Protein AF-X8GX09-F1 (afdb_monomer)

Foldseek 3Di:
DAALVNLLVQAFDFFAVVQLVVLQVLQLQFPDPRCVLPPLSVVLSLLSRLQVHVPCLQPQEEEEAEFAEAQLVVLVLFPDHLVVRLVVLLCCQVQNDLLSVLCVVLVYHYQAEHQADLDDHPDPSHHDLHLYNHFHNLLVLVPPDDDPVNVVVVLVVLLCVVVVNDDPVPDFAPCQDPVGHHPPRFARADLVSLVSLLQLLLVVLVVCLVVVGQAYFYFYGYTCQLLLLLLLLCQLPVDQSVQFHDSQVNDDPVSSVSSRVSSRVLNVVQCSNDPRVQRQLSVSCRHRHTSSLSSLLSNLSNCSVSSHAYEYDFSSNLSSLSSNCSSHPNSLSSYAYQEQAQGSNSVVSCVVSVHDHDYYDNDRPTRSSSVSVSSVVSVVVVCSSPPGQTCVNVVHDGDDDDDD

Radius of gyration: 22.36 Å; Cα contacts (8 Å, |Δi|>4): 854; chains: 1; bounding box: 73×46×57 Å

Mean predicted aligned error: 7.29 Å

Sequence (404 aa):
MISREKIRKIKALVPDQRAMCQARDRWDKVAMPLDGLGTLQEDLIRMAGILGNADHLLEAPRLLVMCADNGIVAEGVSQTGQEVTALVADSIACGESPSAIFAARCDCQLRVVDVGMACDARDPSVICAKVARGSRNFAQSWSSGRTEEERGLFAQNIAEISRGAMTEKEISPSGFCSDGSIEIHRGAMTEEEALAAISVGIEESARAKEDGVGLLLTGEMGIGNTTTSAACLSALLDLPAEAVAGRGAGLSDRRLAKKREVIDRAREIFYSSCRRENPDPLAILCQVGGFDIAALVGLILGANQTRTPVLLDGLISSVAALIADRLCPGAREVCLASHLGREPGMSHAMRVLKLNPIIHADLALGEGTGALLALQLLQTAALVYTSTKTFEKLGMDAYQRESL

Nearest PDB structures (foldseek):
  4kqj-assembly1_A  TM=9.368E-01  e=9.141E-29  Salmonella enterica subsp. enterica serovar Typhimurium str. LT2
  4kqg-assembly1_A  TM=9.245E-01  e=2.585E-28  Salmonella enterica subsp. enterica serovar Typhimurium str. LT2
  1jh8-assembly1_A  TM=9.326E-01  e=1.513E-27  Salmonella enterica
  4kqk-assembly1_B  TM=9.215E-01  e=9.480E-28  Salmonella enterica subsp. enterica serovar Typhimurium str. LT2
  1d0s-assembly1_A  TM=9.230E-01  e=7.985E-27  Salmonella enterica subsp. enterica serovar Typhimurium

Solvent-accessible surface area (backbone atoms only — not comparable to full-atom values): 20561 Å² total; per-residue (Å²): 122,61,46,77,70,55,47,66,65,51,68,46,53,76,60,31,63,66,18,24,48,53,29,47,63,49,53,54,38,38,67,63,68,83,72,73,62,49,67,56,51,51,51,55,23,50,38,10,9,35,58,59,37,64,62,70,66,70,32,60,27,31,38,42,27,29,22,15,19,33,33,48,36,81,74,50,54,44,97,66,63,58,79,51,35,44,58,49,50,29,32,38,58,73,48,72,28,74,40,31,48,45,24,66,73,64,68,30,48,78,47,37,33,32,30,7,35,64,66,79,63,82,45,87,71,42,41,83,61,59,67,45,65,29,23,40,32,34,71,57,57,76,66,76,90,72,51,75,67,56,51,52,54,49,52,50,53,45,48,31,42,75,66,68,78,48,58,90,84,74,70,67,34,86,48,58,44,102,91,56,47,50,67,68,82,49,24,12,38,50,68,70,50,39,33,45,22,21,25,54,14,26,52,54,33,50,49,37,50,76,73,56,34,34,25,39,28,38,22,39,45,37,39,35,42,69,52,20,34,24,27,36,47,20,53,75,68,78,44,59,26,76,60,27,47,52,46,72,98,65,52,52,71,71,32,39,50,49,44,31,53,55,30,41,53,50,36,52,56,56,52,68,57,42,63,84,93,72,56,60,50,64,58,40,43,18,39,36,29,36,37,27,39,29,19,45,21,12,27,44,52,23,18,28,72,67,38,28,28,33,32,25,18,42,56,52,47,44,40,13,42,52,40,28,23,68,57,23,72,46,28,46,69,31,54,44,41,14,33,48,32,64,42,50,29,32,65,57,43,31,63,75,70,71,47,71,49,78,39,85,73,62,46,74,86,49,46,20,41,46,18,46,55,37,46,52,53,44,51,56,50,49,46,53,74,72,71,55,62,33,19,71,80,69,79,42,82,62,80,76,89,75,89,128

pLDDT: mean 88.5, std 17.3, range [27.48, 98.94]

Secondary structure (DSSP, 8-state):
---HHHHTTPPPP---HHHHHHHHHHHTTBSS-TTTTTHHHHHHHHHHHHHTSSS-TTSS-EEEEEEE-BGGGGGT-SSS-THHHHHHHHHHHTT-SHHHHHHHHTT-EEEEEEEE-SSPPSSTTSEE--SSSSB--TTGGG-S---HHHHHHHHHHHHHHTTTSS-TTS--SSSB-TTS-B-----SS-HHHHHHHHHHHHHHHHHHHHTT-S-EEEEEE-TTHHHHHHHHHHHHHT--HHHH---TTT--HHHHHHHHHHHHHHHHHHHHHS-SSS--HHHHHHHH--HHHHHHHHHHHHHHHHT--EEE-SHHHHHHHHHHHHHSTTGGGGEEE-B--SSTHHHHHHHHHT---SB-S-----TTHHHHHHHHHHHHHHHHHHHSPBHHHHT-PPPP----

Structure (mmCIF, N/CA/C/O backbone):
data_AF-X8GX09-F1
#
_entry.id   AF-X8GX09-F1
#
loop_
_atom_site.group_PDB
_atom_site.id
_atom_site.type_symbol
_atom_site.label_atom_id
_atom_site.label_alt_id
_atom_site.label_comp_id
_atom_site.label_asym_id
_atom_site.label_entity_id
_atom_site.label_seq_id
_atom_site.pdbx_PDB_ins_code
_atom_site.Cartn_x
_atom_site.Cartn_y
_atom_site.Cartn_z
_atom_site.occupancy
_atom_site.B_iso_or_equiv
_atom_site.auth_seq_id
_atom_site.auth_comp_id
_atom_site.auth_asym_id
_atom_site.auth_atom_id
_atom_site.pdbx_PDB_model_num
ATOM 1 N N . MET A 1 1 ? 18.633 0.596 8.131 1.00 77.56 1 MET A N 1
ATOM 2 C CA . MET A 1 1 ? 18.691 -0.455 7.084 1.00 77.56 1 MET A CA 1
ATOM 3 C C . MET A 1 1 ? 18.430 -1.863 7.634 1.00 77.56 1 MET A C 1
ATOM 5 O O . MET A 1 1 ? 19.110 -2.329 8.554 1.00 77.56 1 MET A O 1
ATOM 9 N N . ILE A 1 2 ? 17.411 -2.522 7.081 1.00 93.88 2 ILE A N 1
ATOM 10 C CA . ILE A 1 2 ? 17.019 -3.920 7.310 1.00 93.88 2 ILE A CA 1
ATOM 11 C C . ILE A 1 2 ? 17.931 -4.882 6.512 1.00 93.88 2 ILE A C 1
ATOM 13 O O . ILE A 1 2 ? 18.717 -4.448 5.677 1.00 93.88 2 ILE A O 1
ATOM 17 N N . SER A 1 3 ? 17.853 -6.192 6.763 1.00 94.38 3 SER A N 1
ATOM 18 C CA . SER A 1 3 ? 18.513 -7.222 5.944 1.00 94.38 3 SER A CA 1
ATOM 19 C C . SER A 1 3 ? 17.567 -8.393 5.680 1.00 94.38 3 SER A C 1
ATOM 21 O O . SER A 1 3 ? 16.642 -8.619 6.463 1.00 94.38 3 SER A O 1
ATOM 23 N N . ARG A 1 4 ? 17.827 -9.183 4.630 1.00 91.31 4 ARG A N 1
ATOM 24 C CA . ARG A 1 4 ? 17.089 -10.421 4.309 1.00 91.31 4 ARG A CA 1
ATOM 25 C C . ARG A 1 4 ? 16.961 -11.364 5.518 1.00 91.31 4 ARG A C 1
ATOM 27 O O . ARG A 1 4 ? 15.898 -11.934 5.754 1.00 91.31 4 ARG A O 1
ATOM 34 N N . GLU A 1 5 ? 18.010 -11.483 6.335 1.00 93.00 5 GLU A N 1
ATOM 35 C CA . GLU A 1 5 ? 17.980 -12.270 7.577 1.00 93.00 5 GLU A CA 1
ATOM 36 C C . GLU A 1 5 ? 17.070 -11.649 8.654 1.00 93.00 5 GLU A C 1
ATOM 38 O O . GLU A 1 5 ? 16.341 -12.371 9.332 1.00 93.00 5 GLU A O 1
ATOM 43 N N . LYS A 1 6 ? 17.072 -10.316 8.807 1.00 95.25 6 LYS A N 1
ATOM 44 C CA . LYS A 1 6 ? 16.174 -9.622 9.744 1.00 95.25 6 LYS A CA 1
ATOM 45 C C . LYS A 1 6 ? 14.711 -9.738 9.315 1.00 95.25 6 LYS A C 1
ATOM 47 O O . LYS A 1 6 ? 13.882 -10.006 10.177 1.00 95.25 6 LYS A O 1
ATOM 52 N N . ILE A 1 7 ? 14.403 -9.619 8.018 1.00 94.12 7 ILE A N 1
ATOM 53 C CA . ILE A 1 7 ? 13.040 -9.801 7.482 1.00 94.12 7 ILE A CA 1
ATOM 54 C C . ILE A 1 7 ? 12.510 -11.197 7.837 1.00 94.12 7 ILE A C 1
ATOM 56 O O . ILE A 1 7 ? 11.435 -11.312 8.415 1.00 94.12 7 ILE A O 1
ATOM 60 N N . ARG A 1 8 ? 13.311 -12.252 7.622 1.00 91.38 8 ARG A N 1
ATOM 61 C CA . ARG A 1 8 ? 12.964 -13.640 7.999 1.00 91.38 8 ARG A CA 1
ATOM 62 C C . ARG A 1 8 ? 12.752 -13.860 9.506 1.00 91.38 8 ARG A C 1
ATOM 64 O O . ARG A 1 8 ? 12.214 -14.894 9.892 1.00 91.38 8 ARG A O 1
ATOM 71 N N . LYS A 1 9 ? 13.195 -12.930 10.361 1.00 95.00 9 LYS A N 1
ATOM 72 C CA . LYS A 1 9 ? 12.987 -12.952 11.821 1.00 95.00 9 LYS A CA 1
ATOM 73 C C . LYS A 1 9 ? 11.794 -12.101 12.274 1.00 95.00 9 LYS A C 1
ATOM 75 O O . LYS A 1 9 ? 11.441 -12.166 13.453 1.00 95.00 9 LYS A O 1
ATOM 80 N N . ILE A 1 10 ? 11.167 -11.326 11.381 1.00 95.94 10 ILE A N 1
ATOM 81 C CA . ILE A 1 10 ? 9.906 -10.638 11.679 1.00 95.94 10 ILE A CA 1
ATOM 82 C C . ILE A 1 10 ? 8.837 -11.710 11.899 1.00 95.94 10 ILE A C 1
ATOM 84 O O . ILE A 1 10 ? 8.649 -12.604 11.075 1.00 95.94 10 ILE A O 1
ATOM 88 N N . LYS A 1 11 ? 8.148 -11.628 13.038 1.00 96.19 11 LYS A N 1
ATOM 89 C CA . LYS A 1 11 ? 6.986 -12.464 13.332 1.00 96.19 11 LYS A CA 1
ATOM 90 C C . LYS A 1 11 ? 5.736 -11.747 12.844 1.00 96.19 11 LYS A C 1
ATOM 92 O O . LYS A 1 11 ? 5.598 -10.547 13.085 1.00 96.19 11 LYS A O 1
ATOM 97 N N . ALA A 1 12 ? 4.835 -12.484 12.208 1.00 96.12 12 ALA A N 1
ATOM 98 C CA . ALA A 1 12 ? 3.511 -11.974 11.904 1.00 96.12 12 ALA A CA 1
ATOM 99 C C . ALA A 1 12 ? 2.754 -11.626 13.191 1.00 96.12 12 ALA A C 1
ATOM 101 O O . ALA A 1 12 ? 2.875 -12.311 14.216 1.00 96.12 12 ALA A O 1
ATOM 102 N N . LEU A 1 13 ? 1.974 -10.555 13.122 1.00 97.12 13 LEU A N 1
ATOM 103 C CA . LEU A 1 13 ? 1.052 -10.156 14.161 1.00 97.12 13 LEU A CA 1
ATOM 104 C C . LEU A 1 13 ? -0.058 -11.199 14.294 1.00 97.12 13 LEU A C 1
ATOM 106 O O . LEU A 1 13 ? -0.650 -11.624 13.306 1.00 97.12 13 LEU A O 1
ATOM 110 N N . VAL A 1 14 ? -0.390 -11.555 15.533 1.00 97.69 14 VAL A N 1
ATOM 111 C CA . VAL A 1 14 ? -1.643 -12.249 15.844 1.00 97.69 14 VAL A CA 1
ATOM 112 C C . VAL A 1 14 ? -2.621 -11.204 16.393 1.00 97.69 14 VAL A C 1
ATOM 114 O O . VAL A 1 14 ? -2.331 -10.623 17.448 1.00 97.69 14 VAL A O 1
ATOM 117 N N . PRO A 1 15 ? -3.748 -10.928 15.706 1.00 97.50 15 PRO A N 1
ATOM 118 C CA . PRO A 1 15 ? -4.781 -10.024 16.204 1.00 97.50 15 PRO A CA 1
ATOM 119 C C . PRO A 1 15 ? -5.319 -10.465 17.571 1.00 97.50 15 PRO A C 1
ATOM 121 O O . PRO A 1 15 ? -5.603 -11.646 17.800 1.00 97.50 15 PRO A O 1
ATOM 124 N N . ASP A 1 16 ? -5.458 -9.509 18.489 1.00 98.44 16 ASP A N 1
ATOM 125 C CA . ASP A 1 16 ? -5.918 -9.748 19.854 1.00 98.44 16 ASP A CA 1
ATOM 126 C C . ASP A 1 16 ? -7.410 -10.099 19.868 1.00 98.44 16 ASP A C 1
ATOM 128 O O . ASP A 1 16 ? -8.286 -9.253 19.682 1.00 98.44 16 ASP A O 1
ATOM 132 N N . GLN A 1 17 ? -7.697 -11.373 20.129 1.00 98.31 17 GLN A N 1
ATOM 133 C CA . GLN A 1 17 ? -9.060 -11.893 20.162 1.00 98.31 17 GLN A CA 1
ATOM 134 C C . GLN A 1 17 ? -9.920 -11.254 21.262 1.00 98.31 17 GLN A C 1
ATOM 136 O O . GLN A 1 17 ? -11.131 -11.159 21.095 1.00 98.31 17 GLN A O 1
ATOM 141 N N . ARG A 1 18 ? -9.336 -10.772 22.371 1.00 98.38 18 ARG A N 1
ATOM 142 C CA . ARG A 1 18 ? -10.103 -10.082 23.422 1.00 98.38 18 ARG A CA 1
ATOM 143 C C . ARG A 1 18 ? -10.561 -8.713 22.944 1.00 98.38 18 ARG A C 1
ATOM 145 O O . ARG A 1 18 ? -11.720 -8.377 23.158 1.00 98.38 18 ARG A O 1
ATOM 152 N N . ALA A 1 19 ? -9.690 -7.964 22.269 1.00 98.31 19 ALA A N 1
ATOM 153 C CA . ALA A 1 19 ? -10.050 -6.671 21.690 1.00 98.31 19 ALA A CA 1
ATOM 154 C C . ALA A 1 19 ? -11.108 -6.820 20.579 1.00 98.31 19 ALA A C 1
ATOM 156 O O . ALA A 1 19 ? -12.080 -6.067 20.553 1.00 98.31 19 ALA A O 1
ATOM 157 N N . MET A 1 20 ? -10.990 -7.852 19.731 1.00 98.44 20 MET A N 1
ATOM 158 C CA . MET A 1 20 ? -12.016 -8.180 18.728 1.00 98.44 20 MET A CA 1
ATOM 159 C C . MET A 1 20 ? -13.367 -8.533 19.373 1.00 98.44 20 MET A C 1
ATOM 161 O O . MET A 1 20 ? -14.400 -8.013 18.953 1.00 98.44 20 MET A O 1
ATOM 165 N N . CYS A 1 21 ? -13.379 -9.371 20.417 1.00 97.69 21 CYS A N 1
ATOM 166 C CA . CYS A 1 21 ? -14.605 -9.690 21.154 1.00 97.69 21 CYS A CA 1
ATOM 167 C C . CYS A 1 21 ? -15.210 -8.446 21.819 1.00 97.69 21 CYS A C 1
ATOM 169 O O . CYS A 1 21 ? -16.398 -8.208 21.666 1.00 97.69 21 CYS A O 1
ATOM 171 N N . GLN A 1 22 ? -14.407 -7.598 22.473 1.00 97.19 22 GLN A N 1
ATOM 172 C CA . GLN A 1 22 ? -14.884 -6.346 23.075 1.00 97.19 22 GLN A CA 1
ATOM 173 C C . GLN A 1 22 ? -15.508 -5.392 22.045 1.00 97.19 22 GLN A C 1
ATOM 175 O O . GLN A 1 22 ? -16.511 -4.741 22.341 1.00 97.19 22 GLN A O 1
ATOM 180 N N . ALA A 1 23 ? -14.940 -5.319 20.836 1.00 97.06 23 ALA A N 1
ATOM 181 C CA . ALA A 1 23 ? -15.512 -4.533 19.750 1.00 97.06 23 ALA A CA 1
ATOM 182 C C . ALA A 1 23 ? -16.837 -5.130 19.246 1.00 97.06 23 ALA A C 1
ATOM 184 O O . ALA A 1 23 ? -17.809 -4.397 19.062 1.00 97.06 23 ALA A O 1
ATOM 185 N N . ARG A 1 24 ? -16.921 -6.458 19.094 1.00 96.19 24 ARG A N 1
ATOM 186 C CA . ARG A 1 24 ? -18.161 -7.149 18.703 1.00 96.19 24 ARG A CA 1
ATOM 187 C C . ARG A 1 24 ? -19.259 -7.015 19.771 1.00 96.19 24 ARG A C 1
ATOM 189 O O . ARG A 1 24 ? -20.366 -6.608 19.441 1.00 96.19 24 ARG A O 1
ATOM 196 N N . ASP A 1 25 ? -18.924 -7.189 21.049 1.00 93.81 25 ASP A N 1
ATOM 197 C CA . ASP A 1 25 ? -19.816 -6.971 22.202 1.00 93.81 25 ASP A CA 1
ATOM 198 C C . ASP A 1 25 ? -20.341 -5.530 22.299 1.00 93.81 25 ASP A C 1
ATOM 200 O O . ASP A 1 25 ? -21.367 -5.280 22.940 1.00 93.81 25 ASP A O 1
ATOM 204 N N . ARG A 1 26 ? -19.615 -4.550 21.742 1.00 93.62 26 ARG A N 1
ATOM 205 C CA . ARG A 1 26 ? -20.077 -3.160 21.656 1.00 93.62 26 ARG A CA 1
ATOM 206 C C . ARG A 1 26 ? -21.017 -2.962 20.472 1.00 93.62 26 ARG A C 1
ATOM 208 O O . ARG A 1 26 ? -22.057 -2.335 20.660 1.00 93.62 26 ARG A O 1
ATOM 215 N N . TRP A 1 27 ? -20.691 -3.521 19.307 1.00 94.56 27 TRP A N 1
ATOM 216 C CA . TRP A 1 27 ? -21.572 -3.513 18.136 1.00 94.56 27 TRP A CA 1
ATOM 217 C C . TRP A 1 27 ? -22.931 -4.154 18.424 1.00 94.56 27 TRP A C 1
ATOM 219 O O . TRP A 1 27 ? -23.954 -3.533 18.153 1.00 94.56 27 TRP A O 1
ATOM 229 N N . ASP A 1 28 ? -22.955 -5.311 19.085 1.00 93.44 28 ASP A N 1
ATOM 230 C CA . ASP A 1 28 ? -24.190 -6.040 19.411 1.00 93.44 28 ASP A CA 1
ATOM 231 C C . ASP A 1 28 ? -25.116 -5.275 20.389 1.00 93.44 28 ASP A C 1
ATOM 233 O O . ASP A 1 28 ? -26.297 -5.595 20.523 1.00 93.44 28 ASP A O 1
ATOM 237 N N . LYS A 1 29 ? -24.608 -4.228 21.059 1.00 91.75 29 LYS A N 1
ATOM 238 C CA . LYS A 1 29 ? -25.391 -3.334 21.937 1.00 91.75 29 LYS A CA 1
ATOM 239 C C . LYS A 1 29 ? -25.959 -2.112 21.218 1.00 91.75 29 LYS A C 1
ATOM 241 O O . LYS A 1 29 ? -26.852 -1.465 21.774 1.00 91.75 29 LYS A O 1
ATOM 246 N N . VAL A 1 30 ? -25.444 -1.758 20.038 1.00 91.81 30 VAL A N 1
ATOM 247 C CA . VAL A 1 30 ? -25.959 -0.650 19.217 1.00 91.81 30 VAL A CA 1
ATOM 248 C C . VAL A 1 30 ? -27.373 -0.999 18.762 1.00 91.81 30 VAL A C 1
ATOM 250 O O . VAL A 1 30 ? -27.600 -2.108 18.299 1.00 91.81 30 VAL A O 1
ATOM 253 N N . ALA A 1 31 ? -28.323 -0.063 18.864 1.00 91.31 31 ALA A N 1
ATOM 254 C CA . ALA A 1 31 ? -29.719 -0.290 18.479 1.00 91.31 31 ALA A CA 1
ATOM 255 C C . ALA A 1 31 ? -29.926 -0.373 16.948 1.00 91.31 31 ALA A C 1
ATOM 257 O O . ALA A 1 31 ? -30.525 0.509 16.330 1.00 91.31 31 ALA A O 1
ATOM 258 N N . MET A 1 32 ? -29.412 -1.438 16.337 1.00 90.75 32 MET A N 1
ATOM 259 C CA . MET A 1 32 ? -29.482 -1.768 14.912 1.00 90.75 32 MET A CA 1
ATOM 260 C C . MET A 1 32 ? -29.564 -3.296 14.729 1.00 90.75 32 MET A C 1
ATOM 262 O O . MET A 1 32 ? -29.229 -4.032 15.657 1.00 90.75 32 MET A O 1
ATOM 266 N N . PRO A 1 33 ? -30.003 -3.809 13.564 1.00 91.44 33 PRO A N 1
ATOM 267 C CA . PRO A 1 33 ? -29.869 -5.230 13.242 1.00 91.44 33 PRO A CA 1
ATOM 268 C C . PRO A 1 33 ? -28.412 -5.693 13.346 1.00 91.44 33 PRO A C 1
ATOM 270 O O . PRO A 1 33 ? -27.508 -4.962 12.930 1.00 91.44 33 PRO A O 1
ATOM 273 N N . LEU A 1 34 ? -28.195 -6.903 13.873 1.00 91.81 34 LEU A N 1
ATOM 274 C CA . LEU A 1 34 ? -26.862 -7.505 13.968 1.00 91.81 34 LEU A CA 1
ATOM 275 C C . LEU A 1 34 ? -26.174 -7.500 12.600 1.00 91.81 34 LEU A C 1
ATOM 277 O O . LEU A 1 34 ? -26.791 -7.812 11.582 1.00 91.81 34 LEU A O 1
ATOM 281 N N . ASP A 1 35 ? -24.897 -7.127 12.597 1.00 92.06 35 ASP A N 1
ATOM 282 C CA . ASP A 1 35 ? -24.030 -7.090 11.412 1.00 92.06 35 ASP A CA 1
ATOM 283 C C . ASP A 1 35 ? -24.530 -6.167 10.277 1.00 92.06 35 ASP A C 1
ATOM 285 O O . ASP A 1 35 ? -24.058 -6.238 9.143 1.00 92.06 35 ASP A O 1
ATOM 289 N N . GLY A 1 36 ? -25.449 -5.240 10.584 1.00 93.12 36 GLY A N 1
ATOM 290 C CA . GLY A 1 36 ? -26.128 -4.373 9.613 1.00 93.12 36 GLY A CA 1
ATOM 291 C C . GLY A 1 36 ? -25.252 -3.353 8.868 1.00 93.12 36 GLY A C 1
ATOM 292 O O . GLY A 1 36 ? -25.745 -2.719 7.938 1.00 93.12 36 GLY A O 1
ATOM 293 N N . LEU A 1 37 ? -23.974 -3.191 9.237 1.00 94.75 37 LEU A N 1
ATOM 294 C CA . LEU A 1 37 ? -22.977 -2.421 8.466 1.00 94.75 37 LEU A CA 1
ATOM 295 C C . LEU A 1 37 ? -21.973 -3.313 7.703 1.00 94.75 37 LEU A C 1
ATOM 297 O O . LEU A 1 37 ? -21.069 -2.796 7.043 1.00 94.75 37 LEU A O 1
ATOM 301 N N . GLY A 1 38 ? -22.123 -4.640 7.766 1.00 95.50 38 GLY A N 1
ATOM 302 C CA . GLY A 1 38 ? -21.319 -5.609 7.021 1.00 95.50 38 GLY A CA 1
ATOM 303 C C . GLY A 1 38 ? -19.811 -5.429 7.218 1.00 95.50 38 GLY A C 1
ATOM 304 O O . GLY A 1 38 ? -19.320 -5.326 8.342 1.00 95.50 38 GLY A O 1
ATOM 305 N N . THR A 1 39 ? -19.066 -5.364 6.113 1.00 96.44 39 THR A N 1
ATOM 306 C CA . THR A 1 39 ? -17.598 -5.257 6.119 1.00 96.44 39 THR A CA 1
ATOM 307 C C . THR A 1 39 ? -17.073 -4.045 6.895 1.00 96.44 39 THR A C 1
ATOM 309 O O . THR A 1 39 ? -16.023 -4.158 7.510 1.00 96.44 39 THR A O 1
ATOM 312 N N . LEU A 1 40 ? -17.797 -2.916 6.955 1.00 96.94 40 LEU A N 1
ATOM 313 C CA . LEU A 1 40 ? -17.369 -1.748 7.747 1.00 96.94 40 LEU A CA 1
ATOM 314 C C . LEU A 1 40 ? -17.296 -2.057 9.248 1.00 96.94 40 LEU A C 1
ATOM 316 O O . LEU A 1 40 ? -16.394 -1.590 9.942 1.00 96.94 40 LEU A O 1
ATOM 320 N N . GLN A 1 41 ? -18.245 -2.850 9.747 1.00 95.94 41 GLN A N 1
ATOM 321 C CA . GLN A 1 41 ? -18.258 -3.311 11.131 1.00 95.94 41 GLN A CA 1
ATOM 322 C C . GLN A 1 41 ? -17.149 -4.343 11.372 1.00 95.94 41 GLN A C 1
ATOM 324 O O . GLN A 1 41 ? -16.435 -4.239 12.370 1.00 95.94 41 GLN A O 1
ATOM 329 N N . GLU A 1 42 ? -16.968 -5.307 10.463 1.00 97.12 42 GLU A N 1
ATOM 330 C CA . GLU A 1 42 ? -15.925 -6.330 10.613 1.00 97.12 42 GLU A CA 1
ATOM 331 C C . GLU A 1 42 ? -14.512 -5.739 10.506 1.00 97.12 42 GLU A C 1
ATOM 333 O O . GLU A 1 42 ? -13.656 -6.099 11.307 1.00 97.12 42 GLU A O 1
ATOM 338 N N . ASP A 1 43 ? -14.254 -4.782 9.612 1.00 97.69 43 ASP A N 1
ATOM 339 C CA . ASP A 1 43 ? -12.947 -4.121 9.536 1.00 97.69 43 ASP A CA 1
ATOM 340 C C . ASP A 1 43 ? -12.648 -3.304 10.802 1.00 97.69 43 ASP A C 1
ATOM 342 O O . ASP A 1 43 ? -11.533 -3.388 11.313 1.00 97.69 43 ASP A O 1
ATOM 346 N N . LEU A 1 44 ? -13.631 -2.619 11.401 1.00 97.75 44 LEU A N 1
ATOM 347 C CA . LEU A 1 44 ? -13.449 -1.971 12.711 1.00 97.75 44 LEU A CA 1
ATOM 348 C C . LEU A 1 44 ? -13.179 -2.990 13.840 1.00 97.75 44 LEU A C 1
ATOM 350 O O . LEU A 1 44 ? -12.355 -2.731 14.718 1.00 97.75 44 LEU A O 1
ATOM 354 N N . ILE A 1 45 ? -13.795 -4.177 13.801 1.00 98.06 45 ILE A N 1
ATOM 355 C CA . ILE A 1 45 ? -13.486 -5.278 14.733 1.00 98.06 45 ILE A CA 1
ATOM 356 C C . ILE A 1 45 ? -12.063 -5.818 14.497 1.00 98.06 45 ILE A C 1
ATOM 358 O O . ILE A 1 45 ? -11.317 -6.031 15.454 1.00 98.06 45 ILE A O 1
ATOM 362 N N . ARG A 1 46 ? -11.635 -5.994 13.241 1.00 97.88 46 ARG A N 1
ATOM 363 C CA . ARG A 1 46 ? -10.267 -6.414 12.886 1.00 97.88 46 ARG A CA 1
ATOM 364 C C . ARG A 1 46 ? -9.229 -5.383 13.327 1.00 97.88 46 ARG A C 1
ATOM 366 O O . ARG A 1 46 ? -8.206 -5.763 13.893 1.00 97.88 46 ARG A O 1
ATOM 373 N N . MET A 1 47 ? -9.515 -4.092 13.153 1.00 98.19 47 MET A N 1
ATOM 374 C CA . MET A 1 47 ? -8.690 -2.987 13.651 1.00 98.19 47 MET A CA 1
ATOM 375 C C . MET A 1 47 ? -8.506 -3.049 15.164 1.00 98.19 47 MET A C 1
ATOM 377 O O . MET A 1 47 ? -7.375 -2.914 15.627 1.00 98.19 47 MET A O 1
ATOM 381 N N . ALA A 1 48 ? -9.569 -3.345 15.919 1.00 98.38 48 ALA A N 1
ATOM 382 C CA . ALA A 1 48 ? -9.471 -3.542 17.362 1.00 98.38 48 ALA A CA 1
ATOM 383 C C . ALA A 1 48 ? -8.497 -4.680 17.721 1.00 98.38 48 ALA A C 1
ATOM 385 O O . ALA A 1 48 ? -7.617 -4.528 18.571 1.00 98.38 48 ALA A O 1
ATOM 386 N N . GLY A 1 49 ? -8.580 -5.806 17.004 1.00 98.50 49 GLY A N 1
ATOM 387 C CA . GLY A 1 49 ? -7.633 -6.915 17.138 1.00 98.50 49 GLY A CA 1
ATOM 388 C C . GLY A 1 49 ? -6.189 -6.531 16.813 1.00 98.50 49 GLY A C 1
ATOM 389 O O . GLY A 1 49 ? -5.271 -6.887 17.555 1.00 98.50 49 GLY A O 1
ATOM 390 N N . ILE A 1 50 ? -5.960 -5.787 15.732 1.00 98.38 50 ILE A N 1
ATOM 391 C CA . ILE A 1 50 ? -4.623 -5.313 15.351 1.00 98.38 50 ILE A CA 1
ATOM 392 C C . ILE A 1 50 ? -4.058 -4.403 16.452 1.00 98.38 50 ILE A C 1
ATOM 394 O O . ILE A 1 50 ? -3.008 -4.714 17.020 1.00 98.38 50 ILE A O 1
ATOM 398 N N . LEU A 1 51 ? -4.788 -3.347 16.820 1.00 97.56 51 LEU A N 1
ATOM 399 C CA . LEU A 1 51 ? -4.386 -2.364 17.830 1.00 97.56 51 LEU A CA 1
ATOM 400 C C . LEU A 1 51 ? -4.209 -2.980 19.227 1.00 97.56 51 LEU A C 1
ATOM 402 O O . LEU A 1 51 ? -3.320 -2.568 19.971 1.00 97.56 51 LEU A O 1
ATOM 406 N N . GLY A 1 52 ? -5.001 -4.001 19.568 1.00 97.25 52 GLY A N 1
ATOM 407 C CA . GLY A 1 52 ? -5.064 -4.575 20.916 1.00 97.25 52 GLY A CA 1
ATOM 408 C C . GLY A 1 52 ? -5.962 -3.786 21.877 1.00 97.25 52 GLY A C 1
ATOM 409 O O . GLY A 1 52 ? -5.852 -3.948 23.090 1.00 97.25 52 GLY A O 1
ATOM 410 N N . ASN A 1 53 ? -6.838 -2.927 21.353 1.00 95.12 53 ASN A N 1
ATOM 411 C CA . ASN A 1 53 ? -7.824 -2.150 22.103 1.00 95.12 53 ASN A CA 1
ATOM 412 C C . ASN A 1 53 ? -9.144 -2.088 21.311 1.00 95.12 53 ASN A C 1
ATOM 414 O O . ASN A 1 53 ? -9.151 -2.317 20.110 1.00 95.12 53 ASN A O 1
ATOM 418 N N . ALA A 1 54 ? -10.270 -1.804 21.967 1.00 95.56 54 ALA A N 1
ATOM 419 C CA . ALA A 1 54 ? -11.575 -1.665 21.304 1.00 95.56 54 ALA A CA 1
ATOM 420 C C . ALA A 1 54 ? -12.010 -0.192 21.156 1.00 95.56 54 ALA A C 1
ATOM 422 O O . ALA A 1 54 ? -13.171 0.096 20.867 1.00 95.56 54 ALA A O 1
ATOM 423 N N . ASP A 1 55 ? -11.089 0.745 21.374 1.00 91.25 55 ASP A N 1
ATOM 424 C CA . ASP A 1 55 ? -11.323 2.183 21.505 1.00 91.25 55 ASP A CA 1
ATOM 425 C C . ASP A 1 55 ? -10.344 2.952 20.612 1.00 91.25 55 ASP A C 1
ATOM 427 O O . ASP A 1 55 ? -9.304 2.417 20.246 1.00 91.25 55 ASP A O 1
ATOM 431 N N . HIS A 1 56 ? -10.658 4.202 20.255 1.00 86.12 56 HIS A N 1
ATOM 432 C CA . HIS A 1 56 ? -9.757 5.067 19.467 1.00 86.12 56 HIS A CA 1
ATOM 433 C C . HIS A 1 56 ? -9.287 4.459 18.122 1.00 86.12 56 HIS A C 1
ATOM 435 O O . HIS A 1 56 ? -8.230 4.799 17.600 1.00 86.12 56 HIS A O 1
ATOM 441 N N . LEU A 1 57 ? -10.108 3.587 17.520 1.00 90.25 57 LEU A N 1
ATOM 442 C CA . LEU A 1 57 ? -9.748 2.758 16.358 1.00 90.25 57 LEU A CA 1
ATOM 443 C C . LEU A 1 57 ? -9.240 3.545 15.133 1.00 90.25 57 L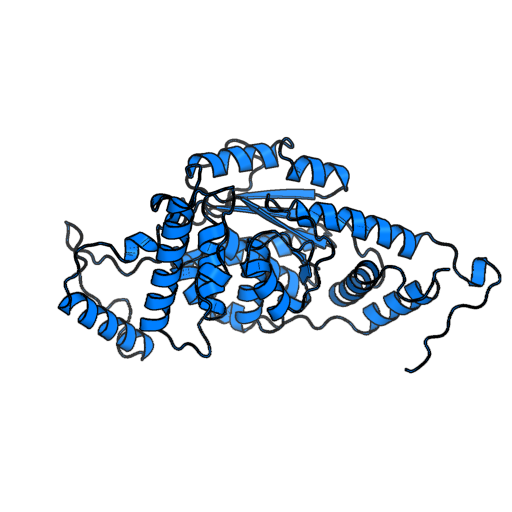EU A C 1
ATOM 445 O O . LEU A 1 57 ? -8.491 3.003 14.329 1.00 90.25 57 LEU A O 1
ATOM 449 N N . LEU A 1 58 ? -9.658 4.806 14.982 1.00 91.81 58 LEU A N 1
ATOM 450 C CA . LEU A 1 58 ? -9.320 5.695 13.862 1.00 91.81 58 LEU A CA 1
ATOM 451 C C . LEU A 1 58 ? -8.561 6.950 14.323 1.00 91.81 58 LEU A C 1
ATOM 453 O O . LEU A 1 58 ? -8.722 8.017 13.738 1.00 91.81 58 LEU A O 1
ATOM 457 N N . GLU A 1 59 ? -7.788 6.859 15.406 1.00 91.69 59 GLU A N 1
ATOM 458 C CA . GLU A 1 59 ? -7.016 7.991 15.925 1.00 91.69 59 GLU A CA 1
ATOM 459 C C . GLU A 1 59 ? -5.900 8.416 14.955 1.00 91.69 59 GLU A C 1
ATOM 461 O O . GLU A 1 59 ? -5.153 7.578 14.447 1.00 91.69 59 GLU A O 1
ATOM 466 N N . ALA A 1 60 ? -5.811 9.726 14.689 1.00 95.50 60 ALA A N 1
ATOM 467 C CA . ALA A 1 60 ? -4.777 10.368 13.871 1.00 95.50 60 ALA A CA 1
ATOM 468 C C . ALA A 1 60 ? -4.409 9.600 12.574 1.00 95.50 60 ALA A C 1
ATOM 470 O O . ALA A 1 60 ? -3.248 9.217 12.401 1.00 95.50 60 ALA A O 1
ATOM 471 N N . PRO A 1 61 ? -5.366 9.335 11.659 1.00 98.19 61 PRO A N 1
ATOM 472 C CA . PRO A 1 61 ? -5.106 8.520 10.478 1.00 98.19 61 PRO A CA 1
ATOM 473 C C . PRO A 1 61 ? -4.085 9.211 9.568 1.00 98.19 61 PRO A C 1
ATOM 475 O O . PRO A 1 61 ? -4.152 10.424 9.363 1.00 98.19 61 PRO A O 1
ATOM 478 N N . ARG A 1 62 ? -3.152 8.453 8.984 1.00 98.62 62 ARG A N 1
ATOM 479 C CA . ARG A 1 62 ? -2.053 9.013 8.184 1.00 98.62 62 ARG A CA 1
ATOM 480 C C . ARG A 1 62 ? -1.881 8.319 6.838 1.00 98.62 62 ARG A C 1
ATOM 482 O O . ARG A 1 62 ? -1.575 7.131 6.790 1.00 98.62 62 ARG A O 1
ATOM 489 N N . LEU A 1 63 ? -1.982 9.091 5.762 1.00 98.81 63 LEU A N 1
ATOM 490 C CA . LEU A 1 63 ? -1.599 8.706 4.411 1.00 98.81 63 LEU A CA 1
ATOM 491 C C . LEU A 1 63 ? -0.097 8.925 4.199 1.00 98.81 63 LEU A C 1
ATOM 493 O O . LEU A 1 63 ? 0.421 10.031 4.368 1.00 98.81 63 LEU A O 1
ATOM 497 N N . LEU A 1 64 ? 0.586 7.856 3.793 1.00 98.69 64 LEU A N 1
ATOM 498 C CA . LEU A 1 64 ? 1.969 7.887 3.326 1.00 98.69 64 LEU A CA 1
ATOM 499 C C . LEU A 1 64 ? 1.999 7.608 1.823 1.00 98.69 64 LEU A C 1
ATOM 501 O O . LEU A 1 64 ? 1.681 6.495 1.401 1.00 98.69 64 LEU A O 1
ATOM 505 N N . VAL A 1 65 ? 2.388 8.604 1.027 1.00 98.75 65 VAL A N 1
ATOM 506 C CA . VAL A 1 65 ? 2.547 8.474 -0.427 1.00 98.75 65 VAL A CA 1
ATOM 507 C C . VAL A 1 65 ? 4.009 8.181 -0.749 1.00 98.75 65 VAL A C 1
ATOM 509 O O . VAL A 1 65 ? 4.870 9.038 -0.555 1.00 98.75 65 VAL A O 1
ATOM 512 N N . MET A 1 66 ? 4.292 6.968 -1.229 1.00 98.75 66 MET A N 1
ATOM 513 C CA . MET A 1 66 ? 5.641 6.541 -1.616 1.00 98.75 66 MET A CA 1
ATOM 514 C C . MET A 1 66 ? 5.897 6.848 -3.097 1.00 98.75 66 MET A C 1
ATOM 516 O O . MET A 1 66 ? 5.248 6.276 -3.974 1.00 98.75 66 MET A O 1
ATOM 520 N N . CYS A 1 67 ? 6.843 7.742 -3.382 1.00 98.62 67 CYS A N 1
ATOM 521 C CA . CYS A 1 67 ? 7.106 8.257 -4.724 1.00 98.62 67 CYS A CA 1
ATOM 522 C C . CYS A 1 67 ? 8.387 7.672 -5.335 1.00 98.62 67 CYS A C 1
ATOM 524 O O . CYS A 1 67 ? 9.465 7.747 -4.731 1.00 98.62 67 CYS A O 1
ATOM 526 N N . ALA A 1 68 ? 8.289 7.126 -6.551 1.00 98.31 68 ALA A N 1
ATOM 527 C CA . ALA A 1 68 ? 9.436 6.607 -7.296 1.00 98.31 68 ALA A CA 1
ATOM 528 C C . ALA A 1 68 ? 9.206 6.551 -8.812 1.00 98.31 68 ALA A C 1
ATOM 530 O O . ALA A 1 68 ? 8.121 6.216 -9.280 1.00 98.31 68 ALA A O 1
ATOM 531 N N . ASP A 1 69 ? 10.261 6.789 -9.591 1.00 97.94 69 ASP A N 1
ATOM 532 C CA . ASP A 1 69 ? 10.226 6.612 -11.043 1.00 97.94 69 ASP A CA 1
ATOM 533 C C . ASP A 1 69 ? 10.606 5.194 -11.460 1.00 97.94 69 ASP A C 1
ATOM 535 O O . ASP A 1 69 ? 11.435 4.543 -10.824 1.00 97.94 69 ASP A O 1
ATOM 539 N N . ASN A 1 70 ? 10.018 4.713 -12.560 1.00 96.88 70 ASN A N 1
ATOM 540 C CA . ASN A 1 70 ? 10.209 3.339 -13.020 1.00 96.88 70 ASN A CA 1
ATOM 541 C C . ASN A 1 70 ? 10.776 3.299 -14.439 1.00 96.88 70 ASN A C 1
ATOM 543 O O . ASN A 1 70 ? 10.097 3.679 -15.395 1.00 96.88 70 ASN A O 1
ATOM 547 N N . GLY A 1 71 ? 12.008 2.809 -14.615 1.00 94.81 71 GLY A N 1
ATOM 548 C CA . GLY A 1 71 ? 12.716 2.795 -15.906 1.00 94.81 71 GLY A CA 1
ATOM 549 C C . GLY A 1 71 ? 11.961 2.095 -17.040 1.00 94.81 71 GLY A C 1
ATOM 550 O O . GLY A 1 71 ? 12.156 2.417 -18.210 1.00 94.81 71 GLY A O 1
ATOM 551 N N . ILE A 1 72 ? 11.030 1.200 -16.696 1.00 94.75 72 ILE A N 1
ATOM 552 C CA . ILE A 1 72 ? 10.140 0.502 -17.632 1.00 94.75 72 ILE A CA 1
ATOM 553 C C . ILE A 1 72 ? 9.321 1.439 -18.538 1.00 94.75 72 ILE A C 1
ATOM 555 O O . ILE A 1 72 ? 8.884 1.030 -19.612 1.00 94.75 72 ILE A O 1
ATOM 559 N N . VAL A 1 73 ? 9.144 2.709 -18.151 1.00 93.62 73 VAL A N 1
ATOM 560 C CA . VAL A 1 73 ? 8.499 3.756 -18.966 1.00 93.62 73 VAL A CA 1
ATOM 561 C C . VAL A 1 73 ? 9.143 3.897 -20.352 1.00 93.62 73 VAL A C 1
ATOM 563 O O . VAL A 1 73 ? 8.425 4.161 -21.320 1.00 93.62 73 VAL A O 1
ATOM 566 N N . ALA A 1 74 ? 10.448 3.630 -20.482 1.00 92.00 74 ALA A N 1
ATOM 567 C CA . ALA A 1 74 ? 11.166 3.653 -21.758 1.00 92.00 74 ALA A CA 1
ATOM 568 C C . ALA A 1 74 ? 10.615 2.659 -22.807 1.00 92.00 74 ALA A C 1
ATOM 570 O O . ALA A 1 74 ? 10.765 2.896 -24.004 1.00 92.00 74 ALA A O 1
ATOM 571 N N . GLU A 1 75 ? 9.900 1.604 -22.395 1.00 91.94 75 GLU A N 1
ATOM 572 C CA . GLU A 1 75 ? 9.221 0.660 -23.302 1.00 91.94 75 GLU A CA 1
ATOM 573 C C . GLU A 1 75 ? 7.897 1.199 -23.886 1.00 91.94 75 GLU A C 1
ATOM 575 O O . GLU A 1 75 ? 7.194 0.491 -24.610 1.00 91.94 75 GLU A O 1
ATOM 580 N N . GLY A 1 76 ? 7.506 2.438 -23.564 1.00 90.88 76 GLY A N 1
ATOM 581 C CA . GLY A 1 76 ? 6.263 3.047 -24.051 1.00 90.88 76 GLY A CA 1
ATOM 582 C C . GLY A 1 76 ? 4.994 2.533 -23.356 1.00 90.88 76 GLY A C 1
ATOM 583 O O . GLY A 1 76 ? 3.897 2.661 -23.903 1.00 90.88 76 GLY A O 1
ATOM 584 N N . VAL A 1 77 ? 5.133 1.976 -22.148 1.00 90.75 77 VAL A N 1
ATOM 585 C CA . VAL A 1 77 ? 4.041 1.421 -21.317 1.00 90.75 77 VAL A CA 1
ATOM 586 C C . VAL A 1 77 ? 3.278 2.476 -20.497 1.00 90.75 77 VAL A C 1
ATOM 588 O O . VAL A 1 77 ? 2.481 2.126 -19.630 1.00 90.75 77 VAL A O 1
ATOM 591 N N . SER A 1 78 ? 3.511 3.764 -20.762 1.00 88.75 78 SER A N 1
ATOM 592 C CA . SER A 1 78 ? 2.846 4.908 -20.125 1.00 88.75 78 SER A CA 1
ATOM 593 C C . SER A 1 78 ? 2.300 5.891 -21.173 1.00 88.75 78 SER A C 1
ATOM 595 O O . SER A 1 78 ? 2.661 5.834 -22.353 1.00 88.75 78 SER A O 1
ATOM 597 N N . GLN A 1 79 ? 1.409 6.790 -20.747 1.00 85.50 79 GLN A N 1
ATOM 598 C CA . GLN A 1 79 ? 0.981 7.946 -21.542 1.00 85.50 79 GLN A CA 1
ATOM 599 C C . GLN A 1 79 ? 1.950 9.129 -21.418 1.00 85.50 79 GLN A C 1
ATOM 601 O O . GLN A 1 79 ? 2.194 9.811 -22.412 1.00 85.50 79 GLN A O 1
ATOM 606 N N . THR A 1 80 ? 2.503 9.325 -20.222 1.00 85.06 80 THR A N 1
ATOM 607 C CA . THR A 1 80 ? 3.435 10.391 -19.824 1.00 85.06 80 THR A CA 1
ATOM 608 C C . THR A 1 80 ? 4.842 9.840 -19.588 1.00 85.06 80 THR A C 1
ATOM 610 O O . THR A 1 80 ? 5.004 8.631 -19.383 1.00 85.06 80 THR A O 1
ATOM 613 N N . GLY A 1 81 ? 5.854 10.710 -19.604 1.00 84.81 81 GLY A N 1
ATOM 614 C CA . GLY A 1 81 ? 7.201 10.371 -19.154 1.00 84.81 81 GLY A CA 1
ATOM 615 C C . GLY A 1 81 ? 7.361 10.483 -17.632 1.00 84.81 81 GLY A C 1
ATOM 616 O O . GLY A 1 81 ? 6.424 10.821 -16.905 1.00 84.81 81 GLY A O 1
ATOM 617 N N . GLN A 1 82 ? 8.561 10.149 -17.155 1.00 83.38 82 GLN A N 1
ATOM 618 C CA . GLN A 1 82 ? 8.934 10.131 -15.732 1.00 83.38 82 GLN A CA 1
ATOM 619 C C . GLN A 1 82 ? 8.966 11.530 -15.101 1.00 83.38 82 GLN A C 1
ATOM 621 O O . GLN A 1 82 ? 8.720 11.686 -13.911 1.00 83.38 82 GLN A O 1
ATOM 626 N N . GLU A 1 83 ? 9.180 12.572 -15.906 1.00 80.56 83 GLU A N 1
ATOM 627 C CA . GLU A 1 83 ? 9.190 13.971 -15.470 1.00 80.56 83 GLU A CA 1
ATOM 628 C C . GLU A 1 83 ? 7.905 14.413 -14.747 1.00 80.56 83 GLU A C 1
ATOM 630 O O . GLU A 1 83 ? 7.922 15.386 -13.997 1.00 80.56 83 GLU A O 1
ATOM 635 N N . VAL A 1 84 ? 6.797 13.687 -14.934 1.00 90.56 84 VAL A N 1
ATOM 636 C CA . VAL A 1 84 ? 5.516 13.951 -14.267 1.00 90.56 84 VAL A CA 1
ATOM 637 C C . VAL A 1 84 ? 5.501 13.486 -12.804 1.00 90.56 84 VAL A C 1
ATOM 639 O O . VAL A 1 84 ? 4.776 14.080 -12.009 1.00 90.56 84 VAL A O 1
ATOM 642 N N . THR A 1 85 ? 6.305 12.490 -12.406 1.00 92.38 85 THR A N 1
ATOM 643 C CA . THR A 1 85 ? 6.275 11.919 -11.044 1.00 92.38 85 THR A CA 1
ATOM 644 C C . THR A 1 85 ? 6.545 12.981 -9.975 1.00 92.38 85 THR A C 1
ATOM 646 O O . THR A 1 85 ? 5.731 13.156 -9.070 1.00 92.38 85 THR A O 1
ATOM 649 N N . ALA A 1 86 ? 7.623 13.759 -10.120 1.00 93.50 86 ALA A N 1
ATOM 650 C CA . ALA A 1 86 ? 7.956 14.823 -9.170 1.00 93.50 86 ALA A CA 1
ATOM 651 C C . ALA A 1 86 ? 6.969 16.001 -9.204 1.00 93.50 86 ALA A C 1
ATOM 653 O O . ALA A 1 86 ? 6.688 16.584 -8.163 1.00 93.50 86 ALA A O 1
ATOM 654 N N . LEU A 1 87 ? 6.391 16.325 -10.369 1.00 94.25 87 LEU A N 1
ATOM 655 C CA . LEU A 1 87 ? 5.385 17.389 -10.484 1.00 94.25 87 LEU A CA 1
ATOM 656 C C . LEU A 1 87 ? 4.096 17.045 -9.724 1.00 94.25 87 LEU A C 1
ATOM 658 O O . LEU A 1 87 ? 3.503 17.920 -9.096 1.00 94.25 87 LEU A O 1
ATOM 662 N N . VAL A 1 88 ? 3.672 15.779 -9.765 1.00 95.88 88 VAL A N 1
ATOM 663 C CA . VAL A 1 88 ? 2.522 15.306 -8.984 1.00 95.88 88 VAL A CA 1
ATOM 664 C C . VAL A 1 88 ? 2.895 15.170 -7.508 1.00 95.88 88 VAL A C 1
ATOM 666 O O . VAL A 1 88 ? 2.116 15.596 -6.668 1.00 95.88 88 VAL A O 1
ATOM 669 N N . ALA A 1 89 ? 4.092 14.676 -7.170 1.00 96.94 89 ALA A N 1
ATOM 670 C CA . ALA A 1 89 ? 4.558 14.621 -5.780 1.00 96.94 89 ALA A CA 1
ATOM 671 C C . ALA A 1 89 ? 4.594 16.012 -5.113 1.00 96.94 89 ALA A C 1
ATOM 673 O O . ALA A 1 89 ? 4.118 16.147 -3.985 1.00 96.94 89 ALA A O 1
ATOM 674 N N . ASP A 1 90 ? 5.072 17.043 -5.825 1.00 96.44 90 ASP A N 1
ATOM 675 C CA . ASP A 1 90 ? 4.959 18.446 -5.405 1.00 96.44 90 ASP A CA 1
ATOM 676 C C . ASP A 1 90 ? 3.480 18.823 -5.183 1.00 96.44 90 ASP A C 1
ATOM 678 O O . ASP A 1 90 ? 3.121 19.290 -4.111 1.00 96.44 90 ASP A O 1
ATOM 682 N N . SER A 1 91 ? 2.596 18.570 -6.157 1.00 96.94 91 SER A N 1
ATOM 683 C CA . SER A 1 91 ? 1.163 18.916 -6.072 1.00 96.94 91 SER A CA 1
ATOM 684 C C . SER A 1 91 ? 0.427 18.223 -4.912 1.00 96.94 91 SER A C 1
ATOM 686 O O . SER A 1 91 ? -0.454 18.822 -4.289 1.00 96.94 91 SER A O 1
ATOM 688 N N . ILE A 1 92 ? 0.812 16.987 -4.571 1.00 97.50 92 ILE A N 1
ATOM 689 C CA . ILE A 1 92 ? 0.322 16.275 -3.384 1.00 97.50 92 ILE A CA 1
ATOM 690 C C . ILE A 1 92 ? 0.822 16.971 -2.110 1.00 97.50 92 ILE A C 1
ATOM 692 O O . ILE A 1 92 ? 0.028 17.237 -1.209 1.00 97.50 92 ILE A O 1
ATOM 696 N N . ALA A 1 93 ? 2.111 17.316 -2.036 1.00 95.69 93 ALA A N 1
ATOM 697 C CA . ALA A 1 93 ? 2.693 18.004 -0.883 1.00 95.69 93 ALA A CA 1
ATOM 698 C C . ALA A 1 93 ? 2.119 19.420 -0.669 1.00 95.69 93 ALA A C 1
ATOM 700 O O . ALA A 1 93 ? 1.845 19.797 0.470 1.00 95.69 93 ALA A O 1
ATOM 701 N N . CYS A 1 94 ? 1.863 20.172 -1.745 1.00 94.00 94 CYS A N 1
ATOM 702 C CA . CYS A 1 94 ? 1.280 21.517 -1.697 1.00 94.00 94 CYS A CA 1
ATOM 703 C C . CYS A 1 94 ? -0.224 21.544 -1.349 1.00 94.00 94 CYS A C 1
ATOM 705 O O . CYS A 1 94 ? -0.777 22.626 -1.149 1.00 94.00 94 CYS A O 1
ATOM 707 N N . GLY A 1 95 ? -0.909 20.395 -1.287 1.00 93.88 95 GLY A N 1
ATOM 708 C CA . GLY A 1 95 ? -2.343 20.334 -0.979 1.00 93.88 95 GLY A CA 1
ATOM 709 C C . GLY A 1 95 ? -3.290 20.432 -2.185 1.00 93.88 95 GLY A C 1
ATOM 710 O O . GLY A 1 95 ? -4.498 20.559 -1.994 1.00 93.88 95 GLY A O 1
ATOM 711 N N . GLU A 1 96 ? -2.770 20.390 -3.414 1.00 94.31 96 GLU A N 1
ATOM 712 C CA . GLU A 1 96 ? -3.533 20.652 -4.646 1.00 94.31 96 GLU A CA 1
ATOM 713 C C . GLU A 1 96 ? -4.063 19.379 -5.330 1.00 94.31 96 GLU A C 1
ATOM 715 O O . GLU A 1 96 ? -5.030 19.441 -6.095 1.00 94.31 96 GLU A O 1
ATOM 720 N N . SER A 1 97 ? -3.451 18.221 -5.066 1.00 96.50 97 SER A N 1
ATOM 721 C CA . SER A 1 97 ? -3.864 16.940 -5.649 1.00 96.50 97 SER A CA 1
ATOM 722 C C . SER A 1 97 ? -5.229 16.453 -5.125 1.00 96.50 97 SER A C 1
ATOM 724 O O . SER A 1 97 ? -5.649 16.810 -4.018 1.00 96.50 97 SER A O 1
ATOM 726 N N . PRO A 1 98 ? -5.917 15.541 -5.844 1.00 96.19 98 PRO A N 1
ATOM 727 C CA . PRO A 1 98 ? -7.138 14.914 -5.337 1.00 96.19 98 PRO A CA 1
ATOM 728 C C . PRO A 1 98 ? -6.913 14.148 -4.025 1.00 96.19 98 PRO A C 1
ATOM 730 O O . PRO A 1 98 ? -7.761 14.205 -3.135 1.00 96.19 98 PRO A O 1
ATOM 733 N N . SER A 1 99 ? -5.769 13.469 -3.878 1.00 96.69 99 SER A N 1
ATOM 734 C CA . SER A 1 99 ? -5.379 12.788 -2.635 1.00 96.69 99 SER A CA 1
ATOM 735 C C . SER A 1 99 ? -5.243 13.755 -1.460 1.00 96.69 99 SER A C 1
ATOM 737 O O . SER A 1 99 ? -5.773 13.478 -0.386 1.00 96.69 99 SER A O 1
ATOM 739 N N . ALA A 1 100 ? -4.627 14.921 -1.651 1.00 96.88 100 ALA A N 1
ATOM 740 C CA . ALA A 1 100 ? -4.470 15.900 -0.584 1.00 96.88 100 ALA A CA 1
ATOM 741 C C . ALA A 1 100 ? -5.795 16.590 -0.212 1.00 96.88 100 ALA A C 1
ATOM 743 O O . ALA A 1 100 ? -6.098 16.742 0.973 1.00 96.88 100 ALA A O 1
ATOM 744 N N . ILE A 1 101 ? -6.641 16.902 -1.202 1.00 96.50 101 ILE A N 1
ATOM 745 C CA . ILE A 1 101 ? -8.010 17.399 -0.979 1.00 96.50 101 ILE A CA 1
ATOM 746 C C . ILE A 1 101 ? -8.829 16.385 -0.164 1.00 96.50 101 ILE A C 1
ATOM 748 O O . ILE A 1 101 ? -9.546 16.756 0.769 1.00 96.50 101 ILE A O 1
ATOM 752 N N . PHE A 1 102 ? -8.723 15.094 -0.491 1.00 97.25 102 PHE A N 1
ATOM 753 C CA . PHE A 1 102 ? -9.426 14.033 0.231 1.00 97.25 102 PHE A CA 1
ATOM 754 C C . PHE A 1 102 ? -8.872 13.852 1.653 1.00 97.25 102 PHE A C 1
ATOM 756 O O . PHE A 1 102 ? -9.667 13.716 2.581 1.00 97.25 102 PHE A O 1
ATOM 763 N N . ALA A 1 103 ? -7.548 13.920 1.842 1.00 97.81 103 ALA A N 1
ATOM 764 C CA . ALA A 1 103 ? -6.897 13.828 3.150 1.00 97.81 103 ALA A CA 1
ATOM 765 C C . ALA A 1 103 ? -7.335 14.958 4.091 1.00 97.81 103 ALA A C 1
ATOM 767 O O . ALA A 1 103 ? -7.787 14.691 5.207 1.00 97.81 103 ALA A O 1
ATOM 768 N N . ALA A 1 104 ? -7.330 16.202 3.604 1.00 96.56 104 ALA A N 1
ATOM 769 C CA . ALA A 1 104 ? -7.843 17.352 4.343 1.00 96.56 104 ALA A CA 1
ATOM 770 C C . ALA A 1 104 ? -9.336 17.207 4.697 1.00 96.56 104 ALA A C 1
ATOM 772 O O . ALA A 1 104 ? -9.771 17.631 5.768 1.00 96.56 104 ALA A O 1
ATOM 773 N N . ARG A 1 105 ? -10.143 16.576 3.829 1.00 95.56 105 ARG A N 1
ATOM 774 C CA . ARG A 1 105 ? -11.584 16.394 4.068 1.00 95.56 105 ARG A CA 1
ATOM 775 C C . ARG A 1 105 ? -11.900 15.414 5.204 1.00 95.56 105 ARG A C 1
ATOM 777 O O . ARG A 1 105 ? -12.961 15.562 5.818 1.00 95.56 105 ARG A O 1
ATOM 784 N N . CYS A 1 106 ? -11.035 14.438 5.469 1.00 94.50 106 CYS A N 1
ATOM 785 C CA . CYS A 1 106 ? -11.232 13.393 6.480 1.00 94.50 106 CYS A CA 1
ATOM 786 C C . CYS A 1 106 ? -10.254 13.477 7.666 1.00 94.50 106 CYS A C 1
ATOM 788 O O . CYS A 1 106 ? -10.061 12.473 8.348 1.00 94.50 106 CYS A O 1
ATOM 790 N N . ASP A 1 107 ? -9.637 14.642 7.900 1.00 95.94 107 ASP A N 1
ATOM 791 C CA . ASP A 1 107 ? -8.644 14.871 8.968 1.00 95.94 107 ASP A CA 1
ATOM 792 C C . ASP A 1 107 ? -7.508 13.826 8.964 1.00 95.94 107 ASP A C 1
ATOM 794 O O . ASP A 1 107 ? -7.091 13.288 9.990 1.00 95.94 107 ASP A O 1
ATOM 798 N N . CYS A 1 108 ? -7.045 13.478 7.760 1.00 98.12 108 CYS A N 1
ATOM 799 C CA . CYS A 1 108 ? -5.960 12.532 7.559 1.00 98.12 108 CYS A CA 1
ATOM 800 C C . CYS A 1 108 ? -4.646 13.280 7.335 1.00 98.12 108 CYS A C 1
ATOM 802 O O . CYS A 1 108 ? -4.525 14.116 6.440 1.00 98.12 108 CYS A O 1
ATOM 804 N N . GLN A 1 109 ? -3.644 12.955 8.148 1.00 97.62 109 GLN A N 1
ATOM 805 C CA . GLN A 1 109 ? -2.296 13.491 8.013 1.00 97.62 109 GLN A CA 1
ATOM 806 C C . GLN A 1 109 ? -1.665 12.977 6.717 1.00 97.62 109 GLN A C 1
ATOM 808 O O . GLN A 1 109 ? -1.718 11.782 6.437 1.00 97.62 109 GLN A O 1
ATOM 813 N N . LEU A 1 110 ? -1.020 13.853 5.953 1.00 97.88 110 LEU A N 1
ATOM 814 C CA . LEU A 1 110 ? -0.387 13.512 4.681 1.00 97.88 110 LEU A CA 1
ATOM 815 C C . LEU A 1 110 ? 1.134 13.649 4.786 1.00 97.88 110 LEU A C 1
ATOM 817 O O . LEU A 1 110 ? 1.638 14.663 5.267 1.00 97.88 110 LEU A O 1
ATOM 821 N N . ARG A 1 111 ? 1.873 12.640 4.315 1.00 98.00 111 ARG A N 1
ATOM 822 C CA . ARG A 1 111 ? 3.320 12.728 4.070 1.00 98.00 111 ARG A CA 1
ATOM 823 C C . ARG A 1 111 ? 3.637 12.156 2.693 1.00 98.00 111 ARG A C 1
ATOM 825 O O . ARG A 1 111 ? 3.180 11.066 2.352 1.00 98.00 111 ARG A O 1
ATOM 832 N N . VAL A 1 112 ? 4.449 12.884 1.934 1.00 98.62 112 VAL A N 1
ATOM 833 C CA . VAL A 1 112 ? 4.955 12.472 0.620 1.00 98.62 112 VAL A CA 1
ATOM 834 C C . VAL A 1 112 ? 6.427 12.121 0.779 1.00 98.62 112 VAL A C 1
ATOM 836 O O . VAL A 1 112 ? 7.195 12.931 1.299 1.00 98.62 112 VAL A O 1
ATOM 839 N N . VAL A 1 113 ? 6.820 10.915 0.374 1.00 98.69 113 VAL A N 1
ATOM 840 C CA . VAL A 1 113 ? 8.169 10.378 0.583 1.00 98.69 113 VAL A CA 1
ATOM 841 C C . VAL A 1 113 ? 8.784 10.014 -0.761 1.00 98.69 113 VAL A C 1
ATOM 843 O O . VAL A 1 113 ? 8.343 9.089 -1.435 1.00 98.69 113 VAL A O 1
ATOM 846 N N . ASP A 1 114 ? 9.829 10.734 -1.148 1.00 98.50 114 ASP A N 1
ATOM 847 C CA . ASP A 1 114 ? 10.635 10.457 -2.332 1.00 98.50 114 ASP A CA 1
ATOM 848 C C . ASP A 1 114 ? 11.619 9.326 -2.015 1.00 98.50 114 ASP A C 1
ATOM 850 O O . ASP A 1 114 ? 12.669 9.545 -1.408 1.00 98.50 114 ASP A O 1
ATOM 854 N N . VAL A 1 115 ? 11.243 8.105 -2.400 1.00 98.56 115 VAL A N 1
ATOM 855 C CA . VAL A 1 115 ? 12.049 6.885 -2.229 1.00 98.56 115 VAL A CA 1
ATOM 856 C C . VAL A 1 115 ? 12.949 6.656 -3.444 1.00 98.56 115 VAL A C 1
ATOM 858 O O . VAL A 1 115 ? 14.005 6.032 -3.335 1.00 98.56 115 VAL A O 1
ATOM 861 N N . GLY A 1 116 ? 12.564 7.168 -4.615 1.00 97.88 116 GLY A N 1
ATOM 862 C CA . GLY A 1 116 ? 13.329 6.943 -5.835 1.00 97.88 116 GLY A CA 1
ATOM 863 C C . GLY A 1 116 ? 12.875 7.727 -7.058 1.00 97.88 116 GLY A C 1
ATOM 864 O O . GLY A 1 116 ? 12.827 7.148 -8.142 1.00 97.88 116 GLY A O 1
ATOM 865 N N . MET A 1 117 ? 12.496 9.001 -6.923 1.00 97.50 117 MET A N 1
ATOM 866 C CA . MET A 1 117 ? 12.181 9.830 -8.098 1.00 97.50 117 MET A CA 1
ATOM 867 C C . MET A 1 117 ? 13.441 10.107 -8.940 1.00 97.50 117 MET A C 1
ATOM 869 O O . MET A 1 117 ? 14.563 10.127 -8.429 1.00 97.50 117 MET A O 1
ATOM 873 N N . ALA A 1 118 ? 13.293 10.290 -10.252 1.00 94.19 118 ALA A N 1
ATOM 874 C CA . ALA A 1 118 ? 14.419 10.528 -11.155 1.00 94.19 118 ALA A CA 1
ATOM 875 C C . ALA A 1 118 ? 15.027 11.927 -10.933 1.00 94.19 118 ALA A C 1
ATOM 877 O O . ALA A 1 118 ? 16.245 12.083 -10.799 1.00 94.19 118 ALA A O 1
ATOM 878 N N . CYS A 1 119 ? 14.174 12.943 -10.822 1.00 92.38 119 CYS A N 1
ATOM 879 C CA . CYS A 1 119 ? 14.521 14.291 -10.375 1.00 92.38 119 CYS A CA 1
ATOM 880 C C . CYS A 1 119 ? 14.245 14.468 -8.871 1.00 92.38 119 CYS A C 1
ATOM 882 O O . CYS A 1 119 ? 13.694 13.589 -8.214 1.00 92.38 119 CYS A O 1
ATOM 884 N N . ASP A 1 120 ? 14.702 15.585 -8.309 1.00 92.19 120 ASP A N 1
ATOM 885 C CA . ASP A 1 120 ? 14.380 15.958 -6.930 1.00 92.19 120 ASP A CA 1
ATOM 886 C C . ASP A 1 120 ? 13.077 16.770 -6.910 1.00 92.19 120 ASP A C 1
ATOM 888 O O . ASP A 1 120 ? 12.812 17.535 -7.842 1.00 92.19 120 ASP A O 1
ATOM 892 N N . ALA A 1 121 ? 12.277 16.602 -5.855 1.00 93.38 121 ALA A N 1
ATOM 893 C CA . ALA A 1 121 ? 11.107 17.440 -5.602 1.00 93.38 121 ALA A CA 1
ATOM 894 C C . ALA A 1 121 ? 11.493 18.921 -5.442 1.00 93.38 121 ALA A C 1
ATOM 896 O O . ALA A 1 121 ? 12.616 19.249 -5.047 1.00 93.38 121 ALA A O 1
ATOM 897 N N . ARG A 1 122 ? 10.550 19.819 -5.736 1.00 94.00 122 ARG A N 1
ATOM 898 C CA . ARG A 1 122 ? 10.712 21.269 -5.546 1.00 94.00 122 ARG A CA 1
ATOM 899 C C . ARG A 1 122 ? 10.058 21.741 -4.254 1.00 94.00 122 ARG A C 1
ATOM 901 O O . ARG A 1 122 ? 10.552 22.700 -3.665 1.00 94.00 122 ARG A O 1
ATOM 908 N N . ASP A 1 123 ? 8.977 21.093 -3.817 1.00 93.19 123 ASP A N 1
ATOM 909 C CA . ASP A 1 123 ? 8.370 21.392 -2.522 1.00 93.19 123 ASP A CA 1
ATOM 910 C C . ASP A 1 123 ? 9.208 20.775 -1.378 1.00 93.19 123 ASP A C 1
ATOM 912 O O . ASP A 1 123 ? 9.445 19.562 -1.371 1.00 93.19 123 ASP A O 1
ATOM 916 N N . PRO A 1 124 ? 9.670 21.573 -0.394 1.00 93.62 124 PRO A N 1
ATOM 917 C CA . PRO A 1 124 ? 10.525 21.094 0.695 1.00 93.62 124 PRO A CA 1
ATOM 918 C C . PRO A 1 124 ? 9.805 20.176 1.698 1.00 93.62 124 PRO A C 1
ATOM 920 O O . PRO A 1 124 ? 10.458 19.605 2.571 1.00 93.62 124 PRO A O 1
ATOM 923 N N . SER A 1 125 ? 8.481 20.037 1.598 1.00 95.44 125 SER A N 1
ATOM 924 C CA . SER A 1 125 ? 7.666 19.128 2.412 1.00 95.44 125 SER A CA 1
ATOM 925 C C . SER A 1 125 ? 7.703 17.688 1.887 1.00 95.44 125 SER A C 1
ATOM 927 O O . SER A 1 125 ? 7.321 16.767 2.614 1.00 95.44 125 SER A O 1
ATOM 929 N N . VAL A 1 126 ? 8.183 17.466 0.654 1.00 97.88 126 VAL A N 1
ATOM 930 C CA . VAL A 1 126 ? 8.474 16.122 0.142 1.00 97.88 126 VAL A CA 1
ATOM 931 C C . VAL A 1 126 ? 9.729 15.586 0.831 1.00 97.88 126 VAL A C 1
ATOM 933 O O . VAL A 1 126 ? 10.832 16.117 0.698 1.00 97.88 126 VAL A O 1
ATOM 936 N N . ILE A 1 127 ? 9.568 14.497 1.578 1.00 97.94 127 ILE A N 1
ATOM 937 C CA . ILE A 1 127 ? 10.632 13.893 2.379 1.00 97.94 127 ILE A CA 1
ATOM 938 C C . ILE A 1 127 ? 11.595 13.153 1.451 1.00 97.94 127 ILE A C 1
ATOM 940 O O . ILE A 1 127 ? 11.244 12.126 0.873 1.00 97.94 127 ILE A O 1
ATOM 944 N N . CYS A 1 128 ? 12.829 13.644 1.330 1.00 97.12 128 CYS A N 1
ATOM 945 C CA . CYS A 1 128 ? 13.862 12.974 0.545 1.00 97.12 128 CYS A CA 1
ATOM 946 C C . CYS A 1 128 ? 14.439 11.769 1.309 1.00 97.12 128 CYS A C 1
ATOM 948 O O . CYS A 1 128 ? 15.268 11.926 2.205 1.00 97.12 128 CYS A O 1
ATOM 950 N N . ALA A 1 129 ? 14.016 10.565 0.923 1.00 97.56 129 ALA A N 1
ATOM 951 C CA . ALA A 1 129 ? 14.519 9.275 1.401 1.00 97.56 129 ALA A CA 1
ATOM 952 C C . ALA A 1 129 ? 15.080 8.435 0.230 1.00 97.56 129 ALA A C 1
ATOM 954 O O . ALA A 1 129 ? 14.995 7.206 0.210 1.00 97.56 129 ALA A O 1
ATOM 955 N N . LYS A 1 130 ? 15.615 9.132 -0.781 1.00 96.25 130 LYS A N 1
ATOM 956 C CA . LYS A 1 130 ? 15.915 8.601 -2.112 1.00 96.25 130 LYS A CA 1
ATOM 957 C C . LYS A 1 130 ? 17.026 7.549 -2.074 1.00 96.25 130 LYS A C 1
ATOM 959 O O . LYS A 1 130 ? 18.168 7.858 -1.741 1.00 96.25 130 LYS A O 1
ATOM 964 N N . VAL A 1 131 ? 16.702 6.329 -2.495 1.00 97.00 131 VAL A N 1
ATOM 965 C CA . VAL A 1 131 ? 17.648 5.212 -2.645 1.00 97.00 131 VAL A CA 1
ATOM 966 C C . VAL A 1 131 ? 18.476 5.362 -3.923 1.00 97.00 131 VAL A C 1
ATOM 968 O O . VAL A 1 131 ? 19.698 5.239 -3.895 1.00 97.00 131 VAL A O 1
ATOM 971 N N . ALA A 1 132 ? 17.813 5.654 -5.044 1.00 95.56 132 ALA A N 1
ATOM 972 C CA . ALA A 1 132 ? 18.425 5.898 -6.348 1.00 95.56 132 ALA A CA 1
ATOM 973 C C . ALA A 1 132 ? 17.518 6.803 -7.204 1.00 95.56 132 ALA A C 1
ATOM 975 O O . ALA A 1 132 ? 16.345 6.993 -6.888 1.00 95.56 132 ALA A O 1
ATOM 976 N N . ARG A 1 133 ? 18.045 7.367 -8.299 1.00 95.50 133 ARG A N 1
ATOM 977 C CA . ARG A 1 133 ? 17.257 8.176 -9.248 1.00 95.50 133 ARG A CA 1
ATOM 978 C C . ARG A 1 133 ? 16.509 7.280 -10.239 1.00 95.50 133 ARG A C 1
ATOM 980 O O . ARG A 1 133 ? 17.014 7.018 -11.328 1.00 95.50 133 ARG A O 1
ATOM 987 N N . GLY A 1 134 ? 15.317 6.830 -9.850 1.00 95.44 134 GLY A N 1
ATOM 988 C CA . GLY A 1 134 ? 14.487 5.898 -10.616 1.00 95.44 134 GLY A CA 1
ATOM 989 C C . GLY A 1 134 ? 14.975 4.446 -10.555 1.00 95.44 134 GLY A C 1
ATOM 990 O O . GLY A 1 134 ? 16.171 4.170 -10.446 1.00 95.44 134 GLY A O 1
ATOM 991 N N . SER A 1 135 ? 14.043 3.493 -10.638 1.00 95.88 135 SER A N 1
ATOM 992 C CA . SER A 1 135 ? 14.374 2.085 -10.876 1.00 95.88 135 SER A CA 1
ATOM 993 C C . SER A 1 135 ? 14.831 1.888 -12.326 1.00 95.88 135 SER A C 1
ATOM 995 O O . SER A 1 135 ? 14.482 2.656 -13.228 1.00 95.88 135 SER A O 1
ATOM 997 N N . ARG A 1 136 ? 15.635 0.856 -12.580 1.00 94.25 136 ARG A N 1
ATOM 998 C CA . ARG A 1 136 ? 16.177 0.574 -13.917 1.00 94.25 136 ARG A CA 1
ATOM 999 C C . ARG A 1 136 ? 15.093 0.033 -14.845 1.00 94.25 136 ARG A C 1
ATOM 1001 O O . ARG A 1 136 ? 14.116 -0.572 -14.405 1.00 94.25 136 ARG A O 1
ATOM 1008 N N . ASN A 1 137 ? 15.274 0.207 -16.156 1.00 92.69 137 ASN A N 1
ATOM 1009 C CA . ASN A 1 137 ? 14.403 -0.451 -17.123 1.00 92.69 137 ASN A CA 1
ATOM 1010 C C . ASN A 1 137 ? 14.691 -1.957 -17.115 1.00 92.69 137 ASN A C 1
ATOM 1012 O O . ASN A 1 137 ? 15.600 -2.423 -17.803 1.00 92.69 137 ASN A O 1
ATOM 1016 N N . PHE A 1 138 ? 13.892 -2.726 -16.370 1.00 89.88 138 PHE A N 1
ATOM 1017 C CA . PHE A 1 138 ? 14.067 -4.173 -16.332 1.00 89.88 138 PHE A CA 1
ATOM 1018 C C . PHE A 1 138 ? 13.957 -4.803 -17.726 1.00 89.88 138 PHE A C 1
ATOM 1020 O O . PHE A 1 138 ? 14.624 -5.801 -17.965 1.00 89.88 138 PHE A O 1
ATOM 1027 N N . ALA A 1 139 ? 13.223 -4.218 -18.684 1.00 85.94 139 ALA A N 1
ATOM 1028 C CA . ALA A 1 139 ? 13.160 -4.736 -20.052 1.00 85.94 139 ALA A CA 1
ATOM 1029 C C . ALA A 1 139 ? 14.488 -4.605 -20.832 1.00 85.94 139 ALA A C 1
ATOM 1031 O O . ALA A 1 139 ? 14.773 -5.444 -21.690 1.00 85.94 139 ALA A O 1
ATOM 1032 N N . GLN A 1 140 ? 15.322 -3.608 -20.510 1.00 72.06 140 GLN A N 1
ATOM 1033 C CA . GLN A 1 140 ? 16.629 -3.401 -21.152 1.00 72.06 140 GLN A CA 1
ATOM 1034 C C . GLN A 1 140 ? 17.731 -4.310 -20.609 1.00 72.06 140 GLN A C 1
ATOM 1036 O O . GLN A 1 140 ? 18.663 -4.629 -21.346 1.00 72.06 140 GLN A O 1
ATOM 1041 N N . SER A 1 141 ? 17.583 -4.831 -19.384 1.00 54.62 141 SER A N 1
ATOM 1042 C CA . SER A 1 141 ? 18.476 -5.878 -18.853 1.00 54.62 141 SER A CA 1
ATOM 1043 C C . SER A 1 141 ? 18.539 -7.130 -19.751 1.00 54.62 141 SER A C 1
ATOM 1045 O O . SER A 1 141 ? 19.503 -7.894 -19.707 1.00 54.62 141 SER A O 1
ATOM 1047 N N . TRP A 1 142 ? 17.555 -7.281 -20.649 1.00 53.03 142 TRP A N 1
ATOM 1048 C CA . TRP A 1 142 ? 17.434 -8.362 -21.622 1.00 53.03 142 TRP A CA 1
ATOM 1049 C C . TRP A 1 142 ? 17.776 -7.980 -23.085 1.00 53.03 142 TRP A C 1
ATOM 1051 O O . TRP A 1 142 ? 17.469 -8.780 -23.978 1.00 53.03 142 TRP A O 1
ATOM 1061 N N . SER A 1 143 ? 18.296 -6.777 -23.391 1.00 40.03 143 SER A N 1
ATOM 1062 C CA . SER A 1 143 ? 18.262 -6.220 -24.767 1.00 40.03 143 SER A CA 1
ATOM 1063 C C . SER A 1 143 ? 19.591 -5.775 -25.405 1.00 40.03 143 SER A C 1
ATOM 1065 O O . SER A 1 143 ? 19.565 -4.963 -26.330 1.00 40.03 143 SER A O 1
ATOM 1067 N N . SER A 1 144 ? 20.739 -6.323 -24.998 1.00 34.62 144 SER A N 1
ATOM 1068 C CA . SER A 1 144 ? 22.028 -6.129 -25.687 1.00 34.62 144 SER A CA 1
ATOM 1069 C C . SER A 1 144 ? 22.590 -7.443 -26.266 1.00 34.62 144 SER A C 1
ATOM 1071 O O . SER A 1 144 ? 23.082 -8.314 -25.556 1.00 34.62 144 SER A O 1
ATOM 1073 N N . GLY A 1 145 ? 22.510 -7.585 -27.594 1.00 39.44 145 GLY A N 1
ATOM 1074 C CA . GLY A 1 145 ? 23.456 -8.359 -28.420 1.00 39.44 145 GLY A CA 1
ATOM 1075 C C . GLY A 1 145 ? 23.441 -9.898 -28.430 1.00 39.44 145 GLY A C 1
ATOM 1076 O O . GLY A 1 145 ? 24.049 -10.457 -29.335 1.00 39.44 145 GLY A O 1
ATOM 1077 N N . ARG A 1 146 ? 22.777 -10.600 -27.501 1.00 46.78 146 ARG A N 1
ATOM 1078 C CA . ARG A 1 146 ? 23.036 -12.047 -27.299 1.00 46.78 146 ARG A CA 1
ATOM 1079 C C . ARG A 1 146 ? 22.516 -12.989 -28.399 1.00 46.78 146 ARG A C 1
ATOM 1081 O O . ARG A 1 146 ? 21.298 -13.136 -28.592 1.00 46.78 146 ARG A O 1
ATOM 1088 N N . THR A 1 147 ? 23.464 -13.698 -29.011 1.00 49.81 147 THR A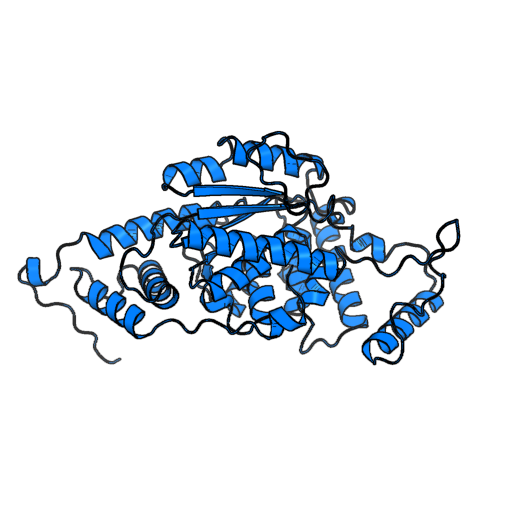 N 1
ATOM 1089 C CA . THR A 1 147 ? 23.299 -14.912 -29.826 1.00 49.81 147 THR A CA 1
ATOM 1090 C C . THR A 1 147 ? 22.673 -16.064 -29.025 1.00 49.81 147 THR A C 1
ATOM 1092 O O . THR A 1 147 ? 22.490 -15.985 -27.809 1.00 49.81 147 THR A O 1
ATOM 1095 N N . GLU A 1 148 ? 22.301 -17.149 -29.705 1.00 49.00 148 GLU A N 1
ATOM 1096 C CA . GLU A 1 148 ? 21.645 -18.304 -29.077 1.00 49.00 148 GLU A CA 1
ATOM 1097 C C . GLU A 1 148 ? 22.567 -19.043 -28.083 1.00 49.00 148 GLU A C 1
ATOM 1099 O O . GLU A 1 148 ? 22.117 -19.451 -27.012 1.00 49.00 148 GLU A O 1
ATOM 1104 N N . GLU A 1 149 ? 23.875 -19.089 -28.358 1.00 45.22 149 GLU A N 1
ATOM 1105 C CA . GLU A 1 149 ? 24.899 -19.642 -27.458 1.00 45.22 149 GLU A CA 1
ATOM 1106 C C . GLU A 1 149 ? 25.046 -18.811 -26.168 1.00 45.22 149 GLU A C 1
ATOM 1108 O O . GLU A 1 149 ? 25.072 -19.359 -25.064 1.00 45.22 149 GLU A O 1
ATOM 1113 N N . GLU A 1 150 ? 25.044 -17.478 -26.275 1.00 46.28 150 GLU A N 1
ATOM 1114 C CA . GLU A 1 150 ? 25.137 -16.565 -25.123 1.00 46.28 150 GLU A CA 1
ATOM 1115 C C . GLU A 1 150 ? 23.885 -16.597 -24.228 1.00 46.28 150 GLU A C 1
ATOM 1117 O O . GLU A 1 150 ? 23.957 -16.285 -23.036 1.00 46.28 150 GLU A O 1
ATOM 1122 N N . ARG A 1 151 ? 22.727 -17.001 -24.771 1.00 49.38 151 ARG A N 1
ATOM 1123 C CA . ARG A 1 151 ? 21.518 -17.282 -23.975 1.00 49.38 151 ARG A CA 1
ATOM 1124 C C . ARG A 1 151 ? 21.656 -18.587 -23.192 1.00 49.38 151 ARG A C 1
ATOM 1126 O O . ARG A 1 151 ? 21.286 -18.618 -22.020 1.00 49.38 151 ARG A O 1
ATOM 1133 N N . GLY A 1 152 ? 22.216 -19.627 -23.815 1.00 49.03 152 GLY A N 1
ATOM 1134 C CA . GLY A 1 152 ? 22.507 -20.905 -23.159 1.00 49.03 152 GLY A CA 1
ATOM 1135 C C . GLY A 1 152 ? 23.487 -20.745 -21.996 1.00 49.03 152 GLY A C 1
ATOM 1136 O O . GLY A 1 152 ? 23.181 -21.149 -20.874 1.00 49.03 152 GLY A O 1
ATOM 1137 N N . LEU A 1 153 ? 24.612 -20.064 -22.234 1.00 48.47 153 LEU A N 1
ATOM 1138 C CA . LEU A 1 153 ? 25.632 -19.807 -21.213 1.00 48.47 153 LEU A CA 1
ATOM 1139 C C . LEU A 1 153 ? 25.085 -18.968 -20.044 1.00 48.47 153 LEU A C 1
ATOM 1141 O O . LEU A 1 153 ? 25.379 -19.243 -18.883 1.00 48.47 153 LEU A O 1
ATOM 1145 N N . PHE A 1 154 ? 24.231 -17.978 -20.327 1.00 46.97 154 PHE A N 1
ATOM 1146 C CA . PHE A 1 154 ? 23.572 -17.188 -19.286 1.00 46.97 154 PHE A CA 1
ATOM 1147 C C . PHE A 1 154 ? 22.643 -18.035 -18.401 1.00 46.97 154 PHE A C 1
ATOM 1149 O O . PHE A 1 154 ? 22.739 -17.962 -17.176 1.00 46.97 154 PHE A O 1
ATOM 1156 N N . ALA A 1 155 ? 21.783 -18.869 -18.997 1.00 49.00 155 ALA A N 1
ATOM 1157 C CA . ALA A 1 155 ? 20.901 -19.759 -18.238 1.00 49.00 155 ALA A CA 1
ATOM 1158 C C . ALA A 1 155 ? 21.697 -20.750 -17.367 1.00 49.00 155 ALA A C 1
ATOM 1160 O O . ALA A 1 155 ? 21.329 -21.015 -16.221 1.00 49.00 155 ALA A O 1
ATOM 1161 N N . GLN A 1 156 ? 22.825 -21.243 -17.885 1.00 48.91 156 GLN A N 1
ATOM 1162 C CA . GLN A 1 156 ? 23.726 -22.147 -17.176 1.00 48.91 156 GLN A CA 1
ATOM 1163 C C . GLN A 1 156 ? 24.390 -21.470 -15.962 1.00 48.91 156 GLN A C 1
ATOM 1165 O O . GLN A 1 156 ? 24.297 -21.997 -14.852 1.00 48.91 156 GLN A O 1
ATOM 1170 N N . ASN A 1 157 ? 24.952 -20.268 -16.134 1.00 50.59 157 ASN A N 1
ATOM 1171 C CA . ASN A 1 157 ? 25.598 -19.509 -15.056 1.00 50.59 157 ASN A CA 1
ATOM 1172 C C . ASN A 1 157 ? 24.619 -19.143 -13.926 1.00 50.59 157 ASN A C 1
ATOM 1174 O O . ASN A 1 157 ? 24.945 -19.290 -12.747 1.00 50.59 157 ASN A O 1
ATOM 1178 N N . ILE A 1 158 ? 23.394 -18.714 -14.258 1.00 51.25 158 ILE A N 1
ATOM 1179 C CA . ILE A 1 158 ? 22.377 -18.415 -13.238 1.00 51.25 158 ILE A CA 1
ATOM 1180 C C . ILE A 1 158 ? 21.947 -19.694 -12.504 1.00 51.25 158 ILE A C 1
ATOM 1182 O O . ILE A 1 158 ? 21.800 -19.682 -11.283 1.00 51.25 158 ILE A O 1
ATOM 1186 N N . ALA A 1 159 ? 21.821 -20.826 -13.204 1.00 50.66 159 ALA A N 1
ATOM 1187 C CA . ALA A 1 159 ? 21.552 -22.106 -12.558 1.00 50.66 159 ALA A CA 1
ATOM 1188 C C . ALA A 1 159 ? 22.696 -22.556 -11.627 1.00 50.66 159 ALA A C 1
ATOM 1190 O O . ALA A 1 159 ? 22.446 -23.323 -10.698 1.00 50.66 159 ALA A O 1
ATOM 1191 N N . GLU A 1 160 ? 23.942 -22.133 -11.855 1.00 48.03 160 GLU A N 1
ATOM 1192 C CA . GLU A 1 160 ? 25.098 -22.439 -10.995 1.00 48.03 160 GLU A CA 1
ATOM 1193 C C . GLU A 1 160 ? 25.172 -21.532 -9.760 1.00 48.03 160 GLU A C 1
ATOM 1195 O O . GLU A 1 160 ? 25.372 -22.051 -8.658 1.00 4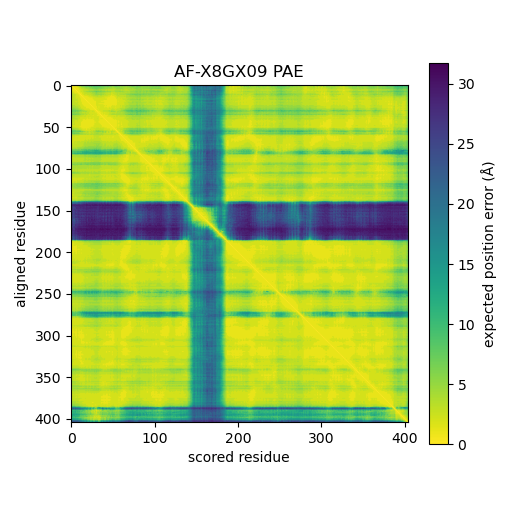8.03 160 GLU A O 1
ATOM 1200 N N . ILE A 1 161 ? 24.862 -20.236 -9.890 1.00 49.94 161 ILE A N 1
ATOM 1201 C CA . ILE A 1 161 ? 24.649 -19.336 -8.739 1.00 49.94 161 ILE A CA 1
ATOM 1202 C C . ILE A 1 161 ? 23.494 -19.846 -7.861 1.00 49.94 161 ILE A C 1
ATOM 1204 O O . ILE A 1 161 ? 23.666 -20.022 -6.655 1.00 49.94 161 ILE A O 1
ATOM 1208 N N . SER A 1 162 ? 22.344 -20.192 -8.452 1.00 47.53 162 SER A N 1
ATOM 1209 C CA . SER A 1 162 ? 21.189 -20.752 -7.725 1.00 47.53 162 SER A CA 1
ATOM 1210 C C . SER A 1 162 ? 21.470 -22.106 -7.054 1.00 47.53 162 SER A C 1
ATOM 1212 O O . SER A 1 162 ? 20.720 -22.526 -6.171 1.00 47.53 162 SER A O 1
ATOM 1214 N N . ARG A 1 163 ? 22.546 -22.802 -7.451 1.00 49.47 163 ARG A N 1
ATOM 1215 C CA . ARG A 1 163 ? 23.047 -24.034 -6.814 1.00 49.47 163 ARG A CA 1
ATOM 1216 C C . ARG A 1 163 ? 24.185 -23.784 -5.813 1.00 49.47 163 ARG A C 1
ATOM 1218 O O . ARG A 1 163 ? 24.648 -24.740 -5.199 1.00 49.47 163 ARG A O 1
ATOM 1225 N N . GLY A 1 164 ? 24.630 -22.537 -5.636 1.00 42.97 164 GLY A N 1
ATOM 1226 C CA . GLY A 1 164 ? 25.757 -22.172 -4.772 1.00 42.97 164 GLY A CA 1
ATOM 1227 C C . GLY A 1 164 ? 27.125 -22.632 -5.290 1.00 42.97 164 GLY A C 1
ATOM 1228 O O . GLY A 1 164 ? 28.066 -22.714 -4.507 1.00 42.97 164 GLY A O 1
ATOM 1229 N N . ALA A 1 165 ? 27.232 -22.965 -6.581 1.00 42.25 165 ALA A N 1
ATOM 1230 C CA . ALA A 1 165 ? 28.463 -23.451 -7.211 1.00 42.25 165 ALA A CA 1
ATOM 1231 C C . ALA A 1 165 ? 29.373 -22.321 -7.732 1.00 42.25 165 ALA A C 1
ATOM 1233 O O . ALA A 1 165 ? 30.548 -22.560 -7.993 1.00 42.25 165 ALA A O 1
ATOM 1234 N N . MET A 1 166 ? 28.834 -21.105 -7.860 1.00 41.94 166 MET A N 1
ATOM 1235 C CA . MET A 1 166 ? 29.541 -19.878 -8.236 1.00 41.94 166 MET A CA 1
ATOM 1236 C C . MET A 1 166 ? 29.031 -18.704 -7.400 1.00 41.94 166 MET A C 1
ATOM 1238 O O . MET A 1 166 ? 27.852 -18.651 -7.044 1.00 41.94 166 MET A O 1
ATOM 1242 N N . THR A 1 167 ? 29.905 -17.740 -7.127 1.00 42.53 167 THR A N 1
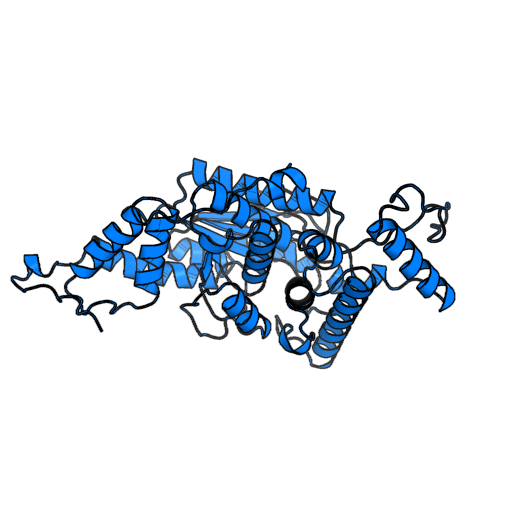ATOM 1243 C CA . THR A 1 167 ? 29.565 -16.473 -6.470 1.00 42.53 167 THR A CA 1
ATOM 1244 C C . THR A 1 167 ? 29.453 -15.332 -7.484 1.00 42.53 167 THR A C 1
ATOM 1246 O O . THR A 1 167 ? 30.110 -15.330 -8.523 1.00 42.53 167 THR A O 1
ATOM 1249 N N . GLU A 1 168 ? 28.656 -14.305 -7.172 1.00 44.97 168 GLU A N 1
ATOM 1250 C CA . GLU A 1 168 ? 28.432 -13.144 -8.058 1.00 44.97 168 GLU A CA 1
ATOM 1251 C C . GLU A 1 168 ? 29.720 -12.389 -8.443 1.00 44.97 168 GLU A C 1
ATOM 1253 O O . GLU A 1 168 ? 29.747 -11.678 -9.444 1.00 44.97 168 GLU A O 1
ATOM 1258 N N . LYS A 1 169 ? 30.802 -12.555 -7.669 1.00 38.12 169 LYS A N 1
ATOM 1259 C CA . LYS A 1 169 ? 32.112 -11.931 -7.915 1.00 38.12 169 LYS A CA 1
ATOM 1260 C C . LYS A 1 169 ? 32.968 -12.645 -8.962 1.00 38.12 169 LYS A C 1
ATOM 1262 O O . LYS A 1 169 ? 33.961 -12.070 -9.398 1.00 38.12 169 LYS A O 1
ATOM 1267 N N . GLU A 1 170 ? 32.641 -13.881 -9.332 1.00 35.59 170 GLU A N 1
ATOM 1268 C CA . GLU A 1 170 ? 33.497 -14.717 -10.190 1.00 35.59 170 GLU A CA 1
ATOM 1269 C C . GLU A 1 170 ? 33.200 -14.565 -11.689 1.00 35.59 170 GLU A C 1
ATOM 1271 O O . GLU A 1 170 ? 33.931 -15.108 -12.517 1.00 35.59 170 GLU A O 1
ATOM 1276 N N . ILE A 1 171 ? 32.166 -13.802 -12.066 1.00 42.12 171 ILE A N 1
ATOM 1277 C CA . ILE A 1 171 ? 31.813 -13.595 -13.474 1.00 42.12 171 ILE A CA 1
ATOM 1278 C C . ILE A 1 171 ? 32.581 -12.392 -14.041 1.00 42.12 171 ILE A C 1
ATOM 1280 O O . ILE A 1 171 ? 32.457 -11.259 -13.580 1.00 42.12 171 ILE A O 1
ATOM 1284 N N . SER A 1 172 ? 33.397 -12.679 -15.054 1.00 32.84 172 SER A N 1
ATOM 1285 C CA . SER A 1 172 ? 34.391 -11.793 -15.667 1.00 32.84 172 SER A CA 1
ATOM 1286 C C . SER A 1 172 ? 33.978 -11.374 -17.086 1.00 32.84 172 SER A C 1
ATOM 1288 O O . SER A 1 172 ? 33.116 -12.024 -17.681 1.00 32.84 172 SER A O 1
ATOM 1290 N N . PRO A 1 173 ? 34.518 -10.268 -17.626 1.00 36.34 173 PRO A N 1
ATOM 1291 C CA . PRO A 1 173 ? 33.598 -9.234 -18.063 1.00 36.34 173 PRO A CA 1
ATOM 1292 C C . PRO A 1 173 ? 32.718 -9.386 -19.303 1.00 36.34 173 PRO A C 1
ATOM 1294 O O . PRO A 1 173 ? 32.205 -8.367 -19.713 1.00 36.34 173 PRO A O 1
ATOM 1297 N N . SER A 1 174 ? 32.439 -10.554 -19.883 1.00 37.66 174 SER A N 1
ATOM 1298 C CA . SER A 1 174 ? 31.578 -10.684 -21.079 1.00 37.66 174 SER A CA 1
ATOM 1299 C C . SER A 1 174 ? 30.085 -10.455 -20.823 1.00 37.66 174 SER A C 1
ATOM 1301 O O . SER A 1 174 ? 29.417 -11.253 -20.173 1.00 37.66 174 SER A O 1
ATOM 1303 N N . GLY A 1 175 ? 29.500 -9.423 -21.445 1.00 47.56 175 GLY A N 1
ATOM 1304 C CA . GLY A 1 175 ? 29.113 -8.241 -20.662 1.00 47.56 175 GLY A CA 1
ATOM 1305 C C . GLY A 1 175 ? 30.017 -6.998 -20.724 1.00 47.56 175 GLY A C 1
ATOM 1306 O O . GLY A 1 175 ? 29.819 -6.136 -19.875 1.00 47.56 175 GLY A O 1
ATOM 1307 N N . PHE A 1 176 ? 30.993 -6.906 -21.646 1.00 31.50 176 PHE A N 1
ATOM 1308 C CA . PHE A 1 176 ? 32.114 -5.946 -21.534 1.00 31.50 176 PHE A CA 1
ATOM 1309 C C . PHE A 1 176 ? 31.612 -4.516 -21.842 1.00 31.50 176 PHE A C 1
ATOM 1311 O O . PHE A 1 176 ? 31.280 -4.202 -22.987 1.00 31.50 176 PHE A O 1
ATOM 1318 N N . CYS A 1 177 ? 31.626 -3.624 -20.845 1.00 35.03 177 CYS A N 1
ATOM 1319 C CA . CYS A 1 177 ? 31.707 -2.175 -21.062 1.00 35.03 177 CYS A CA 1
ATOM 1320 C C . CYS A 1 177 ? 32.959 -1.824 -21.895 1.00 35.03 177 CYS A C 1
ATOM 1322 O O . CYS A 1 177 ? 33.872 -2.636 -22.039 1.00 35.03 177 CYS A O 1
ATOM 1324 N N . SER A 1 178 ? 33.053 -0.596 -22.414 1.00 33.59 178 SER A N 1
ATOM 1325 C CA . SER A 1 178 ? 34.171 -0.164 -23.276 1.00 33.59 178 SER A CA 1
ATOM 1326 C C . SER A 1 178 ? 35.558 -0.150 -22.606 1.00 33.59 178 SER A C 1
ATOM 1328 O O . SER A 1 178 ? 36.563 -0.078 -23.311 1.00 33.59 178 SER A O 1
ATOM 1330 N N . ASP A 1 179 ? 35.620 -0.226 -21.274 1.00 33.31 179 ASP A N 1
ATOM 1331 C CA . ASP A 1 179 ? 36.829 -0.422 -20.458 1.00 33.31 179 ASP A CA 1
ATOM 1332 C C . ASP A 1 179 ? 37.098 -1.898 -20.105 1.00 33.31 179 ASP A C 1
ATOM 1334 O O . ASP A 1 179 ? 38.220 -2.282 -19.778 1.00 33.31 179 ASP A O 1
ATOM 1338 N N . GLY A 1 180 ? 36.050 -2.713 -20.183 1.00 27.48 180 GLY A N 1
ATOM 1339 C CA . GLY A 1 180 ? 36.003 -4.114 -19.827 1.00 27.48 180 GLY A CA 1
ATOM 1340 C C . GLY A 1 180 ? 35.561 -4.454 -18.415 1.00 27.48 180 GLY A C 1
ATOM 1341 O O . GLY A 1 180 ? 36.214 -5.238 -17.735 1.00 27.48 180 GLY A O 1
ATOM 1342 N N . SER A 1 181 ? 34.408 -3.926 -18.010 1.00 33.28 181 SER A N 1
ATOM 1343 C CA . SER A 1 181 ? 33.669 -4.291 -16.792 1.00 33.28 181 SER A CA 1
ATOM 1344 C C . SER A 1 181 ? 32.324 -4.973 -17.121 1.00 33.28 181 SER A C 1
ATOM 1346 O O . SER A 1 181 ? 31.729 -4.653 -18.145 1.00 33.28 181 SER A O 1
ATOM 1348 N N . ILE A 1 182 ? 31.868 -5.951 -16.311 1.00 31.52 182 ILE A N 1
ATOM 1349 C CA . ILE A 1 182 ? 30.698 -6.789 -16.653 1.00 31.52 182 ILE A CA 1
ATOM 1350 C C . ILE A 1 182 ? 29.386 -6.079 -16.316 1.00 31.52 182 ILE A C 1
ATOM 1352 O O . ILE A 1 182 ? 29.172 -5.668 -15.172 1.00 31.52 182 ILE A O 1
ATOM 1356 N N . GLU A 1 183 ? 28.454 -6.000 -17.263 1.00 35.47 183 GLU A N 1
ATOM 1357 C CA . GLU A 1 183 ? 27.086 -5.599 -16.936 1.00 35.47 183 GLU A CA 1
ATOM 1358 C C . GLU A 1 183 ? 26.287 -6.795 -16.385 1.00 35.47 183 GLU A C 1
ATOM 1360 O O . GLU A 1 183 ? 25.556 -7.486 -17.099 1.00 35.47 183 GLU A O 1
ATOM 1365 N N . ILE A 1 184 ? 26.457 -7.056 -15.077 1.00 44.88 184 ILE A N 1
ATOM 1366 C CA . ILE A 1 184 ? 25.633 -8.022 -14.333 1.00 44.88 184 ILE A CA 1
ATOM 1367 C C . ILE A 1 184 ? 24.170 -7.617 -14.460 1.00 44.88 184 ILE A C 1
ATOM 1369 O O . ILE A 1 184 ? 23.824 -6.445 -14.349 1.00 44.88 184 ILE A O 1
ATOM 1373 N N . HIS A 1 185 ? 23.328 -8.626 -14.647 1.00 47.56 185 HIS A N 1
ATOM 1374 C CA . HIS A 1 185 ? 21.889 -8.571 -14.831 1.00 47.56 185 HIS A CA 1
ATOM 1375 C C . HIS A 1 185 ? 21.133 -7.593 -13.904 1.00 47.56 185 HIS A C 1
ATOM 1377 O O . HIS A 1 185 ? 20.590 -7.983 -12.869 1.00 47.56 185 HIS A O 1
ATOM 1383 N N . ARG A 1 186 ? 21.051 -6.310 -14.278 1.00 62.56 186 ARG A N 1
ATOM 1384 C CA . ARG A 1 186 ? 20.374 -5.307 -13.451 1.00 62.56 186 ARG A CA 1
ATOM 1385 C C . ARG A 1 186 ? 18.869 -5.349 -13.693 1.00 62.56 186 ARG A C 1
ATOM 1387 O O . ARG A 1 186 ? 18.361 -4.703 -14.607 1.00 62.56 186 ARG A O 1
ATOM 1394 N N . GLY A 1 187 ? 18.157 -6.081 -12.839 1.00 86.19 187 GLY A N 1
ATOM 1395 C CA . GLY A 1 187 ? 16.720 -5.884 -12.657 1.00 86.19 187 GLY A CA 1
ATOM 1396 C C . GLY A 1 187 ? 16.380 -4.445 -12.252 1.00 86.19 187 GLY A C 1
ATOM 1397 O O . GLY A 1 187 ? 17.258 -3.579 -12.171 1.00 86.19 187 GLY A O 1
ATOM 1398 N N . ALA A 1 188 ? 15.102 -4.184 -11.976 1.00 94.38 188 ALA A N 1
ATOM 1399 C CA . ALA A 1 188 ? 14.633 -2.873 -11.528 1.00 94.38 188 ALA A CA 1
ATOM 1400 C C . ALA A 1 188 ? 15.520 -2.252 -10.422 1.00 94.38 188 ALA A C 1
ATOM 1402 O O . ALA A 1 188 ? 15.795 -1.052 -10.465 1.00 94.38 188 ALA A O 1
ATOM 1403 N N . MET A 1 189 ? 16.028 -3.065 -9.488 1.00 95.00 189 MET A N 1
ATOM 1404 C CA . MET A 1 189 ? 16.946 -2.658 -8.416 1.00 95.00 189 MET A CA 1
ATOM 1405 C C . MET A 1 189 ? 17.847 -3.821 -7.946 1.00 95.00 189 MET A C 1
ATOM 1407 O O . MET A 1 189 ? 17.567 -4.980 -8.253 1.00 95.00 189 MET A O 1
ATOM 1411 N N . THR A 1 190 ? 18.925 -3.535 -7.207 1.00 93.69 190 THR A N 1
ATOM 1412 C CA . THR A 1 190 ? 19.708 -4.562 -6.484 1.00 93.69 190 THR A CA 1
ATOM 1413 C C . THR A 1 190 ? 19.023 -4.958 -5.171 1.00 93.69 190 THR A C 1
ATOM 1415 O O . THR A 1 190 ? 18.082 -4.293 -4.732 1.00 93.69 190 THR A O 1
ATOM 1418 N N . GLU A 1 191 ? 19.489 -6.023 -4.505 1.00 93.56 191 GLU A N 1
ATOM 1419 C CA . GLU A 1 191 ? 18.950 -6.390 -3.187 1.00 93.56 191 GLU A CA 1
ATOM 1420 C C . GLU A 1 191 ? 19.259 -5.325 -2.119 1.00 93.56 191 GLU A C 1
ATOM 1422 O O . GLU A 1 191 ? 18.401 -5.041 -1.288 1.00 93.56 191 GLU A O 1
ATOM 1427 N N . GLU A 1 192 ? 20.418 -4.665 -2.161 1.00 95.12 192 GLU A N 1
ATOM 1428 C CA . GLU A 1 192 ? 20.743 -3.555 -1.255 1.00 95.12 192 GLU A CA 1
ATOM 1429 C C . GLU A 1 192 ? 19.795 -2.371 -1.457 1.00 95.12 192 GLU A C 1
ATOM 1431 O O . GLU A 1 192 ? 19.299 -1.805 -0.484 1.00 95.12 192 GLU A O 1
ATOM 1436 N N . GLU A 1 193 ? 19.509 -2.018 -2.712 1.00 97.56 193 GLU A N 1
ATOM 1437 C CA . GLU A 1 193 ? 18.573 -0.949 -3.062 1.00 97.56 193 GLU A CA 1
ATOM 1438 C C . GLU A 1 193 ? 17.132 -1.310 -2.636 1.00 97.56 193 GLU A C 1
ATOM 1440 O O . GLU A 1 193 ? 16.431 -0.486 -2.042 1.00 97.56 193 GLU A O 1
ATOM 1445 N N . ALA A 1 194 ? 16.701 -2.562 -2.836 1.00 98.31 194 ALA A N 1
ATOM 1446 C CA . ALA A 1 194 ? 15.405 -3.051 -2.361 1.00 98.31 194 ALA A CA 1
ATOM 1447 C C . ALA A 1 194 ? 15.297 -3.017 -0.827 1.00 98.31 194 ALA A C 1
ATOM 1449 O O . ALA A 1 194 ? 14.308 -2.528 -0.279 1.00 98.31 194 ALA A O 1
ATOM 1450 N N . LEU A 1 195 ? 16.322 -3.495 -0.113 1.00 98.44 195 LEU A N 1
ATOM 1451 C CA . LEU A 1 195 ? 16.378 -3.474 1.350 1.00 98.44 195 LEU A CA 1
ATOM 1452 C C . LEU A 1 195 ? 16.456 -2.041 1.897 1.00 98.44 195 LEU A C 1
ATOM 1454 O O . LEU A 1 195 ? 15.881 -1.764 2.952 1.00 98.44 195 LEU A O 1
ATOM 1458 N N . ALA A 1 196 ? 17.109 -1.114 1.193 1.00 98.69 196 ALA A N 1
ATOM 1459 C CA . ALA A 1 196 ? 17.100 0.305 1.534 1.00 98.69 196 ALA A CA 1
ATOM 1460 C C . ALA A 1 196 ? 15.683 0.894 1.422 1.00 98.69 196 ALA A C 1
ATOM 1462 O O . ALA A 1 196 ? 15.198 1.464 2.396 1.00 98.69 196 ALA A O 1
ATOM 1463 N N . ALA A 1 197 ? 14.972 0.664 0.313 1.00 98.75 197 ALA A N 1
ATOM 1464 C CA . ALA A 1 197 ? 13.596 1.139 0.139 1.00 98.75 197 ALA A CA 1
ATOM 1465 C C . ALA A 1 197 ? 12.618 0.512 1.156 1.00 98.75 197 ALA A C 1
ATOM 1467 O O . ALA A 1 197 ? 11.825 1.222 1.772 1.00 98.75 197 ALA A O 1
ATOM 1468 N N . ILE A 1 198 ? 12.738 -0.794 1.434 1.00 98.88 198 ILE A N 1
ATOM 1469 C CA . ILE A 1 198 ? 11.994 -1.466 2.518 1.00 98.88 198 ILE A CA 1
ATOM 1470 C C . ILE A 1 198 ? 12.308 -0.823 3.882 1.00 98.88 198 ILE A C 1
ATOM 1472 O O . ILE A 1 198 ? 11.424 -0.710 4.729 1.00 98.88 198 ILE A O 1
ATOM 1476 N N . SER A 1 199 ? 13.542 -0.362 4.111 1.00 98.81 199 SER A N 1
ATOM 1477 C CA . SER A 1 199 ? 13.896 0.323 5.363 1.00 98.81 199 SER A CA 1
ATOM 1478 C C . SER A 1 199 ? 13.161 1.652 5.518 1.00 98.81 199 SER A C 1
ATOM 1480 O O . SER A 1 199 ? 12.640 1.898 6.600 1.00 98.81 199 SER A O 1
ATOM 1482 N N . VAL A 1 200 ? 13.035 2.448 4.448 1.00 98.81 200 VAL A N 1
ATOM 1483 C CA . VAL A 1 200 ? 12.271 3.713 4.456 1.00 98.81 200 VAL A CA 1
ATOM 1484 C C . VAL A 1 200 ? 10.827 3.478 4.907 1.00 98.81 200 VAL A C 1
ATOM 1486 O O . VAL A 1 200 ? 10.326 4.181 5.782 1.00 98.81 200 VAL A O 1
ATOM 1489 N N . GLY A 1 201 ? 10.172 2.439 4.378 1.00 98.75 201 GLY A N 1
ATOM 1490 C CA . GLY A 1 201 ? 8.815 2.074 4.786 1.00 98.75 201 GLY A CA 1
ATOM 1491 C C . GLY A 1 201 ? 8.697 1.668 6.260 1.00 98.75 201 GLY A C 1
ATOM 1492 O O . GLY A 1 201 ? 7.789 2.123 6.956 1.00 98.75 201 GLY A O 1
ATOM 1493 N N . ILE A 1 202 ? 9.631 0.845 6.756 1.00 98.81 202 ILE A N 1
ATOM 1494 C CA . ILE A 1 202 ? 9.670 0.433 8.172 1.00 98.81 202 ILE A CA 1
ATOM 1495 C C . ILE A 1 202 ? 9.882 1.655 9.080 1.00 98.81 202 ILE A C 1
ATOM 1497 O O . ILE A 1 202 ? 9.219 1.784 10.109 1.00 98.81 202 ILE A O 1
ATOM 1501 N N . GLU A 1 203 ? 10.788 2.555 8.696 1.00 98.62 203 GLU A N 1
ATOM 1502 C CA . GLU A 1 203 ? 11.149 3.758 9.452 1.00 98.62 203 GLU A CA 1
ATOM 1503 C C . GLU A 1 203 ? 9.980 4.764 9.506 1.00 98.62 203 GLU A C 1
ATOM 1505 O O . GLU A 1 203 ? 9.685 5.300 10.576 1.00 98.62 203 GLU A O 1
ATOM 1510 N N . GLU A 1 204 ? 9.228 4.946 8.417 1.00 98.62 204 GLU A N 1
ATOM 1511 C CA . GLU A 1 204 ? 8.017 5.782 8.419 1.00 98.62 204 GLU A CA 1
ATOM 1512 C C . GLU A 1 204 ? 6.840 5.142 9.178 1.00 98.62 204 GLU A C 1
ATOM 1514 O O . GLU A 1 204 ? 6.069 5.862 9.817 1.00 98.62 204 GLU A O 1
ATOM 1519 N N . SER A 1 205 ? 6.731 3.806 9.213 1.00 98.44 205 SER A N 1
ATOM 1520 C CA . SER A 1 205 ? 5.775 3.117 10.096 1.00 98.44 205 SER A CA 1
ATOM 1521 C C . SER A 1 205 ? 6.108 3.306 11.577 1.00 98.44 205 SER A C 1
ATOM 1523 O O . SER A 1 205 ? 5.209 3.508 12.395 1.00 98.44 205 SER A O 1
ATOM 1525 N N . ALA A 1 206 ? 7.394 3.223 11.936 1.00 98.38 206 ALA A N 1
ATOM 1526 C CA . ALA A 1 206 ? 7.857 3.440 13.303 1.00 98.38 206 ALA A CA 1
ATOM 1527 C C . ALA A 1 206 ? 7.580 4.884 13.744 1.00 98.38 206 ALA A C 1
ATOM 1529 O O . ALA A 1 206 ? 6.949 5.091 14.779 1.00 98.38 206 ALA A O 1
ATOM 1530 N N . ARG A 1 207 ? 7.923 5.864 12.897 1.00 98.38 207 ARG A N 1
ATOM 1531 C CA . ARG A 1 207 ? 7.603 7.281 13.114 1.00 98.38 207 ARG A CA 1
ATOM 1532 C C . ARG A 1 207 ? 6.104 7.516 13.287 1.00 98.38 207 ARG A C 1
ATOM 1534 O O . ARG A 1 207 ? 5.696 8.218 14.201 1.00 98.38 207 ARG A O 1
ATOM 1541 N N . ALA A 1 208 ? 5.267 6.916 12.441 1.00 98.00 208 ALA A N 1
ATOM 1542 C CA . ALA A 1 208 ? 3.818 7.022 12.588 1.00 98.00 208 ALA A CA 1
ATOM 1543 C C . ALA A 1 208 ? 3.342 6.503 13.957 1.00 98.00 208 ALA A C 1
ATOM 1545 O O . ALA A 1 208 ? 2.505 7.140 14.591 1.00 98.00 208 ALA A O 1
ATOM 1546 N N . LYS A 1 209 ? 3.912 5.399 14.457 1.00 96.81 209 LYS A N 1
ATOM 1547 C CA . LYS A 1 209 ? 3.584 4.890 15.795 1.00 96.81 209 LYS A CA 1
ATOM 1548 C C . LYS A 1 209 ? 4.032 5.832 16.918 1.00 96.81 209 LYS A C 1
ATOM 1550 O O . LYS A 1 209 ? 3.286 5.995 17.880 1.00 96.81 209 LYS A O 1
ATOM 1555 N N . GLU A 1 210 ? 5.214 6.435 16.798 1.00 97.56 210 GLU A N 1
ATOM 1556 C CA . GLU A 1 210 ? 5.728 7.447 17.737 1.00 97.56 210 GLU A CA 1
ATOM 1557 C C . GLU A 1 210 ? 4.840 8.702 17.766 1.00 97.56 210 GLU A C 1
ATOM 1559 O O . GLU A 1 210 ? 4.551 9.224 18.840 1.00 97.56 210 GLU A O 1
ATOM 1564 N N . ASP A 1 211 ? 4.327 9.116 16.605 1.00 97.00 211 ASP A N 1
ATOM 1565 C CA . ASP A 1 211 ? 3.407 10.249 16.438 1.00 97.00 211 ASP A CA 1
ATOM 1566 C C . ASP A 1 211 ? 1.947 9.939 16.857 1.00 97.00 211 ASP A C 1
ATOM 1568 O O . ASP A 1 211 ? 1.065 10.782 16.688 1.00 97.00 211 ASP A O 1
ATOM 1572 N N . GLY A 1 212 ? 1.662 8.737 17.375 1.00 96.12 212 GLY A N 1
ATOM 1573 C CA . GLY A 1 212 ? 0.328 8.341 17.847 1.00 96.12 212 GLY A CA 1
ATOM 1574 C C . GLY A 1 212 ? -0.664 7.899 16.761 1.00 96.12 212 GLY A C 1
ATOM 1575 O O . GLY A 1 212 ? -1.858 7.817 17.032 1.00 96.12 212 GLY A O 1
ATOM 1576 N N . VAL A 1 213 ? -0.206 7.590 15.542 1.00 97.25 213 VAL A N 1
ATOM 1577 C CA . VAL A 1 213 ? -1.074 7.144 14.436 1.00 97.25 213 VAL A CA 1
ATOM 1578 C C . VAL A 1 213 ? -1.711 5.782 14.742 1.00 97.25 213 VAL A C 1
ATOM 1580 O O . VAL A 1 213 ? -1.023 4.761 14.861 1.00 97.25 213 VAL A O 1
ATOM 1583 N N . GLY A 1 214 ? -3.043 5.764 14.801 1.00 95.88 214 GLY A N 1
ATOM 1584 C CA . GLY A 1 214 ? -3.882 4.577 14.974 1.00 95.88 214 GLY A CA 1
ATOM 1585 C C . GLY A 1 214 ? -4.284 3.883 13.668 1.00 95.88 214 GLY A C 1
ATOM 1586 O O . GLY A 1 214 ? -4.705 2.732 13.710 1.00 95.88 214 GLY A O 1
ATOM 1587 N N . LEU A 1 215 ? -4.122 4.527 12.505 1.00 98.44 215 LEU A N 1
ATOM 1588 C CA . LEU A 1 215 ? -4.390 3.930 11.190 1.00 98.44 215 LEU A CA 1
ATOM 1589 C C . LEU A 1 215 ? -3.454 4.497 10.112 1.00 98.44 215 LEU A C 1
ATOM 1591 O O . LEU A 1 215 ? -3.398 5.707 9.900 1.00 98.44 215 LEU A O 1
ATOM 1595 N N . LEU A 1 216 ? -2.778 3.616 9.377 1.00 98.75 216 LEU A N 1
ATOM 1596 C CA . LEU A 1 216 ? -2.004 3.971 8.188 1.00 98.75 216 LEU A CA 1
ATOM 1597 C C . LEU A 1 216 ? -2.837 3.777 6.919 1.00 98.75 216 LEU A C 1
ATOM 1599 O O . LEU A 1 216 ? -3.550 2.786 6.782 1.00 98.75 216 LEU A O 1
ATOM 1603 N N . LEU A 1 217 ? -2.711 4.700 5.971 1.00 98.88 217 LEU A N 1
ATOM 1604 C CA . LEU A 1 217 ? -3.244 4.596 4.617 1.00 98.88 217 LEU A CA 1
ATOM 1605 C C . LEU A 1 217 ? -2.061 4.531 3.650 1.00 98.88 217 LEU A C 1
ATOM 1607 O O . LEU A 1 217 ? -1.112 5.312 3.762 1.00 98.88 217 LEU A O 1
ATOM 1611 N N . THR A 1 218 ? -2.108 3.610 2.691 1.00 98.75 218 THR A N 1
ATOM 1612 C CA . THR A 1 218 ? -1.076 3.519 1.649 1.00 98.75 218 THR A CA 1
ATOM 1613 C C . THR A 1 218 ? -1.405 4.435 0.481 1.00 98.75 218 THR A C 1
ATOM 1615 O O . THR A 1 218 ? -2.510 4.355 -0.049 1.00 98.75 218 THR A O 1
ATOM 1618 N N . GLY A 1 219 ? -0.432 5.201 0.005 1.00 98.31 219 GLY A N 1
ATOM 1619 C CA . GLY A 1 219 ? -0.466 5.846 -1.300 1.00 98.31 219 GLY A CA 1
ATOM 1620 C C . GLY A 1 219 ? 0.843 5.631 -2.048 1.00 98.31 219 GLY A C 1
ATOM 1621 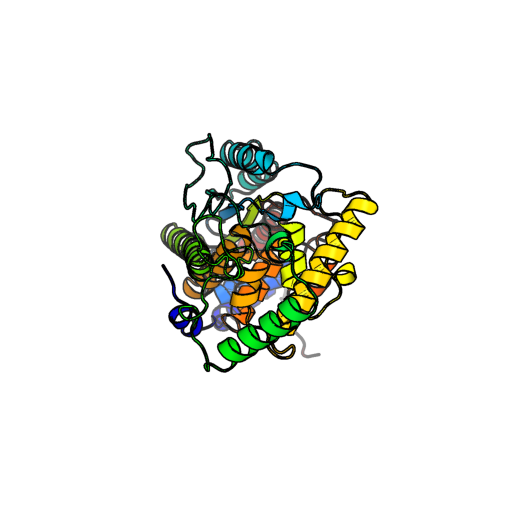O O . GLY A 1 219 ? 1.861 5.233 -1.480 1.00 98.31 219 GLY A O 1
ATOM 1622 N N . GLU A 1 220 ? 0.821 5.916 -3.337 1.00 97.88 220 GLU A N 1
ATOM 1623 C CA . GLU A 1 220 ? 1.989 5.864 -4.208 1.00 97.88 220 GLU A CA 1
ATOM 1624 C C . GLU A 1 220 ? 1.867 6.905 -5.312 1.00 97.88 220 GLU A C 1
ATOM 1626 O O . GLU A 1 220 ? 0.762 7.356 -5.618 1.00 97.88 220 GLU A O 1
ATOM 1631 N N . MET A 1 221 ? 3.006 7.288 -5.881 1.00 96.62 221 MET A N 1
ATOM 1632 C CA . MET A 1 221 ? 3.051 8.034 -7.130 1.00 96.62 221 MET A CA 1
ATOM 1633 C C . MET A 1 221 ? 4.290 7.617 -7.921 1.00 96.62 221 MET A C 1
ATOM 1635 O O . MET A 1 221 ? 5.424 7.855 -7.501 1.00 96.62 221 MET A O 1
ATOM 1639 N N . GLY A 1 222 ? 4.086 7.002 -9.084 1.00 95.69 222 GLY A N 1
ATOM 1640 C CA . GLY A 1 222 ? 5.194 6.553 -9.920 1.00 95.69 222 GLY A CA 1
ATOM 1641 C C . GLY A 1 222 ? 4.787 6.245 -11.349 1.00 95.69 222 GLY A C 1
ATOM 1642 O O . GLY A 1 222 ? 4.087 5.268 -11.626 1.00 95.69 222 GLY A O 1
ATOM 1643 N N . ILE A 1 223 ? 5.263 7.036 -12.313 1.00 94.88 223 ILE A N 1
ATOM 1644 C CA . ILE A 1 223 ? 4.955 6.750 -13.714 1.00 94.88 223 ILE A CA 1
ATOM 1645 C C . ILE A 1 223 ? 5.555 5.387 -14.106 1.00 94.88 223 ILE A C 1
ATOM 1647 O O . ILE A 1 223 ? 6.734 5.105 -13.893 1.00 94.88 223 ILE A O 1
ATOM 1651 N N . GLY A 1 224 ? 4.703 4.511 -14.651 1.00 93.88 224 GLY A N 1
ATOM 1652 C CA . GLY A 1 224 ? 5.038 3.135 -15.036 1.00 93.88 224 GLY A CA 1
ATOM 1653 C C . GLY A 1 224 ? 4.785 2.054 -13.974 1.00 93.88 224 GLY A C 1
ATOM 1654 O O . GLY A 1 224 ? 4.854 0.871 -14.316 1.00 93.88 224 GLY A O 1
ATOM 1655 N N . ASN A 1 225 ? 4.431 2.392 -12.731 1.00 95.38 225 ASN A N 1
ATOM 1656 C CA . ASN A 1 225 ? 4.320 1.398 -11.654 1.00 95.38 225 ASN A CA 1
ATOM 1657 C C . ASN A 1 225 ? 3.128 0.424 -11.770 1.00 95.38 225 ASN A C 1
ATOM 1659 O O . ASN A 1 225 ? 3.181 -0.691 -11.254 1.00 95.38 225 ASN A O 1
ATOM 1663 N N . THR A 1 226 ? 2.085 0.750 -12.544 1.00 95.88 226 THR A N 1
ATOM 1664 C CA . THR A 1 226 ? 1.047 -0.238 -12.913 1.00 95.88 226 THR A CA 1
ATOM 1665 C C . THR A 1 226 ? 1.602 -1.373 -13.785 1.00 95.88 226 THR A C 1
ATOM 1667 O O . THR A 1 226 ? 0.972 -2.424 -13.899 1.00 95.88 226 THR A O 1
ATOM 1670 N N . THR A 1 227 ? 2.769 -1.187 -14.413 1.00 97.06 227 THR A N 1
ATOM 1671 C CA . THR A 1 227 ? 3.499 -2.237 -15.140 1.00 97.06 227 THR A CA 1
ATOM 1672 C C . THR A 1 227 ? 4.396 -3.032 -14.198 1.00 97.06 227 THR A C 1
ATOM 1674 O O . THR A 1 227 ? 4.359 -4.258 -14.258 1.00 97.06 227 THR A O 1
ATOM 1677 N N . THR A 1 228 ? 5.137 -2.379 -13.293 1.00 97.50 228 THR A N 1
ATOM 1678 C CA . THR A 1 228 ? 5.972 -3.073 -12.290 1.00 97.50 228 THR A CA 1
ATOM 1679 C C . THR A 1 228 ? 5.110 -3.910 -11.338 1.00 97.50 228 THR A C 1
ATOM 1681 O O . THR A 1 228 ? 5.377 -5.088 -11.123 1.00 97.50 228 THR A O 1
ATOM 1684 N N . SER A 1 229 ? 3.980 -3.367 -10.876 1.00 97.81 229 SER A N 1
ATOM 1685 C CA . SER A 1 229 ? 3.004 -4.068 -10.031 1.00 97.81 229 SER A CA 1
ATOM 1686 C C . SER A 1 229 ? 2.382 -5.274 -10.731 1.00 97.81 229 SER A C 1
ATOM 1688 O O . SER A 1 229 ? 2.299 -6.354 -10.148 1.00 97.81 229 SER A O 1
ATOM 1690 N N . ALA A 1 230 ? 1.979 -5.124 -11.997 1.00 98.06 230 ALA A N 1
ATOM 1691 C CA . ALA A 1 230 ? 1.448 -6.236 -12.779 1.00 98.06 230 ALA A CA 1
ATOM 1692 C C . ALA A 1 230 ? 2.526 -7.299 -13.075 1.00 98.06 230 ALA A C 1
ATOM 1694 O O . ALA A 1 230 ? 2.213 -8.486 -13.052 1.00 98.06 230 ALA A O 1
ATOM 1695 N N . ALA A 1 231 ? 3.792 -6.909 -13.275 1.00 97.94 231 ALA A N 1
ATOM 1696 C CA . ALA A 1 231 ? 4.917 -7.836 -13.416 1.00 97.94 231 ALA A CA 1
ATOM 1697 C C . ALA A 1 231 ? 5.216 -8.604 -12.118 1.00 97.94 231 ALA A C 1
ATOM 1699 O O . ALA A 1 231 ? 5.344 -9.828 -12.146 1.00 97.94 231 ALA A O 1
ATOM 1700 N N . CYS A 1 232 ? 5.235 -7.921 -10.971 1.00 98.19 232 CYS A N 1
ATOM 1701 C CA . CYS A 1 232 ? 5.326 -8.558 -9.660 1.00 98.19 232 CYS A CA 1
ATOM 1702 C C . CYS A 1 232 ? 4.175 -9.553 -9.446 1.00 98.19 232 CYS A C 1
ATOM 1704 O O . CYS A 1 232 ? 4.418 -10.704 -9.098 1.00 98.19 232 CYS A O 1
ATOM 1706 N N . LEU A 1 233 ? 2.923 -9.153 -9.697 1.00 98.00 233 LEU A N 1
ATOM 1707 C CA . LEU A 1 233 ? 1.756 -10.021 -9.503 1.00 98.00 233 LEU A CA 1
ATOM 1708 C C . LEU A 1 233 ? 1.761 -11.239 -10.444 1.00 98.00 233 LEU A C 1
ATOM 1710 O O . LEU A 1 233 ? 1.475 -12.352 -10.003 1.00 98.00 233 LEU A O 1
ATOM 1714 N N . SER A 1 234 ? 2.145 -11.028 -11.708 1.00 97.88 234 SER A N 1
ATOM 1715 C CA . SER A 1 234 ? 2.394 -12.063 -12.723 1.00 97.88 234 SER A CA 1
ATOM 1716 C C . SER A 1 234 ? 3.361 -13.136 -12.202 1.00 97.88 234 SER A C 1
ATOM 1718 O O . SER A 1 234 ? 3.046 -14.324 -12.254 1.00 97.88 234 SER A O 1
ATOM 1720 N N . ALA A 1 235 ? 4.494 -12.726 -11.621 1.00 95.81 235 ALA A N 1
ATOM 1721 C CA . ALA A 1 235 ? 5.522 -13.623 -11.083 1.00 95.81 235 ALA A CA 1
ATOM 1722 C C . ALA A 1 235 ? 5.225 -14.179 -9.670 1.00 95.81 235 ALA A C 1
ATOM 1724 O O . ALA A 1 235 ? 5.787 -15.197 -9.276 1.00 95.81 235 ALA A O 1
ATOM 1725 N N . LEU A 1 236 ? 4.348 -13.550 -8.880 1.00 95.69 236 LEU A N 1
ATOM 1726 C CA . LEU A 1 236 ? 3.958 -14.048 -7.548 1.00 95.69 236 LEU A CA 1
ATOM 1727 C C . LEU A 1 236 ? 2.890 -15.148 -7.605 1.00 95.69 236 LEU A C 1
ATOM 1729 O O . LEU A 1 236 ? 2.777 -15.936 -6.654 1.00 95.69 236 LEU A O 1
ATOM 1733 N N . LEU A 1 237 ? 2.088 -15.152 -8.677 1.00 95.62 237 LEU A N 1
ATOM 1734 C CA . LEU A 1 237 ? 0.913 -16.008 -8.870 1.00 95.62 237 LEU A CA 1
ATOM 1735 C C . LEU A 1 237 ? 0.992 -16.917 -10.114 1.00 95.62 237 LEU A C 1
ATOM 1737 O O . LEU A 1 237 ? 0.047 -17.663 -10.351 1.00 95.62 237 LEU A O 1
ATOM 1741 N N . ASP A 1 238 ? 2.076 -16.842 -10.896 1.00 94.69 238 ASP A N 1
ATOM 1742 C CA . ASP A 1 238 ? 2.262 -17.514 -12.196 1.00 94.69 238 ASP A CA 1
ATOM 1743 C C . ASP A 1 238 ? 1.085 -17.302 -13.173 1.00 94.69 238 ASP A C 1
ATOM 1745 O O . ASP A 1 238 ? 0.534 -18.234 -13.760 1.00 94.69 238 ASP A O 1
ATOM 1749 N N . LEU A 1 239 ? 0.662 -16.040 -13.319 1.00 96.31 239 LEU A N 1
ATOM 1750 C CA . LEU A 1 239 ? -0.468 -15.642 -14.166 1.00 96.31 239 LEU A CA 1
ATOM 1751 C C . LEU A 1 239 ? 0.004 -14.931 -15.445 1.00 96.31 239 LEU A C 1
ATOM 1753 O O . LEU A 1 239 ? 0.940 -14.133 -15.371 1.00 96.31 239 LEU A O 1
ATOM 1757 N N . PRO A 1 240 ? -0.655 -15.147 -16.604 1.00 97.31 240 PRO A N 1
ATOM 1758 C CA . PRO A 1 240 ? -0.353 -14.430 -17.843 1.00 97.31 240 PRO A CA 1
ATOM 1759 C C . PRO A 1 240 ? -0.609 -12.926 -17.691 1.00 97.31 240 PRO A C 1
ATOM 1761 O O . PRO A 1 240 ? -1.505 -12.517 -16.946 1.00 97.31 240 PRO A O 1
ATOM 1764 N N . ALA A 1 241 ? 0.116 -12.091 -18.442 1.00 97.31 241 ALA A N 1
ATOM 1765 C CA . ALA A 1 241 ? 0.004 -10.637 -18.330 1.00 97.31 241 ALA A CA 1
ATOM 1766 C C . ALA A 1 241 ? -1.423 -10.128 -18.585 1.00 97.31 241 ALA A C 1
ATOM 1768 O O . ALA A 1 241 ? -1.845 -9.143 -17.985 1.00 97.31 241 ALA A O 1
ATOM 1769 N N . GLU A 1 242 ? -2.196 -10.814 -19.428 1.00 96.69 242 GLU A N 1
ATOM 1770 C CA . GLU A 1 242 ? -3.611 -10.517 -19.666 1.00 96.69 242 GLU A CA 1
ATOM 1771 C C . GLU A 1 242 ? -4.473 -10.541 -18.393 1.00 96.69 242 GLU A C 1
ATOM 1773 O O . GLU A 1 242 ? -5.335 -9.675 -18.239 1.00 96.69 242 GLU A O 1
ATOM 1778 N N . ALA A 1 243 ? -4.214 -11.464 -17.463 1.00 97.50 243 ALA A N 1
ATOM 1779 C CA . ALA A 1 243 ? -4.987 -11.604 -16.227 1.00 97.50 243 ALA A CA 1
ATOM 1780 C C . ALA A 1 243 ? -4.659 -10.528 -15.174 1.00 97.50 243 ALA A C 1
ATOM 1782 O O . ALA A 1 243 ? -5.431 -10.321 -14.240 1.00 97.50 243 ALA A O 1
ATOM 1783 N N . VAL A 1 244 ? -3.516 -9.843 -15.305 1.00 97.25 244 VAL A N 1
ATOM 1784 C CA . VAL A 1 244 ? -3.008 -8.908 -14.285 1.00 97.25 244 VAL A CA 1
ATOM 1785 C C . VAL A 1 244 ? -2.834 -7.468 -14.771 1.00 97.25 244 VAL A C 1
ATOM 1787 O O . VAL A 1 244 ? -2.876 -6.558 -13.947 1.00 97.25 244 VAL A O 1
ATOM 1790 N N . ALA A 1 245 ? -2.675 -7.238 -16.078 1.00 95.62 245 ALA A N 1
ATOM 1791 C CA . ALA A 1 245 ? -2.341 -5.937 -16.654 1.00 95.62 245 ALA A CA 1
ATOM 1792 C C . ALA A 1 245 ? -3.506 -5.314 -17.438 1.00 95.62 245 ALA A C 1
ATOM 1794 O O . ALA A 1 245 ? -3.899 -5.794 -18.508 1.00 95.62 245 ALA A O 1
ATOM 1795 N N . GLY A 1 246 ? -4.003 -4.188 -16.928 1.00 92.88 246 GLY A N 1
ATOM 1796 C CA . GLY A 1 246 ? -4.979 -3.329 -17.580 1.00 92.88 246 GLY A CA 1
ATOM 1797 C C . GLY A 1 246 ? -4.347 -2.101 -18.235 1.00 92.88 246 GLY A C 1
ATOM 1798 O O . GLY A 1 246 ? -3.121 -1.958 -18.356 1.00 92.88 246 GLY A O 1
ATOM 1799 N N . ARG A 1 247 ? -5.225 -1.193 -18.675 1.00 90.88 247 ARG A N 1
ATOM 1800 C CA . ARG A 1 247 ? -4.864 0.043 -19.386 1.00 90.88 247 ARG A CA 1
ATOM 1801 C C . ARG A 1 247 ? -4.223 1.107 -18.488 1.00 90.88 247 ARG A C 1
ATOM 1803 O O . ARG A 1 247 ? -3.796 2.121 -19.034 1.00 90.88 247 ARG A O 1
ATOM 1810 N N . GLY A 1 248 ? -4.165 0.940 -17.164 1.00 83.38 248 GLY A N 1
ATOM 1811 C CA . GLY A 1 248 ? -3.660 1.951 -16.232 1.00 83.38 248 GLY A CA 1
ATOM 1812 C C . GLY A 1 248 ? -4.337 3.304 -16.460 1.00 83.38 248 GLY A C 1
ATOM 1813 O O . GLY A 1 248 ? -5.566 3.399 -16.508 1.00 83.38 248 GLY A O 1
ATOM 1814 N N . ALA A 1 249 ? -3.532 4.335 -16.717 1.00 80.00 249 ALA A N 1
ATOM 1815 C CA . ALA A 1 249 ? -3.970 5.687 -17.073 1.00 80.00 249 ALA A CA 1
ATOM 1816 C C . ALA A 1 249 ? -4.570 5.834 -18.499 1.00 80.00 249 ALA A C 1
ATOM 1818 O O . ALA A 1 249 ? -4.543 6.924 -19.062 1.00 80.00 249 ALA A O 1
ATOM 1819 N N . GLY A 1 250 ? -5.101 4.768 -19.115 1.00 82.88 250 GLY A N 1
ATOM 1820 C CA . GLY A 1 250 ? -5.843 4.832 -20.389 1.00 82.88 250 GLY A CA 1
ATOM 1821 C C . GLY A 1 250 ? -5.059 4.457 -21.655 1.00 82.88 250 GLY A C 1
ATOM 1822 O O . GLY A 1 250 ? -5.321 5.008 -22.720 1.00 82.88 250 GLY A O 1
ATOM 1823 N N . LEU A 1 251 ? -4.099 3.529 -21.566 1.00 88.38 251 LEU A N 1
ATOM 1824 C CA . LEU A 1 251 ? -3.290 3.074 -22.707 1.00 88.38 251 LEU A CA 1
ATOM 1825 C C . LEU A 1 251 ? -4.125 2.602 -23.916 1.00 88.38 251 LEU A C 1
ATOM 1827 O O . LEU A 1 251 ? -5.108 1.867 -23.775 1.00 88.38 251 LEU A O 1
ATOM 1831 N N . SER A 1 252 ? -3.652 2.945 -25.120 1.00 90.62 252 SER A N 1
ATOM 1832 C CA . SER A 1 252 ? -4.140 2.399 -26.394 1.00 90.62 252 SER A CA 1
ATOM 1833 C C . SER A 1 252 ? -3.803 0.913 -26.550 1.00 90.62 252 SER A C 1
ATOM 1835 O O . SER A 1 252 ? -2.888 0.407 -25.901 1.00 90.62 252 SER A O 1
ATOM 1837 N N . ASP A 1 253 ? -4.493 0.210 -27.452 1.00 91.62 253 ASP A N 1
ATOM 1838 C CA . ASP A 1 253 ? -4.333 -1.244 -27.636 1.00 91.62 253 ASP A CA 1
ATOM 1839 C C . ASP A 1 253 ? -2.893 -1.647 -27.973 1.00 91.62 253 ASP A C 1
ATOM 1841 O O . ASP A 1 253 ? -2.365 -2.597 -27.402 1.00 91.62 253 ASP A O 1
ATOM 1845 N N . ARG A 1 254 ? -2.205 -0.861 -28.814 1.00 91.69 254 ARG A N 1
ATOM 1846 C CA . ARG A 1 254 ? -0.781 -1.062 -29.127 1.00 91.69 254 ARG A CA 1
ATOM 1847 C C . ARG A 1 254 ? 0.112 -0.951 -27.884 1.00 91.69 254 ARG A C 1
ATOM 1849 O O . ARG A 1 254 ? 1.032 -1.750 -27.727 1.00 91.69 254 ARG A O 1
ATOM 1856 N N . ARG A 1 255 ? -0.141 0.027 -27.006 1.00 91.50 255 ARG A N 1
ATOM 1857 C CA . ARG A 1 255 ? 0.626 0.198 -25.758 1.00 91.50 255 ARG A CA 1
ATOM 1858 C C . ARG A 1 255 ? 0.272 -0.874 -24.723 1.00 91.50 255 ARG A C 1
ATOM 1860 O O . ARG A 1 255 ? 1.164 -1.348 -24.031 1.00 91.50 255 ARG A O 1
ATOM 1867 N N . LEU A 1 256 ? -0.990 -1.306 -24.653 1.00 94.19 256 LEU A N 1
ATOM 1868 C CA . LEU A 1 256 ? -1.418 -2.422 -23.804 1.00 94.19 256 LEU A CA 1
ATOM 1869 C C . LEU A 1 256 ? -0.787 -3.750 -24.252 1.00 94.19 256 LEU A C 1
ATOM 1871 O O . LEU A 1 256 ? -0.305 -4.502 -23.409 1.00 94.19 256 LEU A O 1
ATOM 1875 N N . ALA A 1 257 ? -0.726 -4.014 -25.560 1.00 93.44 257 ALA A N 1
ATOM 1876 C CA . ALA A 1 257 ? -0.039 -5.179 -26.113 1.00 93.44 257 ALA A CA 1
ATOM 1877 C C . ALA A 1 257 ? 1.452 -5.179 -25.738 1.00 93.44 257 ALA A C 1
ATOM 1879 O O . ALA A 1 257 ? 1.941 -6.176 -25.214 1.00 93.44 257 ALA A O 1
ATOM 1880 N N . LYS A 1 258 ? 2.149 -4.040 -25.891 1.00 93.25 258 LYS A N 1
ATOM 1881 C CA . LYS A 1 258 ? 3.554 -3.906 -25.471 1.00 93.25 258 LYS A CA 1
ATOM 1882 C C . LYS A 1 258 ? 3.737 -4.057 -23.952 1.00 93.25 258 LYS A C 1
ATOM 1884 O O . LYS A 1 258 ? 4.666 -4.734 -23.522 1.00 93.25 258 LYS A O 1
ATOM 1889 N N . LYS A 1 259 ? 2.834 -3.497 -23.133 1.00 95.38 259 LYS A N 1
ATOM 1890 C CA . LYS A 1 259 ? 2.818 -3.695 -21.668 1.00 95.38 259 LYS A CA 1
ATOM 1891 C C . LYS A 1 259 ? 2.702 -5.182 -21.314 1.00 95.38 259 LYS A C 1
ATOM 1893 O O . LYS A 1 259 ? 3.448 -5.657 -20.465 1.00 95.38 259 LYS A O 1
ATOM 1898 N N . ARG A 1 260 ? 1.810 -5.922 -21.984 1.00 96.62 260 ARG A N 1
ATOM 1899 C CA . ARG A 1 260 ? 1.620 -7.367 -21.776 1.00 96.62 260 ARG A CA 1
ATOM 1900 C C . ARG A 1 260 ? 2.841 -8.186 -22.211 1.00 96.62 260 ARG A C 1
ATOM 1902 O O . ARG A 1 260 ? 3.353 -8.944 -21.398 1.00 96.62 260 ARG A O 1
ATOM 1909 N N . GLU A 1 261 ? 3.366 -7.949 -23.415 1.00 95.00 261 GLU A N 1
ATOM 1910 C CA . GLU A 1 261 ? 4.603 -8.562 -23.942 1.00 95.00 261 GLU A CA 1
ATOM 1911 C C . GLU A 1 261 ? 5.771 -8.447 -22.947 1.00 95.00 261 GLU A C 1
ATOM 1913 O O . GLU A 1 261 ? 6.431 -9.435 -22.627 1.00 95.00 261 GLU A O 1
ATOM 1918 N N . VAL A 1 262 ? 5.999 -7.242 -22.419 1.00 94.06 262 VAL A N 1
ATOM 1919 C CA . VAL A 1 262 ? 7.076 -6.953 -21.463 1.00 94.06 262 VAL A CA 1
ATOM 1920 C C . VAL A 1 262 ? 6.875 -7.681 -20.127 1.00 94.06 262 VAL A C 1
ATOM 1922 O O . VAL A 1 262 ? 7.847 -8.168 -19.549 1.00 94.06 262 VAL A O 1
ATOM 1925 N N . ILE A 1 263 ? 5.633 -7.800 -19.647 1.00 96.38 263 ILE A N 1
ATOM 1926 C CA . ILE A 1 263 ? 5.294 -8.515 -18.405 1.00 96.38 263 ILE A CA 1
ATOM 1927 C C . ILE A 1 263 ? 5.441 -10.033 -18.565 1.00 96.38 263 ILE A C 1
ATOM 1929 O O . ILE A 1 263 ? 6.023 -10.678 -17.692 1.00 96.38 263 ILE A O 1
ATOM 1933 N N . ASP A 1 264 ? 4.929 -10.610 -19.656 1.00 95.06 264 ASP A N 1
ATOM 1934 C CA . ASP A 1 264 ? 5.033 -12.050 -19.919 1.00 95.06 264 ASP A CA 1
ATOM 1935 C C . ASP A 1 264 ? 6.500 -12.466 -20.082 1.00 95.06 264 ASP A C 1
ATOM 1937 O O . ASP A 1 264 ? 6.954 -13.375 -19.387 1.00 95.06 264 ASP A O 1
ATOM 1941 N N . ARG A 1 265 ? 7.277 -11.722 -20.882 1.00 90.31 265 ARG A N 1
ATOM 1942 C CA . ARG A 1 265 ? 8.719 -11.954 -21.051 1.00 90.31 265 ARG A CA 1
ATOM 1943 C C . ARG A 1 265 ? 9.483 -11.859 -19.726 1.00 90.31 265 ARG A C 1
ATOM 1945 O O . ARG A 1 265 ? 10.373 -12.666 -19.473 1.00 90.31 265 ARG A O 1
ATOM 1952 N N . ALA A 1 266 ? 9.149 -10.899 -18.863 1.00 90.19 266 ALA A N 1
ATOM 1953 C CA . ALA A 1 266 ? 9.808 -10.774 -17.565 1.00 90.19 266 ALA A CA 1
ATOM 1954 C C . ALA A 1 266 ? 9.469 -11.942 -16.612 1.00 90.19 266 ALA A C 1
ATOM 1956 O O . ALA A 1 266 ? 10.364 -12.430 -15.920 1.00 90.19 266 ALA A O 1
ATOM 1957 N N . ARG A 1 267 ? 8.220 -12.442 -16.619 1.00 91.31 267 ARG A N 1
ATOM 1958 C CA . ARG A 1 267 ? 7.825 -13.657 -15.873 1.00 91.31 267 ARG A CA 1
ATOM 1959 C C . ARG A 1 267 ? 8.568 -14.891 -16.388 1.00 91.31 267 ARG A C 1
ATOM 1961 O O . ARG A 1 267 ? 9.085 -15.667 -15.588 1.00 91.31 267 ARG A O 1
ATOM 1968 N N . GLU A 1 268 ? 8.636 -15.072 -17.706 1.00 87.69 268 GLU A N 1
ATOM 1969 C CA . GLU A 1 268 ? 9.331 -16.204 -18.329 1.00 87.69 268 GLU A CA 1
ATOM 1970 C C . GLU A 1 268 ? 10.803 -16.262 -17.929 1.00 87.69 268 GLU A C 1
ATOM 1972 O O . GLU A 1 268 ? 11.279 -17.321 -17.519 1.00 87.69 268 GLU A O 1
ATOM 1977 N N . ILE A 1 269 ? 11.520 -15.135 -17.986 1.00 80.44 269 ILE A N 1
ATOM 1978 C CA . ILE A 1 269 ? 12.950 -15.146 -17.672 1.00 80.44 269 ILE A CA 1
ATOM 1979 C C . ILE A 1 269 ? 13.181 -15.301 -16.162 1.00 80.44 269 ILE A C 1
ATOM 1981 O O . ILE A 1 269 ? 14.071 -16.055 -15.775 1.00 80.44 269 ILE A O 1
ATOM 1985 N N . PHE A 1 270 ? 12.340 -14.717 -15.301 1.00 82.81 270 PHE A N 1
ATOM 1986 C CA . PHE A 1 270 ? 12.392 -14.980 -13.857 1.00 82.81 270 PHE A CA 1
ATOM 1987 C C . PHE A 1 270 ? 12.228 -16.478 -13.526 1.00 82.81 270 PHE A C 1
ATOM 1989 O O . PHE A 1 270 ? 12.938 -17.009 -12.675 1.00 82.81 270 PHE A O 1
ATOM 1996 N N . TYR A 1 271 ? 11.349 -17.196 -14.231 1.00 81.50 271 TYR A N 1
ATOM 1997 C CA . TYR A 1 271 ? 11.199 -18.648 -14.065 1.00 81.50 271 TYR A CA 1
ATOM 1998 C C . TYR A 1 271 ? 12.170 -19.504 -14.893 1.00 81.50 271 TYR A C 1
ATOM 2000 O O . TYR A 1 271 ? 12.178 -20.724 -14.737 1.00 81.50 271 TYR A O 1
ATOM 2008 N N . SER A 1 272 ? 13.020 -18.908 -15.734 1.00 78.00 272 SER A N 1
ATOM 2009 C CA . SER A 1 272 ? 14.150 -19.626 -16.346 1.00 78.00 272 SER A CA 1
ATOM 2010 C C . SER A 1 272 ? 15.258 -19.931 -15.329 1.00 78.00 272 SER A C 1
ATOM 2012 O O . SER A 1 272 ? 16.012 -20.887 -15.497 1.00 78.00 272 SER A O 1
ATOM 2014 N N . SER A 1 273 ? 15.320 -19.139 -14.254 1.00 68.75 273 SER A N 1
ATOM 2015 C CA . SER A 1 273 ? 16.331 -19.192 -13.195 1.00 68.75 273 SER A CA 1
ATOM 2016 C C . SER A 1 273 ? 15.818 -19.689 -11.837 1.00 68.75 273 SER A C 1
ATOM 2018 O O . SER A 1 273 ? 16.628 -20.048 -10.977 1.00 68.75 273 SER A O 1
ATOM 2020 N N . CYS A 1 274 ? 14.496 -19.735 -11.640 1.00 72.88 274 CYS A N 1
ATOM 2021 C CA . CYS A 1 274 ? 13.839 -20.033 -10.365 1.00 72.88 274 CYS A CA 1
ATOM 2022 C C . CYS A 1 274 ? 12.680 -21.030 -10.516 1.00 72.88 274 CYS A C 1
ATOM 2024 O O . CYS A 1 274 ? 12.012 -21.096 -11.546 1.00 72.88 274 CYS A O 1
ATOM 2026 N N . ARG A 1 275 ? 12.388 -21.780 -9.446 1.00 77.25 275 ARG A N 1
ATOM 2027 C CA . ARG A 1 275 ? 11.235 -22.695 -9.389 1.00 77.25 275 ARG A CA 1
ATOM 2028 C C . ARG A 1 275 ? 9.907 -21.943 -9.256 1.00 77.25 275 ARG A C 1
ATOM 2030 O O . ARG A 1 275 ? 9.840 -20.914 -8.585 1.00 77.25 275 ARG A O 1
ATOM 2037 N N . ARG A 1 276 ? 8.840 -22.497 -9.844 1.00 82.62 276 ARG A N 1
ATOM 2038 C CA . ARG A 1 276 ? 7.491 -21.902 -9.834 1.00 82.62 276 ARG A CA 1
ATOM 2039 C C . ARG A 1 276 ? 6.740 -22.093 -8.518 1.00 82.62 276 ARG A C 1
ATOM 2041 O O . ARG A 1 276 ? 5.941 -21.236 -8.166 1.00 82.62 276 ARG A O 1
ATOM 2048 N N . GLU A 1 277 ? 6.987 -23.175 -7.777 1.00 78.56 277 GLU A N 1
ATOM 2049 C CA . GLU A 1 277 ? 6.163 -23.529 -6.610 1.00 78.56 277 GLU A CA 1
ATOM 2050 C C . GLU A 1 277 ? 6.359 -22.595 -5.405 1.00 78.56 277 GLU A C 1
ATOM 2052 O O . GLU A 1 277 ? 5.469 -22.482 -4.564 1.00 78.56 277 GLU A O 1
ATOM 2057 N N . ASN A 1 278 ? 7.515 -21.932 -5.301 1.00 80.25 278 ASN A N 1
ATOM 2058 C CA . ASN A 1 278 ? 7.805 -20.977 -4.231 1.00 80.25 278 ASN A CA 1
ATOM 2059 C C . ASN A 1 278 ? 8.828 -19.923 -4.700 1.00 80.25 278 ASN A C 1
ATOM 2061 O O . ASN A 1 278 ? 10.017 -20.041 -4.385 1.00 80.25 278 ASN A O 1
ATOM 2065 N N . PRO A 1 279 ? 8.405 -18.926 -5.497 1.00 87.69 279 PRO A N 1
ATOM 2066 C CA . PRO A 1 279 ? 9.307 -17.897 -5.991 1.00 87.69 279 PRO A CA 1
ATOM 2067 C C . PRO A 1 279 ? 9.738 -16.957 -4.861 1.00 87.69 279 PRO A C 1
ATOM 2069 O O . PRO A 1 279 ? 8.920 -16.564 -4.029 1.00 87.69 279 PRO A O 1
ATOM 2072 N N . ASP A 1 280 ? 11.013 -16.563 -4.852 1.00 91.38 280 ASP A N 1
ATOM 2073 C CA . ASP A 1 280 ? 11.542 -15.613 -3.870 1.00 91.38 280 ASP A CA 1
ATOM 2074 C C . ASP A 1 280 ? 10.925 -14.213 -4.099 1.00 91.38 280 ASP A C 1
ATOM 2076 O O . ASP A 1 280 ? 11.191 -13.588 -5.131 1.00 91.38 280 ASP A O 1
ATOM 2080 N N . PRO A 1 281 ? 10.110 -13.694 -3.159 1.00 95.38 281 PRO A N 1
ATOM 2081 C CA . PRO A 1 281 ? 9.414 -12.422 -3.331 1.00 95.38 281 PRO A CA 1
ATOM 2082 C C . PRO A 1 281 ? 10.362 -11.214 -3.330 1.00 95.38 281 PRO A C 1
ATOM 2084 O O . PRO A 1 281 ? 10.039 -10.207 -3.959 1.00 95.38 281 PRO A O 1
ATOM 2087 N N . LEU A 1 282 ? 11.533 -11.301 -2.681 1.00 95.06 282 LEU A N 1
ATOM 2088 C CA . LEU A 1 282 ? 12.543 -10.242 -2.746 1.00 95.06 282 LEU A CA 1
ATOM 2089 C C . LEU A 1 282 ? 13.237 -10.259 -4.110 1.00 95.06 282 LEU A C 1
ATOM 2091 O O . LEU A 1 282 ? 13.415 -9.206 -4.709 1.00 95.06 282 LEU A O 1
ATOM 2095 N N . ALA A 1 283 ? 13.531 -11.444 -4.655 1.00 92.75 283 ALA A N 1
ATOM 2096 C CA . ALA A 1 283 ? 14.087 -11.560 -6.004 1.00 92.75 283 ALA A CA 1
ATOM 2097 C C . ALA A 1 283 ? 13.117 -11.035 -7.082 1.00 92.75 283 ALA A C 1
ATOM 2099 O O . ALA A 1 283 ? 13.556 -10.349 -8.003 1.00 92.75 283 ALA A O 1
ATOM 2100 N N . ILE A 1 284 ? 11.804 -11.281 -6.950 1.00 94.88 284 ILE A N 1
ATOM 2101 C CA . ILE A 1 284 ? 10.781 -10.669 -7.823 1.00 94.88 284 ILE A CA 1
ATOM 2102 C C . ILE A 1 284 ? 10.834 -9.140 -7.725 1.00 94.88 284 ILE A C 1
ATOM 2104 O O . ILE A 1 284 ? 10.894 -8.462 -8.751 1.00 94.88 284 ILE A O 1
ATOM 2108 N N . LEU A 1 285 ? 10.834 -8.596 -6.504 1.00 96.06 285 LEU A N 1
ATOM 2109 C CA . LEU A 1 285 ? 10.864 -7.152 -6.264 1.00 96.06 285 LEU A CA 1
ATOM 2110 C C . LEU A 1 285 ? 12.120 -6.500 -6.872 1.00 96.06 285 LEU A C 1
ATOM 2112 O O . LEU A 1 285 ? 12.001 -5.486 -7.559 1.00 96.06 285 LEU A O 1
ATOM 2116 N N . CYS A 1 286 ? 13.291 -7.123 -6.708 1.00 94.88 286 CYS A N 1
ATOM 2117 C CA . CYS A 1 286 ? 14.536 -6.698 -7.352 1.00 94.88 286 CYS A CA 1
ATOM 2118 C C . CYS A 1 286 ? 14.451 -6.764 -8.885 1.00 94.88 286 CYS A C 1
ATOM 2120 O O . CYS A 1 286 ? 14.896 -5.850 -9.580 1.00 94.88 286 CYS A O 1
ATOM 2122 N N . GLN A 1 287 ? 13.864 -7.832 -9.434 1.00 92.88 287 GLN A N 1
ATOM 2123 C CA . GLN A 1 287 ? 13.868 -8.085 -10.872 1.00 92.88 287 GLN A CA 1
ATOM 2124 C C . GLN A 1 287 ? 12.884 -7.200 -11.652 1.00 92.88 287 GLN A C 1
ATOM 2126 O O . GLN A 1 287 ? 13.254 -6.713 -12.723 1.00 92.88 287 GLN A O 1
ATOM 2131 N N . VAL A 1 288 ? 11.660 -6.985 -11.152 1.00 96.25 288 VAL A N 1
ATOM 2132 C CA . VAL A 1 288 ? 10.567 -6.318 -11.900 1.00 96.25 288 VAL A CA 1
ATOM 2133 C C . VAL A 1 288 ? 9.791 -5.241 -11.123 1.00 96.25 288 VAL A C 1
ATOM 2135 O O . VAL A 1 288 ? 8.841 -4.674 -11.664 1.00 96.25 288 VAL A O 1
ATOM 2138 N N . GLY A 1 289 ? 10.161 -4.965 -9.870 1.00 97.44 289 GLY A N 1
ATOM 2139 C CA . GLY A 1 289 ? 9.451 -4.033 -8.991 1.00 97.44 289 GLY A CA 1
ATOM 2140 C C . GLY A 1 289 ? 9.776 -2.548 -9.194 1.00 97.44 289 GLY A C 1
ATOM 2141 O O . GLY A 1 289 ? 10.277 -2.122 -10.232 1.00 97.44 289 GLY A O 1
ATOM 2142 N N . GLY A 1 290 ? 9.473 -1.754 -8.166 1.00 98.06 290 GLY A N 1
ATOM 2143 C CA . GLY A 1 290 ? 9.726 -0.313 -8.080 1.00 98.06 290 GLY A CA 1
ATOM 2144 C C . GLY A 1 290 ? 9.985 0.099 -6.626 1.00 98.06 290 GLY A C 1
ATOM 2145 O O . GLY A 1 290 ? 9.616 -0.633 -5.701 1.00 98.06 290 GLY A O 1
ATOM 2146 N N . PHE A 1 291 ? 10.687 1.217 -6.406 1.00 98.75 291 PHE A N 1
ATOM 2147 C CA . PHE A 1 291 ? 11.050 1.658 -5.048 1.00 98.75 291 PHE A CA 1
ATOM 2148 C C . PHE A 1 291 ? 9.829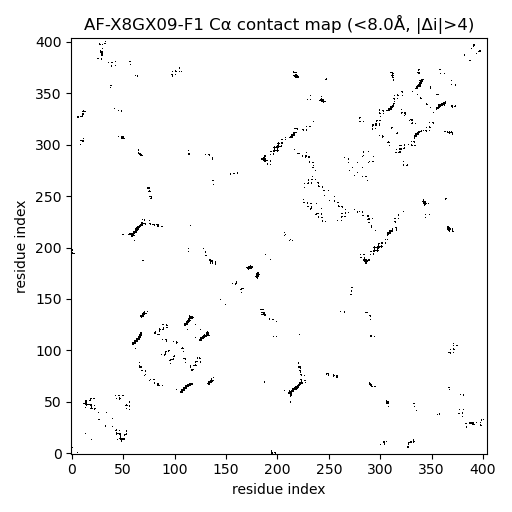 2.079 -4.217 1.00 98.75 291 PHE A C 1
ATOM 2150 O O . PHE A 1 291 ? 9.829 1.916 -3.000 1.00 98.75 291 PHE A O 1
ATOM 2157 N N . ASP A 1 292 ? 8.769 2.527 -4.887 1.00 98.62 292 ASP A N 1
ATOM 2158 C CA . ASP A 1 292 ? 7.426 2.737 -4.348 1.00 98.62 292 ASP A CA 1
ATOM 2159 C C . ASP A 1 292 ? 6.839 1.442 -3.752 1.00 98.62 292 ASP A C 1
ATOM 2161 O O . ASP A 1 292 ? 6.485 1.404 -2.573 1.00 98.62 292 ASP A O 1
ATOM 2165 N N . ILE A 1 293 ? 6.825 0.346 -4.520 1.00 98.81 293 ILE A N 1
ATOM 2166 C CA . ILE A 1 293 ? 6.383 -0.979 -4.054 1.00 98.81 293 ILE A CA 1
ATOM 2167 C C . ILE A 1 293 ? 7.259 -1.447 -2.887 1.00 98.81 293 ILE A C 1
ATOM 2169 O O . ILE A 1 293 ? 6.738 -1.929 -1.883 1.00 98.81 293 ILE A O 1
ATOM 2173 N N . ALA A 1 294 ? 8.582 -1.297 -2.991 1.00 98.88 294 ALA A N 1
ATOM 2174 C CA . ALA A 1 294 ? 9.518 -1.727 -1.955 1.00 98.88 294 ALA A CA 1
ATOM 2175 C C . ALA A 1 294 ? 9.323 -0.964 -0.630 1.00 98.88 294 ALA A C 1
ATOM 2177 O O . ALA A 1 294 ? 9.324 -1.578 0.439 1.00 98.88 294 ALA A O 1
ATOM 2178 N N . ALA A 1 295 ? 9.069 0.346 -0.677 1.00 98.88 295 ALA A N 1
ATOM 2179 C CA . ALA A 1 295 ? 8.724 1.116 0.513 1.00 98.88 295 ALA A CA 1
ATOM 2180 C C . ALA A 1 295 ? 7.347 0.749 1.078 1.00 98.88 295 ALA A C 1
ATOM 2182 O O . ALA A 1 295 ? 7.209 0.644 2.293 1.00 98.88 295 ALA A O 1
ATOM 2183 N N . LEU A 1 296 ? 6.343 0.464 0.243 1.00 98.94 296 LEU A N 1
ATOM 2184 C CA . LEU A 1 296 ? 5.046 -0.028 0.726 1.00 98.94 296 LEU A CA 1
ATOM 2185 C C . LEU A 1 296 ? 5.143 -1.425 1.371 1.00 98.94 296 LEU A C 1
ATOM 2187 O O . LEU A 1 296 ? 4.474 -1.683 2.371 1.00 98.94 296 LEU A O 1
ATOM 2191 N N . VAL A 1 297 ? 6.023 -2.306 0.878 1.00 98.94 297 VAL A N 1
ATOM 2192 C CA . VAL A 1 297 ? 6.367 -3.579 1.546 1.00 98.94 297 VAL A CA 1
ATOM 2193 C C . VAL A 1 297 ? 6.957 -3.305 2.928 1.00 98.94 297 VAL A C 1
ATOM 2195 O O . VAL A 1 297 ? 6.530 -3.901 3.916 1.00 98.94 297 VAL A O 1
ATOM 2198 N N . GLY A 1 298 ? 7.909 -2.371 3.008 1.00 98.88 298 GLY A N 1
ATOM 2199 C CA . GLY A 1 298 ? 8.491 -1.916 4.267 1.00 98.88 298 GLY A CA 1
ATOM 2200 C C . GLY A 1 298 ? 7.460 -1.363 5.245 1.00 98.88 298 GLY A C 1
ATOM 2201 O O . GLY A 1 298 ? 7.471 -1.728 6.417 1.00 98.88 298 GLY A O 1
ATOM 2202 N N . LEU A 1 299 ? 6.532 -0.541 4.755 1.00 98.88 299 LEU A N 1
ATOM 2203 C CA . LEU A 1 299 ? 5.466 0.059 5.551 1.00 98.88 299 LEU A CA 1
ATOM 2204 C C . LEU A 1 299 ? 4.578 -1.009 6.196 1.00 98.88 299 LEU A C 1
ATOM 2206 O O . LEU A 1 299 ? 4.304 -0.937 7.388 1.00 98.88 299 LEU A O 1
ATOM 2210 N N . ILE A 1 300 ? 4.188 -2.037 5.441 1.00 98.94 300 ILE A N 1
ATOM 2211 C CA . ILE A 1 300 ? 3.341 -3.129 5.943 1.00 98.94 300 ILE A CA 1
ATOM 2212 C C . ILE A 1 300 ? 4.105 -4.015 6.940 1.00 98.94 300 ILE A C 1
ATOM 2214 O O . ILE A 1 300 ? 3.561 -4.377 7.985 1.00 98.94 300 ILE A O 1
ATOM 2218 N N . LEU A 1 301 ? 5.382 -4.319 6.676 1.00 98.81 301 LEU A N 1
ATOM 2219 C CA . LEU A 1 301 ? 6.234 -5.056 7.618 1.00 98.81 301 LEU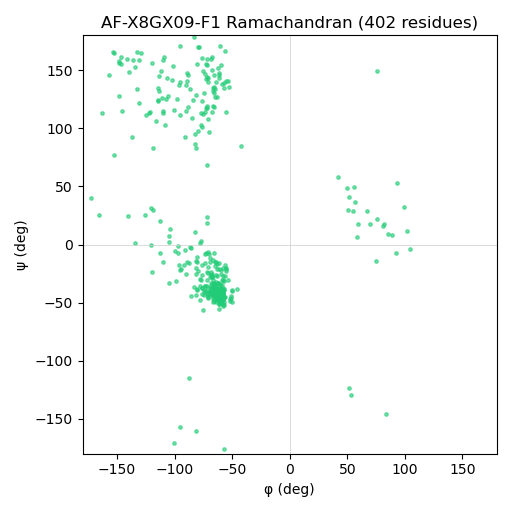 A CA 1
ATOM 2220 C C . LEU A 1 301 ? 6.462 -4.273 8.923 1.00 98.81 301 LEU A C 1
ATOM 2222 O O . LEU A 1 301 ? 6.402 -4.863 10.002 1.00 98.81 301 LEU A O 1
ATOM 2226 N N . GLY A 1 302 ? 6.665 -2.956 8.835 1.00 98.62 302 GLY A N 1
ATOM 2227 C CA . GLY A 1 302 ? 6.754 -2.061 9.988 1.00 98.62 302 GLY A CA 1
ATOM 2228 C C . GLY A 1 302 ? 5.442 -2.009 10.772 1.00 98.62 302 GLY A C 1
ATOM 2229 O O . GLY A 1 302 ? 5.453 -2.198 11.986 1.00 98.62 302 GLY A O 1
ATOM 2230 N N . ALA A 1 303 ? 4.308 -1.870 10.085 1.00 98.69 303 ALA A N 1
ATOM 2231 C CA . ALA A 1 303 ? 2.981 -1.782 10.691 1.00 98.69 303 ALA A CA 1
ATOM 2232 C C . ALA A 1 303 ? 2.591 -3.070 11.440 1.00 98.69 303 ALA A C 1
ATOM 2234 O O . ALA A 1 303 ? 2.038 -3.030 12.544 1.00 98.69 303 ALA A O 1
ATOM 2235 N N . ASN A 1 304 ? 2.987 -4.221 10.889 1.00 98.44 304 ASN A N 1
ATOM 2236 C CA . ASN A 1 304 ? 2.937 -5.525 11.546 1.00 98.44 304 ASN A CA 1
ATOM 2237 C C . ASN A 1 304 ? 3.746 -5.559 12.863 1.00 98.44 304 ASN A C 1
ATOM 2239 O O . ASN A 1 304 ? 3.299 -6.159 13.840 1.00 98.44 304 ASN A O 1
ATOM 2243 N N . GLN A 1 305 ? 4.904 -4.892 12.927 1.00 97.56 305 GLN A N 1
ATOM 2244 C CA . GLN A 1 305 ? 5.706 -4.786 14.155 1.00 97.56 305 GLN A CA 1
ATOM 2245 C C . GLN A 1 305 ? 5.147 -3.753 15.151 1.00 97.56 305 GLN A C 1
ATOM 2247 O O . GLN A 1 305 ? 5.207 -3.985 16.358 1.00 97.56 305 GLN A O 1
ATOM 2252 N N . THR A 1 306 ? 4.588 -2.634 14.677 1.00 97.06 306 THR A N 1
ATOM 2253 C CA . THR A 1 306 ? 4.064 -1.538 15.520 1.00 97.06 306 THR A CA 1
ATOM 2254 C C . THR A 1 306 ? 2.615 -1.731 15.972 1.00 97.06 306 T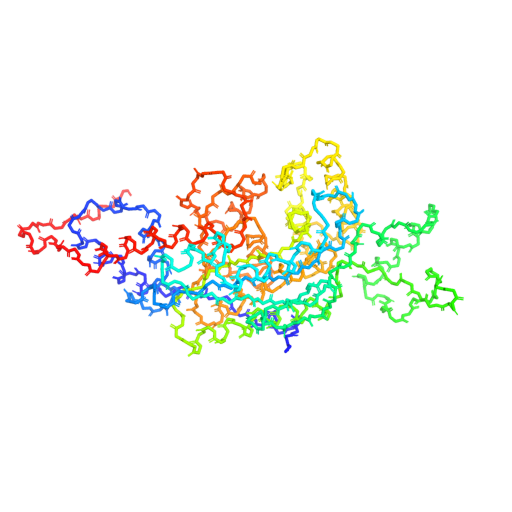HR A C 1
ATOM 2256 O O . THR A 1 306 ? 2.094 -0.898 16.723 1.00 97.06 306 THR A O 1
ATOM 2259 N N . ARG A 1 307 ? 1.958 -2.820 15.546 1.00 97.38 307 ARG A N 1
ATOM 2260 C CA . ARG A 1 307 ? 0.523 -3.075 15.760 1.00 97.38 307 ARG A CA 1
ATOM 2261 C C . ARG A 1 307 ? -0.345 -1.933 15.225 1.00 97.38 307 ARG A C 1
ATOM 2263 O O . ARG A 1 307 ? -1.183 -1.395 15.946 1.00 97.38 307 ARG A O 1
ATOM 2270 N N . THR A 1 308 ? -0.099 -1.531 13.982 1.00 98.19 308 THR A N 1
ATOM 2271 C CA . THR A 1 308 ? -0.845 -0.459 13.310 1.00 98.19 308 THR A CA 1
ATOM 2272 C C . THR A 1 308 ? -1.621 -1.055 12.130 1.00 98.19 308 THR A C 1
ATOM 2274 O O . THR A 1 308 ? -1.003 -1.707 11.290 1.00 98.19 308 THR A O 1
ATOM 2277 N N . PRO A 1 309 ? -2.951 -0.880 12.037 1.00 98.62 309 PRO A N 1
ATOM 2278 C CA . PRO A 1 309 ? -3.716 -1.255 10.852 1.00 98.62 309 PRO A CA 1
ATOM 2279 C C . PRO A 1 309 ? -3.259 -0.473 9.615 1.00 98.62 309 PRO A C 1
ATOM 2281 O O . PRO A 1 309 ? -2.883 0.697 9.717 1.00 98.62 309 PRO A O 1
ATOM 2284 N N . VAL A 1 310 ? -3.335 -1.109 8.446 1.00 98.81 310 VAL A N 1
ATOM 2285 C CA . VAL A 1 310 ? -2.982 -0.523 7.147 1.00 98.81 310 VAL A CA 1
ATOM 2286 C C . VAL A 1 310 ? -4.160 -0.656 6.186 1.00 98.81 310 VAL A C 1
ATOM 2288 O O . VAL A 1 310 ? -4.489 -1.754 5.741 1.00 98.81 310 VAL A O 1
ATOM 2291 N N . LEU A 1 311 ? -4.781 0.462 5.826 1.00 98.75 311 LEU A N 1
ATOM 2292 C CA . LEU A 1 311 ? -5.811 0.522 4.797 1.00 98.75 311 LEU A CA 1
ATOM 2293 C C . LEU A 1 311 ? -5.151 0.650 3.418 1.00 98.75 311 LEU A C 1
ATOM 2295 O O . LEU A 1 311 ? -4.566 1.682 3.080 1.00 98.75 311 LEU A O 1
ATOM 2299 N N . LEU A 1 312 ? -5.230 -0.433 2.645 1.00 98.81 312 LEU A N 1
ATOM 2300 C CA . LEU A 1 312 ? -4.686 -0.522 1.295 1.00 98.81 312 LEU A CA 1
ATOM 2301 C C . LEU A 1 312 ? -5.534 0.285 0.312 1.00 98.81 312 LEU A C 1
ATOM 2303 O O . LEU A 1 312 ? -6.766 0.274 0.382 1.00 98.81 312 LEU A O 1
ATOM 2307 N N . ASP A 1 313 ? -4.869 0.934 -0.635 1.00 98.31 313 ASP A N 1
ATOM 2308 C CA . ASP A 1 313 ? -5.480 1.656 -1.747 1.00 98.31 313 ASP A CA 1
ATOM 2309 C C . ASP A 1 313 ? -5.740 0.717 -2.940 1.00 98.31 313 ASP A C 1
ATOM 2311 O O . ASP A 1 313 ? -6.564 -0.191 -2.836 1.00 98.31 313 ASP A O 1
ATOM 2315 N N . GLY A 1 314 ? -5.069 0.922 -4.079 1.00 97.12 314 GLY A N 1
ATOM 2316 C CA . GLY A 1 314 ? -5.265 0.136 -5.297 1.00 97.12 314 GLY A CA 1
ATOM 2317 C C . GLY A 1 314 ? -4.290 -1.034 -5.475 1.00 97.12 314 GLY A C 1
ATOM 2318 O O . GLY A 1 314 ? -3.671 -1.538 -4.530 1.00 97.12 314 GLY A O 1
ATOM 2319 N N . LEU A 1 315 ? -4.121 -1.440 -6.741 1.00 97.50 315 LEU A N 1
ATOM 2320 C CA . LEU A 1 315 ? -3.294 -2.579 -7.161 1.00 97.50 315 LEU A CA 1
ATOM 2321 C C . LEU A 1 315 ? -1.870 -2.533 -6.589 1.00 97.50 315 LEU A C 1
ATOM 2323 O O . LEU A 1 315 ? -1.394 -3.552 -6.097 1.00 97.50 315 LEU A O 1
ATOM 2327 N N . ILE A 1 316 ? -1.201 -1.378 -6.642 1.00 98.12 316 ILE A N 1
ATOM 2328 C CA . ILE A 1 316 ? 0.211 -1.231 -6.259 1.00 98.12 316 ILE A CA 1
ATOM 2329 C C . ILE A 1 316 ? 0.396 -1.599 -4.775 1.00 98.12 316 ILE A C 1
ATOM 2331 O O . ILE A 1 316 ? 1.192 -2.477 -4.437 1.00 98.12 316 ILE A O 1
ATOM 2335 N N . SER A 1 317 ? -0.423 -1.012 -3.894 1.00 98.56 317 SER A N 1
ATOM 2336 C CA . SER A 1 317 ? -0.427 -1.323 -2.456 1.00 98.56 317 SER A CA 1
ATOM 2337 C C . SER A 1 317 ? -0.809 -2.778 -2.151 1.00 98.56 317 SER A C 1
ATOM 2339 O O . SER A 1 317 ? -0.253 -3.394 -1.244 1.00 98.56 317 SER A O 1
ATOM 2341 N N . SER A 1 318 ? -1.692 -3.370 -2.957 1.00 98.56 318 SER A N 1
ATOM 2342 C CA . SER A 1 318 ? -2.104 -4.772 -2.821 1.00 98.56 318 SER A CA 1
ATOM 2343 C C . SER A 1 318 ? -0.999 -5.747 -3.238 1.00 98.56 318 SER A C 1
ATOM 2345 O O . SER A 1 318 ? -0.821 -6.797 -2.623 1.00 98.56 318 SER A O 1
ATOM 2347 N N . VAL A 1 319 ? -0.206 -5.394 -4.252 1.00 98.69 319 VAL A N 1
ATOM 2348 C CA . VAL A 1 319 ? 0.996 -6.143 -4.639 1.00 98.69 319 VAL A CA 1
ATOM 2349 C C . VAL A 1 319 ? 2.070 -6.028 -3.559 1.00 98.69 319 VAL A C 1
ATOM 2351 O O . VAL A 1 319 ? 2.667 -7.042 -3.198 1.00 98.69 319 VAL A O 1
ATOM 2354 N N . ALA A 1 320 ? 2.262 -4.843 -2.974 1.00 98.88 320 ALA A N 1
ATOM 2355 C CA . ALA A 1 320 ? 3.150 -4.663 -1.828 1.00 98.88 320 ALA A CA 1
ATOM 2356 C C . ALA A 1 320 ? 2.712 -5.506 -0.613 1.00 98.88 320 ALA A C 1
ATOM 2358 O O . ALA A 1 320 ? 3.541 -6.190 -0.014 1.00 98.88 320 ALA A O 1
ATOM 2359 N N . ALA A 1 321 ? 1.413 -5.556 -0.300 1.00 98.81 321 ALA A N 1
ATOM 2360 C CA . ALA A 1 321 ? 0.871 -6.416 0.755 1.00 98.81 321 ALA A CA 1
ATOM 2361 C C . ALA A 1 321 ? 1.121 -7.909 0.491 1.00 98.81 321 ALA A C 1
ATOM 2363 O O . ALA A 1 321 ? 1.498 -8.645 1.402 1.00 98.81 321 ALA A O 1
ATOM 2364 N N . LEU A 1 322 ? 0.976 -8.361 -0.760 1.00 98.56 322 LEU A N 1
ATOM 2365 C CA . LEU A 1 322 ? 1.267 -9.745 -1.140 1.00 98.56 322 LEU A CA 1
ATOM 2366 C C . LEU A 1 322 ? 2.764 -10.074 -1.026 1.00 98.56 322 LEU A C 1
ATOM 2368 O O . LEU A 1 322 ? 3.113 -11.156 -0.559 1.00 98.56 322 LEU A O 1
ATOM 2372 N N . ILE A 1 323 ? 3.654 -9.155 -1.410 1.00 98.69 323 ILE A N 1
ATOM 2373 C CA . ILE A 1 323 ? 5.106 -9.323 -1.240 1.00 98.69 323 ILE A CA 1
ATOM 2374 C C . ILE A 1 323 ? 5.467 -9.362 0.253 1.00 98.69 323 ILE A C 1
ATOM 2376 O O . ILE A 1 323 ? 6.216 -10.247 0.666 1.00 98.69 323 ILE A O 1
ATOM 2380 N N . ALA A 1 324 ? 4.893 -8.477 1.075 1.00 98.62 324 ALA A N 1
ATOM 2381 C CA . ALA A 1 324 ? 5.083 -8.478 2.525 1.00 98.62 324 ALA A CA 1
ATOM 2382 C C . ALA A 1 324 ? 4.615 -9.796 3.171 1.00 98.62 324 ALA A C 1
ATOM 2384 O O . ALA A 1 324 ? 5.360 -10.374 3.960 1.00 98.62 324 ALA A O 1
ATOM 2385 N N . ASP A 1 325 ? 3.449 -10.327 2.783 1.00 98.25 325 ASP A N 1
ATOM 2386 C CA . ASP A 1 325 ? 2.931 -11.618 3.270 1.00 98.25 325 ASP A CA 1
ATOM 2387 C C . ASP A 1 325 ? 3.774 -12.819 2.805 1.00 98.25 325 ASP A C 1
ATOM 2389 O O . ASP A 1 325 ? 3.892 -13.812 3.514 1.00 98.25 325 ASP A O 1
ATOM 2393 N N . ARG A 1 326 ? 4.418 -12.749 1.633 1.00 97.00 326 ARG A N 1
ATOM 2394 C CA . ARG A 1 326 ? 5.362 -13.793 1.189 1.00 97.00 326 ARG A CA 1
ATOM 2395 C C . ARG A 1 326 ? 6.721 -13.696 1.894 1.00 97.00 326 ARG A C 1
ATOM 2397 O O . ARG A 1 326 ? 7.368 -14.722 2.088 1.00 97.00 326 ARG A O 1
ATOM 2404 N N . LEU A 1 327 ? 7.153 -12.495 2.284 1.00 97.00 327 LEU A N 1
ATOM 2405 C CA . LEU A 1 327 ? 8.379 -12.263 3.061 1.00 97.00 327 LEU A CA 1
ATOM 2406 C C . LEU A 1 327 ? 8.218 -12.627 4.545 1.00 97.00 327 LEU A C 1
ATOM 2408 O O . LEU A 1 327 ? 9.148 -13.153 5.156 1.00 97.00 327 LEU A O 1
ATOM 2412 N N . CYS A 1 328 ? 7.043 -12.353 5.110 1.00 97.12 328 CYS A N 1
ATOM 2413 C CA . CYS A 1 328 ? 6.655 -12.658 6.480 1.00 97.12 328 CYS A CA 1
ATOM 2414 C C . CYS A 1 328 ? 5.217 -13.220 6.470 1.00 97.12 328 CYS A C 1
ATOM 2416 O O . CYS A 1 328 ? 4.261 -12.445 6.503 1.00 97.12 328 CYS A O 1
ATOM 2418 N N . PRO A 1 329 ? 5.040 -14.556 6.401 1.00 96.00 329 PRO A N 1
ATOM 2419 C CA . PRO A 1 329 ? 3.723 -15.197 6.345 1.00 96.00 329 PRO A CA 1
ATOM 2420 C C . PRO A 1 329 ? 2.804 -14.797 7.501 1.00 96.00 329 PRO A C 1
ATOM 2422 O O . PRO A 1 329 ? 3.067 -15.143 8.653 1.00 96.00 329 PRO A O 1
ATOM 2425 N N . GLY A 1 330 ? 1.719 -14.089 7.177 1.00 96.19 330 GLY A N 1
ATOM 2426 C CA . GLY A 1 330 ? 0.783 -13.480 8.124 1.00 96.19 330 GLY A CA 1
ATOM 2427 C C . GLY A 1 330 ? 0.923 -11.958 8.263 1.00 96.19 330 GLY A C 1
ATOM 2428 O O . GLY A 1 330 ? 0.109 -11.341 8.942 1.00 96.19 330 GLY A O 1
ATOM 2429 N N . ALA A 1 331 ? 1.890 -11.307 7.606 1.00 97.62 331 ALA A N 1
ATOM 2430 C CA . ALA A 1 331 ? 2.007 -9.846 7.634 1.00 97.62 331 ALA A CA 1
ATOM 2431 C C . ALA A 1 331 ? 0.792 -9.133 7.013 1.00 97.62 331 ALA A C 1
ATOM 2433 O O . ALA A 1 331 ? 0.524 -7.986 7.357 1.00 97.62 331 ALA A O 1
ATOM 2434 N N . ARG A 1 332 ? 0.001 -9.803 6.159 1.00 97.12 332 ARG A N 1
ATOM 2435 C CA . ARG A 1 332 ? -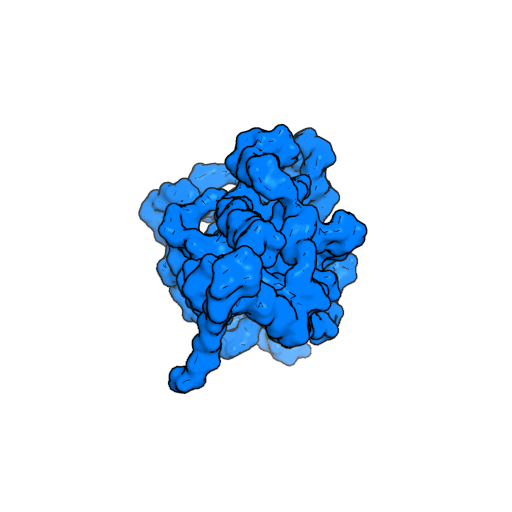1.267 -9.241 5.657 1.00 97.12 332 ARG A CA 1
ATOM 2436 C C . ARG A 1 332 ? -2.346 -9.060 6.729 1.00 97.12 332 ARG A C 1
ATOM 2438 O O . ARG A 1 332 ? -3.350 -8.416 6.447 1.00 97.12 332 ARG A O 1
ATOM 2445 N N . GLU A 1 333 ? -2.203 -9.641 7.922 1.00 97.94 333 GLU A N 1
ATOM 2446 C CA . GLU A 1 333 ? -3.250 -9.576 8.952 1.00 97.94 333 GLU A CA 1
ATOM 2447 C C . GLU A 1 333 ? -3.421 -8.155 9.530 1.00 97.94 333 GLU A C 1
ATOM 2449 O O . GLU A 1 333 ? -4.466 -7.865 10.108 1.00 97.94 333 GLU A O 1
ATOM 2454 N N . VAL A 1 334 ? -2.462 -7.235 9.308 1.00 98.44 334 VAL A N 1
ATOM 2455 C CA . VAL A 1 334 ? -2.665 -5.789 9.551 1.00 98.44 334 VAL A CA 1
ATOM 2456 C C . VAL A 1 334 ? -3.404 -5.057 8.426 1.00 98.44 334 VAL A C 1
ATOM 2458 O O . VAL A 1 334 ? -3.784 -3.902 8.607 1.00 98.44 334 VAL A O 1
ATOM 2461 N N . CYS A 1 335 ? -3.606 -5.683 7.265 1.00 98.69 335 CYS A N 1
ATOM 2462 C CA . CYS A 1 335 ? -4.153 -5.021 6.086 1.00 98.69 335 CYS A CA 1
ATOM 2463 C C . CYS A 1 335 ? -5.688 -5.069 6.020 1.00 98.69 335 CYS A C 1
ATOM 2465 O O . CYS A 1 335 ? -6.324 -6.097 6.268 1.00 98.69 335 CYS A O 1
ATOM 2467 N N . LEU A 1 336 ? -6.277 -3.959 5.583 1.00 98.56 336 LEU A N 1
ATOM 2468 C CA . LEU A 1 336 ? -7.682 -3.797 5.197 1.00 98.56 336 LEU A CA 1
ATOM 2469 C C . LEU A 1 336 ? -7.727 -3.371 3.721 1.00 98.56 336 LEU A C 1
ATOM 2471 O O . LEU A 1 336 ? -6.759 -2.790 3.231 1.00 98.56 336 LEU A O 1
ATOM 2475 N N . ALA A 1 337 ? -8.823 -3.622 3.005 1.00 98.00 337 ALA A N 1
ATOM 2476 C CA . ALA A 1 337 ? -8.944 -3.243 1.594 1.00 98.00 337 ALA A CA 1
ATOM 2477 C C . ALA A 1 337 ? -9.960 -2.114 1.402 1.00 98.00 337 ALA A C 1
ATOM 2479 O O . ALA A 1 337 ? -11.119 -2.242 1.784 1.00 98.00 337 ALA A O 1
ATOM 2480 N N . SER A 1 338 ? -9.551 -1.022 0.753 1.00 98.38 338 SER A N 1
ATOM 2481 C CA . SER A 1 338 ? -10.468 0.082 0.463 1.00 98.38 338 SER A CA 1
ATOM 2482 C C . SER A 1 338 ? -11.436 -0.230 -0.677 1.00 98.38 338 SER A C 1
ATOM 2484 O O . SER A 1 338 ? -12.653 -0.157 -0.506 1.00 98.38 338 SER A O 1
ATOM 2486 N N . HIS A 1 339 ? -10.915 -0.580 -1.852 1.00 98.12 339 HIS A N 1
ATOM 2487 C CA . HIS A 1 339 ? -11.700 -0.620 -3.079 1.00 98.12 339 HIS A CA 1
ATOM 2488 C C . HIS A 1 339 ? -11.260 -1.728 -4.037 1.00 98.12 339 HIS A C 1
ATOM 2490 O O . HIS A 1 339 ? -10.111 -2.159 -4.039 1.00 98.12 339 HIS A O 1
ATOM 2496 N N . LEU A 1 340 ? -12.179 -2.173 -4.892 1.00 96.88 340 LEU A N 1
ATOM 2497 C CA . LEU A 1 340 ? -11.873 -3.019 -6.038 1.00 96.88 340 LEU A CA 1
ATOM 2498 C C . LEU A 1 340 ? -11.614 -2.108 -7.245 1.00 96.88 340 LEU A C 1
ATOM 2500 O O . LEU A 1 340 ? -12.544 -1.672 -7.922 1.00 96.88 340 LEU A O 1
ATOM 2504 N N . GLY A 1 341 ? -10.346 -1.759 -7.464 1.00 93.56 341 GLY A N 1
ATOM 2505 C CA . GLY A 1 341 ? -9.928 -0.921 -8.591 1.00 93.56 341 GLY A CA 1
ATOM 2506 C C . GLY A 1 341 ? -10.007 -1.635 -9.944 1.00 93.56 341 GLY A C 1
ATOM 2507 O O . GLY A 1 341 ? -9.975 -2.864 -10.011 1.00 93.56 341 GLY A O 1
ATOM 2508 N N . ARG A 1 342 ? -10.064 -0.862 -11.038 1.00 92.88 342 ARG A N 1
ATOM 2509 C CA . ARG A 1 342 ? -10.356 -1.380 -12.397 1.00 92.88 342 ARG A CA 1
ATOM 2510 C C . ARG A 1 342 ? -9.252 -2.222 -13.055 1.00 92.88 342 ARG A C 1
ATOM 2512 O O . ARG A 1 342 ? -9.441 -2.719 -14.164 1.00 92.88 342 ARG A O 1
ATOM 2519 N N . GLU A 1 343 ? -8.070 -2.331 -12.446 1.00 92.88 343 GLU A N 1
ATOM 2520 C CA . GLU A 1 343 ? -6.986 -3.149 -13.004 1.00 92.88 343 GLU A CA 1
ATOM 2521 C C . GLU A 1 343 ? -7.286 -4.651 -12.801 1.00 92.88 343 GLU A C 1
ATOM 2523 O O . GLU A 1 343 ? -7.550 -5.059 -11.667 1.00 92.88 343 GLU A O 1
ATOM 2528 N N . PRO A 1 344 ? -7.183 -5.506 -13.844 1.00 94.56 344 PRO A N 1
ATOM 2529 C CA . PRO A 1 344 ? -7.549 -6.929 -13.782 1.00 94.56 344 PRO A CA 1
ATOM 2530 C C . PRO A 1 344 ? -6.935 -7.697 -12.601 1.00 94.56 344 PRO A C 1
ATOM 2532 O O . PRO A 1 344 ? -7.615 -8.481 -11.928 1.00 94.56 344 PRO A O 1
ATOM 2535 N N . GLY A 1 345 ? -5.667 -7.400 -12.293 1.00 95.69 345 GLY A N 1
ATOM 2536 C CA . GLY A 1 345 ? -4.921 -8.025 -11.204 1.00 95.69 345 GLY A CA 1
ATOM 2537 C C . GLY A 1 345 ? -5.509 -7.799 -9.808 1.00 95.69 345 GLY A C 1
ATOM 2538 O O . GLY A 1 345 ? -5.252 -8.605 -8.914 1.00 95.69 345 GLY A O 1
ATOM 2539 N N . MET A 1 346 ? -6.339 -6.769 -9.604 1.00 95.62 346 MET A N 1
ATOM 2540 C CA . MET A 1 346 ? -6.883 -6.443 -8.282 1.00 95.62 346 MET A CA 1
ATOM 2541 C C . MET A 1 346 ? -7.727 -7.593 -7.715 1.00 95.62 346 MET A C 1
ATOM 2543 O O . MET A 1 346 ? -7.564 -7.978 -6.558 1.00 95.62 346 MET A O 1
ATOM 2547 N N . SER A 1 347 ? -8.556 -8.226 -8.552 1.00 95.88 347 SER A N 1
ATOM 2548 C CA . SER A 1 347 ? -9.378 -9.377 -8.147 1.00 95.88 347 SER A CA 1
ATOM 2549 C C . SER A 1 347 ? -8.544 -10.601 -7.734 1.00 95.88 347 SER A C 1
ATOM 2551 O O . SER A 1 347 ? -8.934 -11.358 -6.842 1.00 95.88 347 SER A O 1
ATOM 2553 N N . HIS A 1 348 ? -7.372 -10.788 -8.349 1.00 97.88 348 HIS A N 1
ATOM 2554 C CA . HIS A 1 348 ? -6.433 -11.853 -8.005 1.00 97.88 348 HIS A CA 1
ATOM 2555 C C . HIS A 1 348 ? -5.697 -11.546 -6.695 1.00 97.88 348 HIS A C 1
ATOM 2557 O O . HIS A 1 348 ? -5.609 -12.425 -5.838 1.00 97.88 348 HIS A O 1
ATOM 2563 N N . ALA A 1 349 ? -5.241 -10.303 -6.506 1.00 97.44 349 ALA A N 1
ATOM 2564 C CA . ALA A 1 349 ? -4.589 -9.864 -5.275 1.00 97.44 349 ALA A CA 1
ATOM 2565 C C . ALA A 1 349 ? -5.526 -9.986 -4.058 1.00 97.44 349 ALA A C 1
ATOM 2567 O O . ALA A 1 349 ? -5.169 -10.647 -3.084 1.00 97.44 349 ALA A O 1
ATOM 2568 N N . MET A 1 350 ? -6.752 -9.449 -4.142 1.00 97.31 350 MET A N 1
ATOM 2569 C CA . MET A 1 350 ? -7.749 -9.525 -3.061 1.00 97.31 350 MET A CA 1
ATOM 2570 C C . MET A 1 350 ? -8.076 -10.971 -2.668 1.00 97.31 350 MET A C 1
ATOM 2572 O O . MET A 1 350 ? -8.086 -11.299 -1.482 1.00 97.31 350 MET A O 1
ATOM 2576 N N . ARG A 1 351 ? -8.256 -11.871 -3.649 1.00 97.62 351 ARG A N 1
ATOM 2577 C CA . ARG A 1 351 ? -8.542 -13.295 -3.397 1.00 97.62 351 ARG A CA 1
ATOM 2578 C C . ARG A 1 351 ? -7.417 -14.000 -2.633 1.00 97.62 351 ARG A C 1
ATOM 2580 O O . ARG A 1 351 ? -7.700 -14.801 -1.746 1.00 97.62 351 ARG A O 1
ATOM 2587 N N . VAL A 1 352 ? -6.156 -13.728 -2.975 1.00 97.06 352 VAL A N 1
ATOM 2588 C CA . VAL A 1 352 ? -4.990 -14.366 -2.334 1.00 97.06 352 VAL A CA 1
ATOM 2589 C C . VAL A 1 352 ? -4.717 -13.773 -0.949 1.00 97.06 352 VAL A C 1
ATOM 2591 O O . VAL A 1 352 ? -4.392 -14.511 -0.020 1.00 97.06 352 VAL A O 1
ATOM 2594 N N . LEU A 1 353 ? -4.913 -12.462 -0.789 1.00 97.75 353 LEU A N 1
ATOM 2595 C CA . LEU A 1 353 ? -4.834 -11.774 0.502 1.00 97.75 353 LEU A CA 1
ATOM 2596 C C . LEU A 1 353 ? -6.040 -12.060 1.415 1.00 97.75 353 LEU A C 1
ATOM 2598 O O . LEU A 1 353 ? -5.957 -11.814 2.612 1.00 97.75 353 LEU A O 1
ATOM 2602 N N . LYS A 1 354 ? -7.142 -12.597 0.874 1.00 97.56 354 LYS A N 1
ATOM 2603 C CA . LYS A 1 354 ? -8.424 -12.802 1.574 1.00 97.56 354 LYS A CA 1
ATOM 2604 C C . LYS A 1 354 ? -8.995 -11.506 2.170 1.00 97.56 354 LYS A C 1
ATOM 2606 O O . LYS A 1 354 ? -9.581 -11.523 3.249 1.00 97.56 354 LYS A O 1
ATOM 2611 N N . LEU A 1 355 ? -8.817 -10.391 1.461 1.00 96.88 355 LEU A N 1
ATOM 2612 C CA . LEU A 1 355 ? -9.346 -9.084 1.850 1.00 96.88 355 LEU A CA 1
ATOM 2613 C C . LEU A 1 355 ? -10.598 -8.750 1.036 1.00 96.88 355 LEU A C 1
ATOM 2615 O O . LEU A 1 355 ? -10.662 -9.034 -0.161 1.00 96.88 355 LEU A O 1
ATOM 2619 N N . ASN A 1 356 ? -11.574 -8.126 1.694 1.00 95.56 356 ASN A N 1
ATOM 2620 C CA . ASN A 1 356 ? -12.859 -7.757 1.110 1.00 95.56 356 ASN A CA 1
ATOM 2621 C C . ASN A 1 356 ? -12.909 -6.231 0.928 1.00 95.56 356 ASN A C 1
ATOM 2623 O O . ASN A 1 356 ? -13.085 -5.531 1.922 1.00 95.56 356 ASN A O 1
ATOM 2627 N N . PRO A 1 357 ? -12.730 -5.691 -0.290 1.00 96.81 357 PRO A N 1
ATOM 2628 C CA . PRO A 1 357 ? -12.849 -4.255 -0.519 1.00 96.81 357 PRO A CA 1
ATOM 2629 C C . PRO A 1 357 ? -14.284 -3.760 -0.296 1.00 96.81 357 PRO A C 1
ATOM 2631 O O . PRO A 1 357 ? -15.244 -4.460 -0.616 1.00 96.81 357 PRO A O 1
ATOM 2634 N N . ILE A 1 358 ? -14.429 -2.533 0.208 1.00 95.88 358 ILE A N 1
ATOM 2635 C CA . ILE A 1 358 ? -15.738 -1.931 0.520 1.00 95.88 358 ILE A CA 1
ATOM 2636 C C . ILE A 1 358 ? -16.295 -1.018 -0.584 1.00 95.88 358 ILE A C 1
ATOM 2638 O O . ILE A 1 358 ? -17.493 -0.747 -0.606 1.00 95.88 358 ILE A O 1
ATOM 2642 N N . ILE A 1 359 ? -15.458 -0.558 -1.520 1.00 98.06 359 ILE A N 1
ATOM 2643 C CA . ILE A 1 359 ? -15.857 0.326 -2.630 1.00 98.06 359 ILE A CA 1
ATOM 2644 C C . ILE A 1 359 ? -15.693 -0.389 -3.977 1.00 98.06 359 ILE A C 1
ATOM 2646 O O . ILE A 1 359 ? -14.602 -0.820 -4.340 1.00 98.06 359 ILE A O 1
ATOM 2650 N N . HIS A 1 360 ? -16.771 -0.471 -4.756 1.00 96.44 360 HIS A N 1
ATOM 2651 C CA . HIS A 1 360 ? -16.793 -1.049 -6.105 1.00 96.44 360 HIS A CA 1
ATOM 2652 C C . HIS A 1 360 ? -17.217 0.039 -7.106 1.00 96.44 360 HIS A C 1
ATOM 2654 O O . HIS A 1 360 ? -18.395 0.172 -7.424 1.00 96.44 360 HIS A O 1
ATOM 2660 N N . ALA A 1 361 ? -16.260 0.868 -7.535 1.00 95.69 361 ALA A N 1
ATOM 2661 C CA . ALA A 1 361 ? -16.522 2.085 -8.318 1.00 95.69 361 ALA A CA 1
ATOM 2662 C C . ALA A 1 361 ? -15.487 2.339 -9.438 1.00 95.69 361 ALA A C 1
ATOM 2664 O O . ALA A 1 361 ? -15.255 3.485 -9.813 1.00 95.69 361 ALA A O 1
ATOM 2665 N N . ASP A 1 362 ? -14.818 1.284 -9.924 1.00 92.69 362 ASP A N 1
ATOM 2666 C CA . ASP A 1 362 ? -13.806 1.327 -10.998 1.00 92.69 362 ASP A CA 1
ATOM 2667 C C . ASP A 1 362 ? -12.691 2.380 -10.806 1.00 92.69 362 ASP A C 1
ATOM 2669 O O . ASP A 1 362 ? -12.101 2.892 -11.768 1.00 92.69 362 ASP A O 1
ATOM 2673 N N . LEU A 1 363 ? -12.369 2.683 -9.542 1.00 94.88 363 LEU A N 1
ATOM 2674 C CA . LEU A 1 363 ? -11.314 3.626 -9.177 1.00 94.88 363 LEU A CA 1
ATOM 2675 C C . LEU A 1 363 ? -9.950 3.134 -9.686 1.00 94.88 363 LEU A C 1
ATOM 2677 O O . LEU A 1 363 ? -9.685 1.932 -9.786 1.00 94.88 363 LEU A O 1
ATOM 2681 N N . ALA A 1 364 ? -9.099 4.088 -10.061 1.00 92.50 364 ALA A N 1
ATOM 2682 C CA . ALA A 1 364 ? -7.803 3.817 -10.686 1.00 92.50 364 ALA A CA 1
ATOM 2683 C C . ALA A 1 364 ? -6.871 5.040 -10.704 1.00 92.50 364 ALA A C 1
ATOM 2685 O O . ALA A 1 364 ? -6.059 5.177 -11.620 1.00 92.50 364 ALA A O 1
ATOM 2686 N N . LEU A 1 365 ? -7.061 5.970 -9.766 1.00 93.75 365 LEU A N 1
ATOM 2687 C CA . LEU A 1 365 ? -6.237 7.173 -9.664 1.00 93.75 365 LEU A CA 1
ATOM 2688 C C . LEU A 1 365 ? -4.906 6.876 -8.956 1.00 93.75 365 LEU A C 1
ATOM 2690 O O . LEU A 1 365 ? -3.879 7.373 -9.395 1.00 93.75 365 LEU A O 1
ATOM 2694 N N . GLY A 1 366 ? -4.924 6.018 -7.930 1.00 94.88 366 GLY A N 1
ATOM 2695 C CA . GLY A 1 366 ? -3.770 5.787 -7.060 1.00 94.88 366 GLY A CA 1
ATOM 2696 C C . GLY A 1 366 ? -3.703 6.845 -5.961 1.00 94.88 366 GLY A C 1
ATOM 2697 O O . GLY A 1 366 ? -4.744 7.316 -5.481 1.00 94.88 366 GLY A O 1
ATOM 2698 N N . GLU A 1 367 ? -2.486 7.223 -5.566 1.00 97.25 367 GLU A N 1
ATOM 2699 C CA . GLU A 1 367 ? -2.194 8.270 -4.570 1.00 97.25 367 GLU A CA 1
ATOM 2700 C C . GLU A 1 367 ? -2.807 8.041 -3.167 1.00 97.25 367 GLU A C 1
ATOM 2702 O O . GLU A 1 367 ? -2.726 8.918 -2.311 1.00 97.25 367 GLU A O 1
ATOM 2707 N N . GLY A 1 368 ? -3.427 6.886 -2.892 1.00 97.88 368 GLY A N 1
ATOM 2708 C CA . GLY A 1 368 ? -4.180 6.651 -1.651 1.00 97.88 368 GLY A CA 1
ATOM 2709 C C . GLY A 1 368 ? -5.635 7.132 -1.682 1.00 97.88 368 GLY A C 1
ATOM 2710 O O . GLY A 1 368 ? -6.309 7.141 -0.651 1.00 97.88 368 GLY A O 1
ATOM 2711 N N . THR A 1 369 ? -6.150 7.543 -2.842 1.00 97.88 369 THR A N 1
ATOM 2712 C CA . THR A 1 369 ? -7.486 8.159 -2.962 1.00 97.88 369 THR A CA 1
ATOM 2713 C C . THR A 1 369 ? -8.640 7.213 -2.634 1.00 97.88 369 THR A C 1
ATOM 2715 O O . THR A 1 369 ? -9.617 7.637 -2.016 1.00 97.88 369 THR A O 1
ATOM 2718 N N . GLY A 1 370 ? -8.533 5.928 -2.971 1.00 98.00 370 GLY A N 1
ATOM 2719 C CA . GLY A 1 370 ? -9.489 4.906 -2.557 1.00 98.00 370 GLY A CA 1
ATOM 2720 C C . GLY A 1 370 ? -9.411 4.624 -1.057 1.00 98.00 370 GLY A C 1
ATOM 2721 O O . GLY A 1 370 ? -10.451 4.548 -0.403 1.00 98.00 370 GLY A O 1
ATOM 2722 N N . ALA A 1 371 ? -8.201 4.564 -0.487 1.00 98.50 371 ALA A N 1
ATOM 2723 C CA . ALA A 1 371 ? -8.003 4.451 0.962 1.00 98.50 371 ALA A CA 1
ATOM 2724 C C . ALA A 1 371 ? -8.642 5.623 1.730 1.00 98.50 371 ALA A C 1
ATOM 2726 O O . ALA A 1 371 ? -9.305 5.406 2.741 1.00 98.50 371 ALA A O 1
ATOM 2727 N N . LEU A 1 372 ? -8.538 6.851 1.218 1.00 98.62 372 LEU A N 1
ATOM 2728 C CA . LEU A 1 372 ? -9.169 8.034 1.812 1.00 98.62 372 LEU A CA 1
ATOM 2729 C C . LEU A 1 372 ? -10.704 8.030 1.706 1.00 98.62 372 LEU A C 1
ATOM 2731 O O . LEU A 1 372 ? -11.389 8.435 2.646 1.00 98.62 372 LEU A O 1
ATOM 2735 N N . LEU A 1 373 ? -11.267 7.536 0.599 1.00 98.25 373 LEU A N 1
ATOM 2736 C CA . LEU A 1 373 ? -12.718 7.342 0.476 1.00 98.25 373 LEU A CA 1
ATOM 2737 C C . LEU A 1 373 ? -13.224 6.259 1.442 1.00 98.25 373 LEU A C 1
ATOM 2739 O O . LEU A 1 373 ? -14.249 6.441 2.098 1.00 98.25 373 LEU A O 1
ATOM 2743 N N . ALA A 1 374 ? -12.484 5.158 1.585 1.00 98.31 374 ALA A N 1
ATOM 2744 C CA . ALA A 1 374 ? -12.787 4.109 2.554 1.00 98.31 374 ALA A CA 1
ATOM 2745 C C . ALA A 1 374 ? -12.674 4.604 4.007 1.00 98.31 374 ALA A C 1
ATOM 2747 O O . ALA A 1 374 ? -13.526 4.268 4.829 1.00 98.31 374 ALA A O 1
ATOM 2748 N N . LEU A 1 375 ? -11.698 5.466 4.316 1.00 98.56 375 LEU A N 1
ATOM 2749 C CA . LEU A 1 375 ? -11.575 6.114 5.623 1.00 98.56 375 LEU A CA 1
ATOM 2750 C C . LEU A 1 375 ? -12.825 6.931 5.983 1.00 98.56 375 LEU A C 1
ATOM 2752 O O . LEU A 1 375 ? -13.282 6.843 7.117 1.00 98.56 375 LEU A O 1
ATOM 2756 N N . GLN A 1 376 ? -13.434 7.661 5.043 1.00 97.25 376 GLN A N 1
ATOM 2757 C CA . GLN A 1 376 ? -14.676 8.409 5.311 1.00 97.25 376 GLN A CA 1
ATOM 2758 C C . GLN A 1 376 ? -15.852 7.485 5.686 1.00 97.25 376 GLN A C 1
ATOM 2760 O O . GLN A 1 376 ? -16.639 7.797 6.588 1.00 97.25 376 GLN A O 1
ATOM 2765 N N . LEU A 1 377 ? -15.953 6.320 5.033 1.00 97.69 377 LEU A N 1
ATOM 2766 C CA . LEU A 1 377 ? -16.951 5.297 5.364 1.00 97.69 377 LEU A CA 1
ATOM 2767 C C . LEU A 1 377 ? -16.677 4.669 6.741 1.00 97.69 377 LEU A C 1
ATOM 2769 O O . LEU A 1 377 ? -17.599 4.544 7.549 1.00 97.69 377 LEU A O 1
ATOM 2773 N N . LEU A 1 378 ? -15.414 4.347 7.045 1.00 97.44 378 LEU A N 1
ATOM 2774 C CA . LEU A 1 378 ? -14.992 3.833 8.353 1.00 97.44 378 LEU A CA 1
ATOM 2775 C C . LEU A 1 378 ? -15.220 4.856 9.474 1.00 97.44 378 LEU A C 1
ATOM 2777 O O . LEU A 1 378 ? -15.720 4.484 10.530 1.00 97.44 378 LEU A O 1
ATOM 2781 N N . GLN A 1 379 ? -14.938 6.143 9.247 1.00 96.62 379 GLN A N 1
ATOM 2782 C CA . GLN A 1 379 ? -15.232 7.229 10.192 1.00 96.62 379 GLN A CA 1
ATOM 2783 C C . GLN A 1 379 ? -16.735 7.337 10.464 1.00 96.62 379 GLN A C 1
ATOM 2785 O O . GLN A 1 379 ? -17.147 7.452 11.617 1.00 96.62 379 GLN A O 1
ATOM 2790 N N . THR A 1 380 ? -17.570 7.217 9.429 1.00 95.19 380 THR A N 1
ATOM 2791 C CA . THR A 1 380 ? -19.032 7.220 9.588 1.00 95.19 380 THR A CA 1
ATOM 2792 C C . THR A 1 380 ? -19.514 6.004 10.386 1.00 95.19 380 THR A C 1
ATOM 2794 O O . THR A 1 380 ? -20.331 6.154 11.294 1.00 95.19 380 THR A O 1
ATOM 2797 N N . ALA A 1 381 ? -18.963 4.812 10.138 1.00 95.44 381 ALA A N 1
ATOM 2798 C CA . ALA A 1 381 ? -19.252 3.625 10.944 1.00 95.44 381 ALA A CA 1
ATOM 2799 C C . ALA A 1 381 ? -18.743 3.761 12.397 1.00 95.44 381 ALA A C 1
ATOM 2801 O O . ALA A 1 381 ? -19.450 3.402 13.338 1.00 95.44 381 ALA A O 1
ATOM 2802 N N . ALA A 1 382 ? -17.569 4.354 12.619 1.00 94.25 382 ALA A N 1
ATOM 2803 C CA . ALA A 1 382 ? -17.017 4.582 13.955 1.00 94.25 382 ALA A CA 1
ATOM 2804 C C . ALA A 1 382 ? -17.825 5.606 14.779 1.00 94.25 382 ALA A C 1
ATOM 2806 O O . ALA A 1 382 ? -17.892 5.496 16.007 1.00 94.25 382 ALA A O 1
ATOM 2807 N N . LEU A 1 383 ? -18.504 6.562 14.134 1.00 92.56 383 LEU A N 1
ATOM 2808 C CA . LEU A 1 383 ? -19.494 7.411 14.808 1.00 92.56 383 LEU A CA 1
ATOM 2809 C C . LEU A 1 383 ? -20.678 6.579 15.321 1.00 92.56 383 LEU A C 1
ATOM 2811 O O . LEU A 1 383 ? -21.093 6.764 16.464 1.00 92.56 383 LEU A O 1
ATOM 2815 N N . VAL A 1 384 ? -21.175 5.610 14.543 1.00 92.06 384 VAL A N 1
ATOM 2816 C CA . VAL A 1 384 ? -22.231 4.685 14.999 1.00 92.06 384 VAL A CA 1
ATOM 2817 C C . VAL A 1 384 ? -21.742 3.846 16.190 1.00 92.06 384 VAL A C 1
ATOM 2819 O O . VAL A 1 384 ? -22.435 3.762 17.205 1.00 92.06 384 VAL A O 1
ATOM 2822 N N . TYR A 1 385 ? -20.522 3.309 16.104 1.00 90.88 385 TYR A N 1
ATOM 2823 C CA . TYR A 1 385 ? -19.861 2.506 17.144 1.00 90.88 385 TYR A CA 1
ATOM 2824 C C . TYR A 1 385 ? -19.687 3.231 18.493 1.00 90.88 385 TYR A C 1
ATOM 2826 O O . TYR A 1 385 ? -19.681 2.595 19.548 1.00 90.88 385 TYR A O 1
ATOM 2834 N N . THR A 1 386 ? -19.536 4.560 18.472 1.00 87.62 386 THR A N 1
ATOM 2835 C CA . THR A 1 386 ? -19.242 5.385 19.660 1.00 87.62 386 THR A CA 1
ATOM 2836 C C . THR A 1 386 ? -20.436 6.189 20.181 1.00 87.62 386 THR A C 1
ATOM 2838 O O . THR A 1 386 ? -20.538 6.410 21.387 1.00 87.62 386 THR A O 1
ATOM 2841 N N . SER A 1 387 ? -21.336 6.640 19.302 1.00 72.75 387 SER A N 1
ATOM 2842 C CA . SER A 1 387 ? -22.289 7.725 19.605 1.00 72.75 387 SER A CA 1
ATOM 2843 C C . SER A 1 387 ? -23.762 7.297 19.670 1.00 72.75 387 SER A C 1
ATOM 2845 O O . SER A 1 387 ? -24.623 8.100 20.037 1.00 72.75 387 SER A O 1
ATOM 2847 N N . THR A 1 388 ? -24.090 6.056 19.308 1.00 70.06 388 THR A N 1
ATOM 2848 C CA . THR A 1 388 ? -25.489 5.621 19.146 1.00 70.06 388 THR A CA 1
ATOM 2849 C C . THR A 1 388 ? -26.168 5.280 20.477 1.00 70.06 388 THR A C 1
ATOM 2851 O O . THR A 1 388 ? -25.536 4.908 21.469 1.00 70.06 388 THR A O 1
ATOM 2854 N N . LYS A 1 389 ? -27.503 5.380 20.511 1.00 75.00 389 LYS A N 1
ATOM 2855 C CA . LYS A 1 389 ? -28.303 4.820 21.608 1.00 75.00 389 LYS A CA 1
ATOM 2856 C C . LYS A 1 389 ? -28.190 3.293 21.586 1.00 75.00 389 LYS A C 1
ATOM 2858 O O . LYS A 1 389 ? -28.387 2.672 20.545 1.00 75.00 389 LYS A O 1
ATOM 2863 N N . THR A 1 390 ? -27.894 2.693 22.731 1.00 82.56 390 THR A N 1
ATOM 2864 C CA . THR A 1 390 ? -27.955 1.239 22.900 1.00 82.56 390 THR A CA 1
ATOM 2865 C C . THR A 1 390 ? -29.406 0.777 23.035 1.00 82.56 390 THR A C 1
ATOM 2867 O O . THR A 1 390 ? -30.269 1.582 23.392 1.00 82.56 390 THR A O 1
ATOM 2870 N N . PHE A 1 391 ? -29.677 -0.511 22.803 1.00 84.06 391 PHE A N 1
ATOM 2871 C CA . PHE A 1 391 ? -30.998 -1.114 23.055 1.00 84.06 391 PHE A CA 1
ATOM 2872 C C . PHE A 1 391 ? -31.516 -0.814 24.475 1.00 84.06 391 PHE A C 1
ATOM 2874 O O . PHE A 1 391 ? -32.635 -0.332 24.646 1.00 84.06 391 PHE A O 1
ATOM 2881 N N . GLU A 1 392 ? -30.638 -0.942 25.475 1.00 83.31 392 GLU A N 1
ATOM 2882 C CA . GLU A 1 392 ? -30.879 -0.567 26.876 1.00 83.31 392 GLU A CA 1
ATOM 2883 C C . GLU A 1 392 ? -31.392 0.879 27.031 1.00 83.31 392 GLU A C 1
ATOM 2885 O O . GLU A 1 392 ? -32.404 1.118 27.688 1.00 83.31 392 GLU A O 1
ATOM 2890 N N . LYS A 1 393 ? -30.758 1.858 26.363 1.00 84.06 393 LYS A N 1
ATOM 2891 C CA . LYS A 1 393 ? -31.178 3.276 26.389 1.00 84.06 393 LYS A CA 1
ATOM 2892 C C . LYS A 1 393 ? -32.505 3.542 25.667 1.00 84.06 393 LYS A C 1
ATOM 2894 O O . LYS A 1 393 ? -33.034 4.648 25.781 1.00 84.06 393 LYS A O 1
ATOM 2899 N N . LEU A 1 394 ? -33.018 2.578 24.904 1.00 86.38 394 LEU A N 1
ATOM 2900 C CA . LEU A 1 394 ? -34.335 2.623 24.267 1.00 86.38 394 LEU A CA 1
ATOM 2901 C C . LEU A 1 394 ? -35.399 1.826 25.037 1.00 86.38 394 LEU A C 1
ATOM 2903 O O . LEU A 1 394 ? -36.566 1.886 24.657 1.00 86.38 394 LEU A O 1
ATOM 2907 N N . GLY A 1 395 ? -35.029 1.102 26.100 1.00 86.19 395 GLY A N 1
ATOM 2908 C CA . GLY A 1 395 ? -35.937 0.182 26.791 1.00 86.19 395 GLY A CA 1
ATOM 2909 C C . GLY A 1 395 ? -36.332 -1.025 25.934 1.00 86.19 395 GLY A C 1
ATOM 2910 O O . GLY A 1 395 ? -37.440 -1.536 26.073 1.00 86.19 395 GLY A O 1
ATOM 2911 N N . MET A 1 396 ? -35.451 -1.439 25.021 1.00 88.00 396 MET A N 1
ATOM 2912 C CA . MET A 1 396 ? -35.630 -2.590 24.137 1.00 88.00 396 MET A CA 1
ATOM 2913 C C . MET A 1 396 ? -34.640 -3.695 24.509 1.00 88.00 396 MET A C 1
ATOM 2915 O O . MET A 1 396 ? -33.520 -3.404 24.930 1.00 88.00 396 MET A O 1
ATOM 2919 N N . ASP A 1 397 ? -35.023 -4.950 24.288 1.00 86.81 397 ASP A N 1
ATOM 2920 C CA . ASP A 1 397 ? -34.081 -6.067 24.334 1.00 86.81 397 ASP A CA 1
ATOM 2921 C C . ASP A 1 397 ? -33.143 -6.024 23.118 1.00 86.81 397 ASP A C 1
ATOM 2923 O O . ASP A 1 397 ? -33.546 -5.658 22.011 1.00 86.81 397 ASP A O 1
ATOM 2927 N N . ALA A 1 398 ? -31.877 -6.393 23.326 1.00 87.31 398 ALA A N 1
ATOM 2928 C CA . ALA A 1 398 ? -30.913 -6.536 22.241 1.00 87.31 398 ALA A CA 1
ATOM 2929 C C . ALA A 1 398 ? -31.161 -7.830 21.451 1.00 87.31 398 ALA A C 1
ATOM 2931 O O . ALA A 1 398 ? -31.591 -8.841 22.012 1.00 87.31 398 ALA A O 1
ATOM 2932 N N . TYR A 1 399 ? -30.838 -7.817 20.156 1.00 87.75 399 TYR A N 1
ATOM 2933 C CA . TYR A 1 399 ? -30.841 -9.033 19.344 1.00 87.75 399 TYR A CA 1
ATOM 2934 C C . TYR A 1 399 ? -29.878 -10.077 19.922 1.00 87.75 399 TYR A C 1
ATOM 2936 O O . TYR A 1 399 ? -28.754 -9.757 20.308 1.00 87.75 399 TYR A O 1
ATOM 2944 N N . GLN A 1 400 ? -30.301 -11.340 19.934 1.00 87.06 400 GLN A N 1
ATOM 2945 C CA . GLN A 1 400 ? -29.447 -12.459 20.325 1.00 87.06 400 GLN A CA 1
ATOM 2946 C C . GLN A 1 400 ? -28.839 -13.110 19.080 1.00 87.06 400 GLN A C 1
ATOM 2948 O O . GLN A 1 400 ? -29.522 -13.311 18.077 1.00 87.06 400 GLN A O 1
ATOM 2953 N N . ARG A 1 401 ? -27.547 -13.450 19.144 1.00 87.44 401 ARG A N 1
ATOM 2954 C CA . ARG A 1 401 ? -26.888 -14.264 18.116 1.00 87.44 401 ARG A CA 1
ATOM 2955 C C . ARG A 1 401 ? -27.308 -15.720 18.293 1.00 87.44 401 ARG A C 1
ATOM 2957 O O . ARG A 1 401 ? -26.800 -16.409 19.174 1.00 87.44 401 ARG A O 1
ATOM 2964 N N . GLU A 1 402 ? -28.241 -16.172 17.464 1.00 85.31 402 GLU A N 1
ATOM 2965 C CA . GLU A 1 402 ? -28.618 -17.583 17.374 1.00 85.31 402 GLU A CA 1
ATOM 2966 C C . GLU A 1 402 ? -27.508 -18.396 16.684 1.00 85.31 402 GLU A C 1
ATOM 2968 O O . GLU A 1 402 ? -26.837 -17.913 15.769 1.00 85.31 402 GLU A O 1
ATOM 2973 N N . SER A 1 403 ? -27.300 -19.639 17.123 1.00 71.50 403 SER A N 1
ATOM 2974 C CA . SER A 1 403 ? -26.415 -20.584 16.437 1.00 71.50 403 SER A CA 1
ATOM 2975 C C . SER A 1 403 ? -27.122 -21.154 15.204 1.00 71.50 403 SER A C 1
ATOM 2977 O O . SER A 1 403 ? -28.096 -21.894 15.364 1.00 71.50 403 SER A O 1
ATOM 2979 N N . LEU A 1 404 ? -26.623 -20.813 14.013 1.00 46.25 404 LEU A N 1
ATOM 2980 C CA . LEU A 1 404 ? -27.063 -21.356 12.719 1.00 46.25 404 LEU A CA 1
ATOM 2981 C C . LEU A 1 404 ? -26.509 -22.766 12.454 1.00 46.25 404 LEU A C 1
ATOM 2983 O O . LEU A 1 404 ? -25.349 -23.020 12.853 1.00 46.25 404 LEU A O 1
#